Protein AF-A0A9X7A5Y8-F1 (afdb_monomer)

pLDDT: mean 79.32, std 10.55, range [32.28, 93.06]

Radius of gyration: 48.81 Å; Cα contacts (8 Å, |Δi|>4): 826; chains: 1; bounding box: 1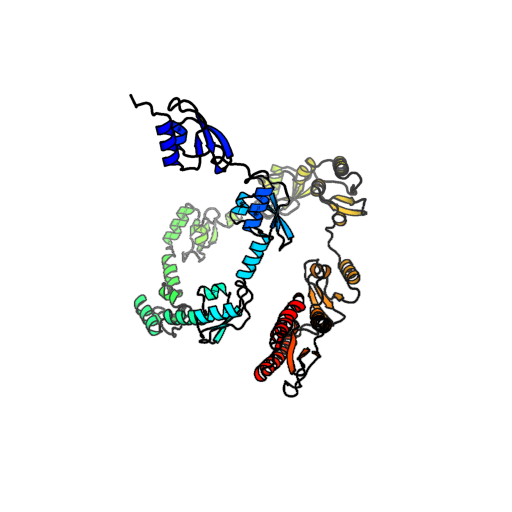12×115×113 Å

Mean predicted aligned error: 23.91 Å

Foldseek 3Di:
DPDWDAQVRLVVLLCVQQNPQKDFDAGDPGQADWGWMAGPVVRDIDTDRSVVCSVPVDDPVPVDDDFDAQVSLQVVVCVVPNPQKGWDDGDDHQAAWTWMAGPVVRDTDTGGNVVVVVPDDDPVVVVVVVVVVPDDAQVNLVVLLCVVPNPQKDWDDGDDDQAAWTWMAGPVPRDTDTDGSVCVSVDDDDPVVVVVVVCVVQFDAQVVLQVLLCVQPNPQKDFDDGDDGQQAWTWIAGPVVRDTDTGRSVVVSVPDDDPVVVVVVVQVVQFDAQVVLVVLLCVLPVPQKDFPAGGDGQAFWGWIARNVVRDIDTDRSVCSSVPDDDPCVVVPVDPDQVNLVVLLCVVPNVQKAFDAHDDDQAAWGWIAGPVVRDIDTDRSVCCNPPDVDDPLVVQQVVADAQVVLVVLLCVVQNPQKDFDDGDRGQAAWTWIQGPVVRDTDTDRSVVVSVPDDDCVVVVNDFDAQVRLVVLVCVVQNPQKDWDDGDDGQADWTWMAGPVVRAIDIDRSVVVSVPDDDQQVLLVVLLVVLVVLCVVVVWDKDAQDWDCPLDDPHTGTFGIWTDDPNDTAETEHEAGCLLPDFGDNDPDPSVVSVVSNVVSVVSVVSVVVVCVVVVHHYHYHYSVCSVCSNVVCCVPPVVVVVVVPPPPDD

Secondary structure (DSSP, 8-state):
------HHHHHHHHHHHHGGGEEE-SPP--TTS-EEEEETTTTEEEEE-HHHHHHH---TTTSS-----HHHHHHHHHHHHGGGEEE-SPP--TTS-EEEEETTT--EEEE-HHHHHTT---HHHHHHHHHHHH---HHHHHHHHHHHHGGGEEE-S----SSS-EEEEETTT--EEEE-HHHHHTT---HHHHHHHHHHHH---HHHHHHHHHHHHGGGEEE-S----TTS-EEEEETTT--EEEE-HHHHHTT---HHHHHHHHHHHHPPPHHHHHHHHHHHHTT-EEE-S----TTS-EEEEETTT--EEEE-HHHHHTTPPPHHHHH-----HHHHHHHHHHHHGGGEEE-SPP--SSS-EEEEETTTTEEEEE-HHHHHHT--S-HHHHHHTTSPPHHHHHHHHHHHHGGGEEE-SPP--SSS-EEEEETTTTEEEEE-HHHHHTT---TTTTT-PPPPHHHHHHHHHHHHGGGEEE-S----TTS-EEEEETTTTEEEEE-HHHHHTT---HHHHHHHHHHHHHHHHHHTT--EEEEEEEEEEESSSEEEEEEEEEETTEEEEEEEEE-GGGTS---SSTT-HHHHHHHHHHHHHHHHHHHHHHHHTT--EEEEEGGGGGGHHHHHIIIIIHHHHHHSSSS--

Structure (mmCIF, N/CA/C/O backbone):
data_AF-A0A9X7A5Y8-F1
#
_entry.id   AF-A0A9X7A5Y8-F1
#
loop_
_atom_site.group_PDB
_atom_site.id
_atom_site.type_symbol
_atom_site.label_atom_id
_atom_site.label_alt_id
_atom_site.label_comp_id
_atom_site.label_asym_id
_atom_site.label_entity_id
_atom_site.label_seq_id
_atom_site.pdbx_PDB_ins_code
_atom_site.Cartn_x
_atom_site.Cartn_y
_atom_site.Cartn_z
_atom_site.occupancy
_atom_site.B_iso_or_equiv
_atom_site.auth_seq_id
_atom_site.auth_comp_id
_atom_site.auth_asym_id
_atom_site.auth_atom_id
_atom_site.pdbx_PDB_model_num
ATOM 1 N N . MET A 1 1 ? -8.037 82.071 45.331 1.00 43.16 1 MET A N 1
ATOM 2 C CA . MET A 1 1 ? -7.695 80.939 46.226 1.00 43.16 1 MET A CA 1
ATOM 3 C C . MET A 1 1 ? -8.948 80.092 46.394 1.00 43.16 1 MET A C 1
ATOM 5 O O . MET A 1 1 ? -9.984 80.699 46.636 1.00 43.16 1 MET A O 1
ATOM 9 N N . PRO A 1 2 ? -8.930 78.758 46.214 1.00 47.12 2 PRO A N 1
ATOM 10 C CA . PRO A 1 2 ? -10.129 77.963 46.468 1.00 47.12 2 PRO A CA 1
ATOM 11 C C . PRO A 1 2 ? -10.504 78.089 47.949 1.00 47.12 2 PRO A C 1
ATOM 13 O O . PRO A 1 2 ? -9.656 77.894 48.822 1.00 47.12 2 PRO A O 1
ATOM 16 N N . ILE A 1 3 ? -11.753 78.478 48.207 1.00 59.19 3 ILE A N 1
ATOM 17 C CA . ILE A 1 3 ? -12.307 78.685 49.547 1.00 59.19 3 ILE A CA 1
ATOM 18 C C . ILE A 1 3 ? -12.148 77.381 50.341 1.00 59.19 3 ILE A C 1
ATOM 20 O O . ILE A 1 3 ? -12.463 76.292 49.854 1.00 59.19 3 ILE A O 1
ATOM 24 N N . LYS A 1 4 ? -11.584 77.474 51.548 1.00 67.88 4 LYS A N 1
ATOM 25 C CA . LYS A 1 4 ? -11.390 76.324 52.434 1.00 67.88 4 LYS A CA 1
ATOM 26 C C . LYS A 1 4 ? -12.761 75.915 52.981 1.00 67.88 4 LYS A C 1
ATOM 28 O O . LYS A 1 4 ? -13.348 76.691 53.724 1.00 67.88 4 LYS A O 1
ATOM 33 N N . LYS A 1 5 ? -13.246 74.724 52.608 1.00 79.00 5 LYS A N 1
ATOM 34 C CA . LYS A 1 5 ? -14.523 74.176 53.102 1.00 79.00 5 LYS A CA 1
ATOM 35 C C . LYS A 1 5 ? -14.571 74.127 54.633 1.00 79.00 5 LYS A C 1
ATOM 37 O O . LYS A 1 5 ? -13.531 73.911 55.268 1.00 79.00 5 LYS A O 1
ATOM 42 N N . THR A 1 6 ? -15.756 74.287 55.211 1.00 84.44 6 THR A N 1
ATOM 43 C CA . THR A 1 6 ? -15.997 74.033 56.641 1.00 84.44 6 THR A CA 1
ATOM 44 C C . THR A 1 6 ? -16.069 72.524 56.922 1.00 84.44 6 THR A C 1
ATOM 46 O O . THR A 1 6 ? -16.060 71.702 56.001 1.00 84.44 6 THR A O 1
ATOM 49 N N . HIS A 1 7 ? -16.073 72.127 58.199 1.00 84.88 7 HIS A N 1
ATOM 50 C CA . HIS A 1 7 ? -16.209 70.711 58.558 1.00 84.88 7 HIS A CA 1
ATOM 51 C C . HIS A 1 7 ? -17.570 70.149 58.138 1.00 84.88 7 HIS A C 1
ATOM 53 O O . HIS A 1 7 ? -17.612 69.075 57.541 1.00 84.88 7 HIS A O 1
ATOM 59 N N . ASP A 1 8 ? -18.640 70.907 58.365 1.00 85.12 8 ASP A N 1
ATOM 60 C CA . ASP A 1 8 ? -20.007 70.491 58.049 1.00 85.12 8 ASP A CA 1
ATOM 61 C C . ASP A 1 8 ? -20.216 70.354 56.537 1.00 85.12 8 ASP A C 1
ATOM 63 O O . ASP A 1 8 ? -20.788 69.370 56.078 1.00 85.12 8 ASP A O 1
ATOM 67 N N . GLU A 1 9 ? -19.647 71.266 55.741 1.00 84.38 9 GLU A N 1
ATOM 68 C CA . GLU A 1 9 ? -19.647 71.156 54.275 1.00 84.38 9 GLU A CA 1
ATOM 69 C C . GLU A 1 9 ? -18.958 69.871 53.793 1.00 84.38 9 GLU A C 1
ATOM 71 O O . GLU A 1 9 ? -19.452 69.203 52.887 1.00 84.38 9 GLU A O 1
ATOM 76 N N . PHE A 1 10 ? -17.839 69.481 54.415 1.00 84.44 10 PHE A N 1
ATOM 77 C CA . PHE A 1 10 ? -17.153 68.232 54.076 1.00 84.44 10 PHE A CA 1
ATOM 78 C C . PHE A 1 10 ? -17.971 66.991 54.468 1.00 84.44 10 PHE A C 1
ATOM 80 O O . PHE A 1 10 ? -18.000 66.021 53.711 1.00 84.44 10 PHE A O 1
ATOM 87 N N . VAL A 1 11 ? -18.641 67.003 55.624 1.00 84.00 11 VAL A N 1
ATOM 88 C CA . VAL A 1 11 ? -19.512 65.895 56.054 1.00 84.00 11 VAL A CA 1
ATOM 89 C C . VAL A 1 11 ? -20.709 65.750 55.108 1.00 84.00 11 VAL A C 1
ATOM 91 O O . VAL A 1 11 ? -21.030 64.631 54.709 1.00 84.00 11 VAL A O 1
ATOM 94 N N . ILE A 1 12 ? -21.305 66.865 54.669 1.00 84.94 12 ILE A N 1
ATOM 95 C CA . ILE A 1 12 ? -22.384 66.876 53.669 1.00 84.94 12 ILE A CA 1
ATOM 96 C C . ILE A 1 12 ? -21.897 66.316 52.326 1.00 84.94 12 ILE A C 1
ATOM 98 O O . ILE A 1 12 ? -22.579 65.487 51.730 1.00 84.94 12 ILE A O 1
ATOM 102 N N . ASP A 1 13 ? -20.706 66.700 51.857 1.00 84.56 13 ASP A N 1
ATOM 103 C CA . ASP A 1 13 ? -20.136 66.151 50.619 1.00 84.56 13 ASP A CA 1
ATOM 104 C C . ASP A 1 13 ? -19.920 64.633 50.696 1.00 84.56 13 ASP A C 1
ATOM 106 O O . ASP A 1 13 ? -20.160 63.916 49.723 1.00 84.56 13 ASP A O 1
ATOM 110 N N . VAL A 1 14 ? -19.463 64.131 51.848 1.00 81.94 14 VAL A N 1
ATOM 111 C CA . VAL A 1 14 ? -19.300 62.691 52.083 1.00 81.94 14 VAL A CA 1
ATOM 112 C C . VAL A 1 14 ? -20.656 61.993 52.055 1.00 81.94 14 VAL A C 1
ATOM 114 O O . VAL A 1 14 ? -20.804 60.997 51.348 1.00 81.94 14 VAL A O 1
ATOM 117 N N . PHE A 1 15 ? -21.652 62.531 52.759 1.00 83.50 15 PHE A N 1
ATOM 118 C CA . PHE A 1 15 ? -23.006 61.983 52.758 1.00 83.50 15 PHE A CA 1
ATOM 119 C C . PHE A 1 15 ? -23.614 61.968 51.347 1.00 83.50 15 PHE A C 1
ATOM 121 O O . PHE A 1 15 ? -24.182 60.964 50.930 1.00 83.50 15 PHE A O 1
ATOM 128 N N . ASN A 1 16 ? -23.420 63.024 50.558 1.00 83.88 16 ASN A N 1
ATOM 129 C CA . ASN A 1 16 ? -23.900 63.070 49.176 1.00 83.88 16 ASN A CA 1
ATOM 130 C C . ASN A 1 16 ? -23.196 62.054 48.259 1.00 83.88 16 ASN A C 1
ATOM 132 O O . ASN A 1 16 ? -23.785 61.611 47.275 1.00 83.88 16 ASN A O 1
ATOM 136 N N . LEU A 1 17 ? -21.946 61.679 48.556 1.00 80.19 17 LEU A N 1
ATOM 137 C CA . LEU A 1 17 ? -21.171 60.739 47.741 1.00 80.19 17 LEU A CA 1
ATOM 138 C C . LEU A 1 17 ? -21.479 59.267 48.052 1.00 80.19 17 LEU A C 1
ATOM 140 O O . LEU A 1 17 ? -21.552 58.453 47.133 1.00 80.19 17 LEU A O 1
ATOM 144 N N . VAL A 1 18 ? -21.584 58.910 49.334 1.00 77.25 18 VAL A N 1
ATOM 145 C CA . VAL A 1 18 ? -21.652 57.507 49.802 1.00 77.25 18 VAL A CA 1
ATOM 146 C C . VAL A 1 18 ? -22.806 57.237 50.779 1.00 77.25 18 VAL A C 1
ATOM 148 O O . VAL A 1 18 ? -22.924 56.137 51.315 1.00 77.25 18 VAL A O 1
ATOM 151 N N . GLY A 1 19 ? -23.679 58.216 51.025 1.00 80.06 19 GLY A N 1
ATOM 152 C CA . GLY A 1 19 ? -24.788 58.103 51.973 1.00 80.06 19 GLY A CA 1
ATOM 153 C C . GLY A 1 19 ? -24.315 57.838 53.404 1.00 80.06 19 GLY A C 1
ATOM 154 O O . GLY A 1 19 ? -23.273 58.325 53.839 1.00 80.06 19 GLY A O 1
ATOM 155 N N . ASN A 1 20 ? -25.068 57.004 54.124 1.00 79.88 20 ASN A N 1
ATOM 156 C CA . ASN A 1 20 ? -24.761 56.570 55.494 1.00 79.88 20 ASN A CA 1
ATOM 157 C C . ASN A 1 20 ? -23.715 55.442 55.564 1.00 79.88 20 ASN A C 1
ATOM 159 O O . ASN A 1 20 ? -23.602 54.770 56.583 1.00 79.88 20 ASN A O 1
ATOM 163 N N . GLU A 1 21 ? -22.973 55.156 54.493 1.00 78.62 21 GLU A N 1
ATOM 164 C CA . GLU A 1 21 ? -22.024 54.037 54.494 1.00 78.62 21 GLU A CA 1
ATOM 165 C C . GLU A 1 21 ? -20.776 54.333 55.358 1.00 78.62 21 GLU A C 1
ATOM 167 O O . GLU A 1 21 ? -20.120 53.413 55.860 1.00 78.62 21 GLU A O 1
ATOM 172 N N . PHE A 1 22 ? -20.457 55.611 55.587 1.00 83.62 22 PHE A N 1
ATOM 173 C CA . PHE A 1 22 ? -19.280 56.052 56.338 1.00 83.62 22 PHE A CA 1
ATOM 174 C C . PHE A 1 22 ? -19.625 57.104 57.393 1.00 83.62 22 PHE A C 1
ATOM 176 O O . PHE A 1 22 ? -20.437 57.992 57.162 1.00 83.62 22 PHE A O 1
ATOM 183 N N . GLU A 1 23 ? -18.934 57.031 58.527 1.00 84.75 23 GLU A N 1
ATOM 184 C CA . GLU A 1 23 ? -19.025 57.965 59.647 1.00 84.75 23 GLU A CA 1
ATOM 185 C C . GLU A 1 23 ? -17.697 58.728 59.775 1.00 84.75 23 GLU A C 1
ATOM 187 O O . GLU A 1 23 ? -16.620 58.125 59.853 1.00 84.75 23 GLU A O 1
ATOM 192 N N . ILE A 1 24 ? -17.751 60.062 59.757 1.00 86.12 24 ILE A N 1
ATOM 193 C CA . ILE A 1 24 ? -16.570 60.917 59.926 1.00 86.12 24 ILE A CA 1
ATOM 194 C C . ILE A 1 24 ? -16.331 61.127 61.420 1.00 86.12 24 ILE A C 1
ATOM 196 O O . ILE A 1 24 ? -17.146 61.746 62.093 1.00 86.12 24 ILE A O 1
ATOM 200 N N . ILE A 1 25 ? -15.209 60.619 61.930 1.00 87.75 25 ILE A N 1
ATOM 201 C CA . ILE A 1 25 ? -14.879 60.668 63.364 1.00 87.75 25 ILE A CA 1
ATOM 202 C C . ILE A 1 25 ? -13.949 61.844 63.672 1.00 87.75 25 ILE A C 1
ATOM 204 O O . ILE A 1 25 ? -14.068 62.497 64.705 1.00 87.75 25 ILE A O 1
ATOM 208 N N . GLY A 1 26 ? -12.989 62.113 62.785 1.00 84.44 26 GLY A N 1
ATOM 209 C CA . GLY A 1 26 ? -12.030 63.200 62.969 1.00 84.44 26 GLY A CA 1
ATOM 210 C C . GLY A 1 26 ? -12.574 64.564 62.535 1.00 84.44 26 GLY A C 1
ATOM 211 O O . GLY A 1 26 ? -13.432 64.657 61.665 1.00 84.44 26 GLY A O 1
ATOM 212 N N . GLN A 1 27 ? -11.998 65.646 63.065 1.00 84.94 27 GLN A N 1
ATOM 213 C CA . GLN A 1 27 ? -12.326 67.010 62.635 1.00 84.94 27 GLN A CA 1
ATOM 214 C C . GLN A 1 27 ? -11.596 67.381 61.331 1.00 84.94 27 GLN A C 1
ATOM 216 O O . GLN A 1 27 ? -10.388 67.161 61.187 1.00 84.94 27 GLN A O 1
ATOM 221 N N . TYR A 1 28 ? -12.305 67.996 60.381 1.00 84.50 28 TYR A N 1
ATOM 222 C CA . TYR A 1 28 ? -11.725 68.429 59.107 1.00 84.50 28 TYR A CA 1
ATOM 223 C C . TYR A 1 28 ? -10.869 69.692 59.281 1.00 84.50 28 TYR A C 1
ATOM 225 O O . TYR A 1 28 ? -11.369 70.759 59.624 1.00 84.50 28 TYR A O 1
ATOM 233 N N . LYS A 1 29 ? -9.561 69.578 59.011 1.00 80.88 29 LYS A N 1
ATOM 234 C CA . LYS A 1 29 ? -8.590 70.687 59.139 1.00 80.88 29 LYS A CA 1
ATOM 235 C C . LYS A 1 29 ? -8.121 71.259 57.793 1.00 80.88 29 LYS A C 1
ATOM 237 O O . LYS A 1 29 ? -7.494 72.322 57.762 1.00 80.88 29 LYS A O 1
ATOM 242 N N . GLY A 1 30 ? -8.428 70.587 56.679 1.00 79.88 30 GLY A N 1
ATOM 243 C CA . GLY A 1 30 ? -8.067 70.994 55.317 1.00 79.88 30 GLY A CA 1
ATOM 244 C C . GLY A 1 30 ? -8.008 69.822 54.330 1.00 79.88 30 GLY A C 1
ATOM 245 O O . GLY A 1 30 ? -7.973 68.662 54.728 1.00 79.88 30 GLY A O 1
ATOM 246 N N . THR A 1 31 ? -7.950 70.119 53.028 1.00 76.25 31 THR A N 1
ATOM 247 C CA . THR A 1 31 ? -8.099 69.121 51.947 1.00 76.25 31 THR A CA 1
ATOM 248 C C . THR A 1 31 ? -6.983 68.076 51.884 1.00 76.25 31 THR A C 1
ATOM 250 O O . THR A 1 31 ? -7.215 66.981 51.374 1.00 76.25 31 THR A O 1
ATOM 253 N N . LYS A 1 32 ? -5.785 68.409 52.385 1.00 77.31 32 LYS A N 1
ATOM 254 C CA . LYS A 1 32 ? -4.575 67.566 52.336 1.00 77.31 32 LYS A CA 1
ATOM 255 C C . LYS A 1 32 ? -4.197 66.931 53.681 1.00 77.31 32 LYS A C 1
ATOM 257 O O . LYS A 1 32 ? -3.261 66.138 53.733 1.00 77.31 32 LYS A O 1
ATOM 262 N N . THR A 1 33 ? -4.910 67.252 54.759 1.00 84.50 33 THR A N 1
ATOM 263 C CA . THR A 1 33 ? -4.635 66.713 56.099 1.00 84.50 33 THR A CA 1
ATOM 264 C C . THR A 1 33 ? -5.492 65.479 56.328 1.00 84.50 33 THR A C 1
ATOM 266 O O . THR A 1 33 ? -6.700 65.539 56.124 1.00 84.50 33 THR A O 1
ATOM 269 N N . LYS A 1 34 ? -4.887 64.358 56.740 1.00 86.81 34 LYS A N 1
ATOM 270 C CA . LYS A 1 34 ? -5.619 63.103 56.967 1.00 86.81 34 LYS A CA 1
ATOM 271 C C . LYS A 1 34 ? -6.709 63.285 58.029 1.00 86.81 34 LYS A C 1
ATOM 273 O O . LYS A 1 34 ? -6.467 63.906 59.061 1.00 86.81 34 LYS A O 1
ATOM 278 N N . ILE A 1 35 ? -7.876 62.707 57.768 1.00 87.88 35 ILE A N 1
ATOM 279 C CA . ILE A 1 35 ? -9.026 62.651 58.671 1.00 87.88 35 ILE A CA 1
ATOM 280 C C . ILE A 1 35 ? -9.342 61.188 58.986 1.00 87.88 35 ILE A C 1
ATOM 282 O O . ILE A 1 35 ? -9.094 60.306 58.158 1.00 87.88 35 ILE A O 1
ATOM 286 N N . GLU A 1 36 ? -9.846 60.931 60.188 1.00 88.44 36 GLU A N 1
ATOM 287 C CA . GLU A 1 36 ? -10.270 59.599 60.610 1.00 88.44 36 GLU A CA 1
ATOM 288 C C . GLU A 1 36 ? -11.727 59.348 60.219 1.00 88.44 36 GLU A C 1
ATOM 290 O O . GLU A 1 36 ? -12.609 60.164 60.497 1.00 88.44 36 GLU A O 1
ATOM 295 N N . ILE A 1 37 ? -11.954 58.224 59.542 1.00 86.62 37 ILE A N 1
ATOM 296 C CA . ILE A 1 37 ? -13.240 57.810 58.983 1.00 86.62 37 ILE A CA 1
ATOM 297 C C . ILE A 1 37 ? -13.488 56.359 59.386 1.00 86.62 37 ILE A C 1
ATOM 299 O O . ILE A 1 37 ? -12.585 55.520 59.310 1.00 86.62 37 ILE A O 1
ATOM 303 N N . LYS A 1 38 ? -14.724 56.044 59.759 1.00 83.00 38 LYS A N 1
ATOM 304 C CA . LYS A 1 38 ? -15.191 54.685 60.016 1.00 83.00 38 LYS A CA 1
ATOM 305 C C . LYS A 1 38 ? -16.124 54.234 58.905 1.00 83.00 38 LYS A C 1
ATOM 307 O O . LYS A 1 38 ? -17.023 54.958 58.496 1.00 83.00 38 LYS A O 1
ATOM 312 N N . HIS A 1 39 ? -15.907 53.027 58.396 1.00 84.00 39 HIS A N 1
ATOM 313 C CA . HIS A 1 39 ? -16.829 52.394 57.449 1.00 84.00 39 HIS A CA 1
ATOM 314 C C . HIS A 1 39 ? -17.844 51.569 58.231 1.00 84.00 39 HIS A C 1
ATOM 316 O O . HIS A 1 39 ? -17.447 50.618 58.908 1.00 84.00 39 HIS A O 1
ATOM 322 N N . ILE A 1 40 ? -19.130 51.917 58.145 1.00 76.81 40 ILE A N 1
ATOM 323 C CA . ILE A 1 40 ? -20.176 51.317 58.985 1.00 76.81 40 ILE A CA 1
ATOM 324 C C . ILE A 1 40 ? -20.328 49.825 58.666 1.00 76.81 40 ILE A C 1
ATOM 326 O O . ILE A 1 40 ? -20.378 49.003 59.577 1.00 76.81 40 ILE A O 1
ATOM 330 N N . THR A 1 41 ? -20.286 49.443 57.386 1.00 73.12 41 THR A N 1
ATOM 331 C CA . THR A 1 41 ? -20.501 48.049 56.959 1.00 73.12 41 THR A CA 1
ATOM 332 C C . THR A 1 41 ? -19.420 47.082 57.448 1.00 73.12 41 THR A C 1
ATOM 334 O O . THR A 1 41 ? -19.734 45.944 57.783 1.00 73.12 41 THR A O 1
ATOM 337 N N . CYS A 1 42 ? -18.145 47.494 57.498 1.00 69.31 42 CYS A N 1
ATOM 338 C CA . CYS A 1 42 ? -17.070 46.637 58.025 1.00 69.31 42 CYS A CA 1
ATOM 339 C C . CYS A 1 42 ? -16.658 46.962 59.469 1.00 69.31 42 CYS A C 1
ATOM 341 O O . CYS A 1 42 ? -15.811 46.260 60.020 1.00 69.31 42 CYS A O 1
ATOM 343 N N . ASN A 1 43 ? -17.246 48.002 60.070 1.00 75.25 43 ASN A N 1
ATOM 344 C CA . ASN A 1 43 ? -16.994 48.489 61.426 1.00 75.25 43 ASN A CA 1
ATOM 345 C C . ASN A 1 43 ? -15.506 48.764 61.745 1.00 75.25 43 ASN A C 1
ATOM 347 O O . ASN A 1 43 ? -15.040 48.517 62.856 1.00 75.25 43 ASN A O 1
ATOM 351 N N . ARG A 1 44 ? -14.729 49.248 60.765 1.00 75.25 44 ARG A N 1
ATOM 352 C CA . ARG A 1 44 ? -13.295 49.563 60.929 1.00 75.25 44 ARG A CA 1
ATOM 353 C C . ARG A 1 44 ? -13.004 51.038 60.692 1.00 75.25 44 ARG A C 1
ATOM 355 O O . ARG A 1 44 ? -13.623 51.668 59.835 1.00 75.25 44 ARG A O 1
ATOM 362 N N . HIS A 1 45 ? -12.013 51.542 61.422 1.00 84.19 45 HIS A N 1
ATOM 363 C CA . HIS A 1 45 ? -11.532 52.919 61.368 1.00 84.19 45 HIS A CA 1
ATOM 364 C C . HIS A 1 45 ? -10.275 52.997 60.495 1.00 84.19 45 HIS A C 1
ATOM 366 O O . HIS A 1 45 ? -9.433 52.095 60.522 1.00 84.19 45 HIS A O 1
ATOM 372 N N . PHE A 1 46 ? -10.135 54.060 59.709 1.00 81.31 46 PHE A N 1
ATOM 373 C CA . PHE A 1 46 ? -8.933 54.326 58.925 1.00 81.31 46 PHE A CA 1
ATOM 374 C C . PHE A 1 46 ? -8.722 55.829 58.729 1.00 81.31 46 PHE A C 1
ATOM 376 O O . PHE A 1 46 ? -9.663 56.620 58.740 1.00 81.31 46 PHE A O 1
ATOM 383 N N . GLN A 1 47 ? -7.470 56.228 58.502 1.00 85.12 47 GLN A N 1
ATOM 384 C CA . GLN A 1 47 ? -7.120 57.612 58.192 1.00 85.12 47 GLN A CA 1
ATOM 385 C C . GLN A 1 47 ? -6.931 57.800 56.688 1.00 85.12 47 GLN A C 1
ATOM 387 O O . GLN A 1 47 ? -6.197 57.040 56.050 1.00 85.12 47 GLN A O 1
ATOM 392 N N . LYS A 1 48 ? -7.549 58.831 56.110 1.00 83.00 48 LYS A N 1
ATOM 393 C CA . LYS A 1 48 ? -7.415 59.136 54.678 1.00 83.00 48 LYS A CA 1
ATOM 394 C C . LYS A 1 48 ? -7.430 60.636 54.419 1.00 83.00 48 LYS A C 1
ATOM 396 O O . LYS A 1 48 ? -7.948 61.406 55.217 1.00 83.00 48 LYS A O 1
ATOM 401 N N . ILE A 1 49 ? -6.818 61.060 53.317 1.00 85.56 49 ILE A N 1
ATOM 402 C CA . ILE A 1 49 ? -6.839 62.461 52.894 1.00 85.56 49 ILE A CA 1
ATOM 403 C C . ILE A 1 49 ? -8.251 62.786 52.360 1.00 85.56 49 ILE A C 1
ATOM 405 O O . ILE A 1 49 ? -8.719 62.071 51.470 1.00 85.56 49 ILE A O 1
ATOM 409 N N . PRO A 1 50 ? -8.926 63.840 52.861 1.00 84.56 50 PRO A N 1
ATOM 410 C CA . PRO A 1 50 ? -10.277 64.237 52.454 1.00 84.56 50 PRO A CA 1
ATOM 411 C C . PRO A 1 50 ? -10.482 64.339 50.938 1.00 84.56 50 PRO A C 1
ATOM 413 O O . PRO A 1 50 ? -11.448 63.796 50.408 1.00 84.56 50 PRO A O 1
ATOM 416 N N . TYR A 1 51 ? -9.541 64.971 50.225 1.00 83.25 51 TYR A N 1
ATOM 417 C CA . TYR A 1 51 ? -9.590 65.093 48.764 1.00 83.25 51 TYR A CA 1
ATOM 418 C C . TYR A 1 51 ? -9.600 63.728 48.050 1.00 83.25 51 TYR A C 1
ATOM 420 O O . TYR A 1 51 ? -10.392 63.506 47.135 1.00 83.25 51 TYR A O 1
ATOM 428 N N . ASP A 1 52 ? -8.761 62.789 48.492 1.00 80.50 52 ASP A N 1
ATOM 429 C CA . ASP A 1 52 ? -8.671 61.450 47.896 1.00 80.50 52 ASP A CA 1
ATOM 430 C C . ASP A 1 52 ?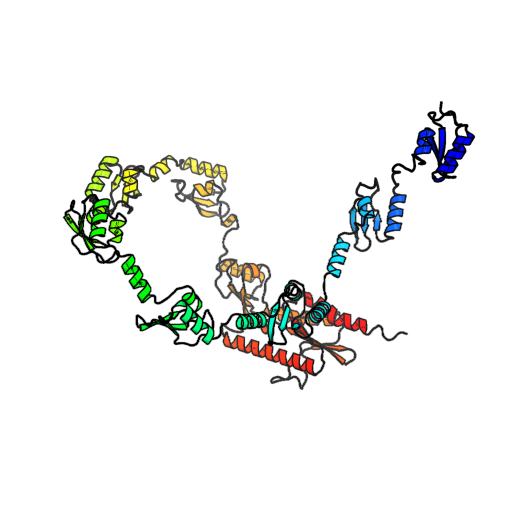 -9.876 60.577 48.260 1.00 80.50 52 ASP A C 1
ATOM 432 O O . ASP A 1 52 ? -10.284 59.698 47.493 1.00 80.50 52 ASP A O 1
ATOM 436 N N . PHE A 1 53 ? -10.452 60.795 49.444 1.00 82.56 53 PHE A N 1
ATOM 437 C CA . PHE A 1 53 ? -11.672 60.116 49.854 1.00 82.56 53 PHE A CA 1
ATOM 438 C C . PHE A 1 53 ? -12.856 60.548 48.986 1.00 82.56 53 PHE A C 1
ATOM 440 O O . PHE A 1 53 ? -13.491 59.677 48.399 1.00 82.56 53 PHE A O 1
ATOM 447 N N . LEU A 1 54 ? -13.059 61.856 48.785 1.00 81.62 54 LEU A N 1
ATOM 448 C CA . LEU A 1 54 ? -14.128 62.379 47.923 1.00 81.62 54 LEU A CA 1
ATOM 449 C C . LEU A 1 54 ? -13.991 61.960 46.451 1.00 81.62 54 LEU A C 1
ATOM 451 O O . LEU A 1 54 ? -14.988 61.833 45.752 1.00 81.62 54 LEU A O 1
ATOM 455 N N . LYS A 1 55 ? -12.772 61.690 45.966 1.00 78.31 55 LYS A N 1
ATOM 456 C CA . LYS A 1 55 ? -12.569 61.127 44.620 1.00 78.31 55 LYS A CA 1
ATOM 457 C C . LYS A 1 55 ? -12.900 59.642 44.502 1.00 78.31 55 LYS A C 1
ATOM 459 O O . LYS A 1 55 ? -13.251 59.189 43.418 1.00 78.31 55 LYS A O 1
ATOM 464 N N . SER A 1 56 ? -12.678 58.863 45.561 1.00 74.88 56 SER A N 1
ATOM 465 C CA . SER A 1 56 ? -12.724 57.397 45.477 1.00 74.88 56 SER A CA 1
ATOM 466 C C . SER A 1 56 ? -13.965 56.773 46.101 1.00 74.88 56 SER A C 1
ATOM 468 O O . SER A 1 56 ? -14.350 55.701 45.646 1.00 74.88 56 SER A O 1
ATOM 470 N N . GLY A 1 57 ? -14.550 57.384 47.140 1.00 70.88 57 GLY A N 1
ATOM 471 C CA . GLY A 1 57 ? -15.747 56.895 47.841 1.00 70.88 57 GLY A CA 1
ATOM 472 C C . GLY A 1 57 ? -15.622 55.476 48.409 1.00 70.88 57 GLY A C 1
ATOM 473 O O . GLY A 1 57 ? -16.619 54.819 48.667 1.00 70.88 57 GLY A O 1
ATOM 474 N N . LYS A 1 58 ? -14.399 54.949 48.542 1.00 75.75 58 LYS A N 1
ATOM 475 C CA . LYS A 1 58 ? -14.151 53.534 48.848 1.00 75.75 58 LYS A CA 1
ATOM 476 C C . LYS A 1 58 ? -13.377 53.364 50.144 1.00 75.75 58 LYS A C 1
ATOM 478 O O . LYS A 1 58 ? -12.337 54.004 50.355 1.00 75.75 58 LYS A O 1
ATOM 483 N N . CYS A 1 59 ? -13.837 52.412 50.956 1.00 71.69 59 CYS A N 1
ATOM 484 C CA . CYS A 1 59 ? -13.111 51.920 52.119 1.00 71.69 59 CYS A CA 1
ATOM 485 C C . CYS A 1 59 ? -11.825 51.218 51.644 1.00 71.69 59 CYS A C 1
ATOM 487 O O . CYS A 1 59 ? -11.919 50.226 50.911 1.00 71.69 59 CYS A O 1
ATOM 489 N N . PRO A 1 60 ? -10.620 51.676 52.028 1.00 63.66 60 PRO A N 1
ATOM 490 C CA . PRO A 1 60 ? -9.360 51.058 51.604 1.00 63.66 60 PRO A CA 1
ATOM 491 C C . PRO A 1 60 ? -9.191 49.626 52.131 1.00 63.66 60 PRO A C 1
ATOM 493 O O . PRO A 1 60 ? -8.441 48.849 51.551 1.00 63.66 60 PRO A O 1
ATOM 496 N N . LEU A 1 61 ? -9.918 49.259 53.192 1.00 63.59 61 LEU A N 1
ATOM 497 C CA . LEU A 1 61 ? -9.908 47.911 53.760 1.00 63.59 61 LEU A CA 1
ATOM 498 C C . LEU A 1 61 ? -10.845 46.946 53.012 1.00 63.59 61 LEU A C 1
ATOM 500 O O . LEU A 1 61 ? -10.572 45.750 52.973 1.00 63.59 61 LEU A O 1
ATOM 504 N N . CYS A 1 62 ? -11.910 47.452 52.378 1.00 65.00 62 CYS A N 1
ATOM 505 C CA . CYS A 1 62 ? -12.867 46.636 51.616 1.00 65.00 62 CYS A CA 1
ATOM 506 C C . CYS A 1 62 ? -12.569 46.608 50.109 1.00 65.00 62 CYS A C 1
ATOM 508 O O . CYS A 1 62 ? -12.823 45.611 49.441 1.00 65.00 62 CYS A O 1
ATOM 510 N N . SER A 1 63 ? -12.016 47.692 49.558 1.00 54.72 63 SER A N 1
ATOM 511 C CA . SER A 1 63 ? -11.788 47.853 48.112 1.00 54.72 63 SER A CA 1
ATOM 512 C C . SER A 1 63 ? -10.473 47.251 47.594 1.00 54.72 63 SER A C 1
ATOM 514 O O . SER A 1 63 ? -10.235 47.263 46.387 1.00 54.72 63 SER A O 1
ATOM 516 N N . GLY A 1 64 ? -9.650 46.660 48.468 1.00 47.66 64 GLY A N 1
ATOM 517 C CA . GLY A 1 64 ? -8.451 45.906 48.100 1.00 47.66 64 GLY A CA 1
ATOM 518 C C . GLY A 1 64 ? -8.416 44.524 48.758 1.00 47.66 64 GLY A C 1
ATOM 519 O O . GLY A 1 64 ? -8.123 44.425 49.940 1.00 47.66 64 GLY A O 1
ATOM 520 N N . ASN A 1 65 ? -8.698 43.464 47.985 1.00 53.44 65 ASN A N 1
ATOM 521 C CA . ASN A 1 65 ? -8.406 42.043 48.266 1.00 53.44 65 ASN A CA 1
ATOM 522 C C . ASN A 1 65 ? -8.280 41.640 49.755 1.00 53.44 65 ASN A C 1
ATOM 524 O O . ASN A 1 65 ? -7.199 41.261 50.215 1.00 53.44 65 ASN A O 1
ATOM 528 N N . MET A 1 66 ? -9.393 41.596 50.491 1.00 50.78 66 MET A N 1
ATOM 529 C CA . MET A 1 66 ? -9.427 40.798 51.719 1.00 50.78 66 MET A CA 1
ATOM 530 C C . MET A 1 66 ? -9.244 39.313 51.360 1.00 50.78 66 MET A C 1
ATOM 532 O O . MET A 1 66 ? -10.019 38.738 50.590 1.00 50.78 66 MET A O 1
ATOM 536 N N . LYS A 1 67 ? -8.194 38.676 51.896 1.00 54.12 67 LYS A N 1
ATOM 537 C CA . LYS A 1 67 ? -7.993 37.224 51.776 1.00 54.12 67 LYS A CA 1
ATOM 538 C C . LYS A 1 67 ? -9.125 36.526 52.535 1.00 54.12 67 LYS A C 1
ATOM 540 O O . LYS A 1 67 ? -9.208 36.667 53.750 1.00 54.12 67 LYS A O 1
ATOM 545 N N . LYS A 1 68 ? -9.984 35.788 51.822 1.00 64.50 68 LYS A N 1
ATOM 546 C CA . LYS A 1 68 ? -10.985 34.910 52.450 1.00 64.50 68 LYS A CA 1
ATOM 547 C C . LYS A 1 68 ? -10.288 33.948 53.410 1.00 64.50 68 LYS A C 1
ATOM 549 O O . LYS A 1 68 ? -9.213 33.441 53.085 1.00 64.50 68 LYS A O 1
ATOM 554 N N . ASN A 1 69 ? -10.880 33.714 54.573 1.00 72.94 69 ASN A N 1
ATOM 555 C CA . ASN A 1 69 ? -10.413 32.661 55.471 1.00 72.94 69 ASN A CA 1
ATOM 556 C C . ASN A 1 69 ? -10.969 31.291 55.022 1.00 72.94 69 ASN A C 1
ATOM 558 O O . ASN A 1 69 ? -11.768 31.210 54.084 1.00 72.94 69 ASN A O 1
ATOM 562 N N . GLN A 1 70 ? -10.512 30.211 55.663 1.00 77.94 70 GLN A N 1
ATOM 563 C CA . GLN A 1 70 ? -10.903 28.840 55.313 1.00 77.94 70 GLN A CA 1
ATOM 564 C C . GLN A 1 70 ? -12.428 28.652 55.324 1.00 77.94 70 GLN A C 1
ATOM 566 O O . GLN A 1 70 ? -12.987 28.130 54.365 1.00 77.94 70 GLN A O 1
ATOM 571 N N . GLU A 1 71 ? -13.103 29.106 56.378 1.00 77.38 71 GLU A N 1
ATOM 572 C CA . GLU A 1 71 ? -14.548 28.923 56.565 1.00 77.38 71 GLU A CA 1
ATOM 573 C C . GLU A 1 71 ? -15.371 29.669 55.513 1.00 77.38 71 GLU A C 1
ATOM 575 O O . GLU A 1 71 ? -16.292 29.104 54.925 1.00 77.38 71 GLU A O 1
ATOM 580 N N . GLN A 1 72 ? -14.994 30.911 55.200 1.00 76.62 72 GLN A N 1
ATOM 581 C CA . GLN A 1 72 ? -15.644 31.699 54.152 1.00 76.62 72 GLN A CA 1
ATOM 582 C C . GLN A 1 72 ? -15.479 31.064 52.770 1.00 76.62 72 GLN A C 1
ATOM 584 O O . GLN A 1 72 ? -16.385 31.155 51.944 1.00 76.62 72 GLN A O 1
ATOM 589 N N . PHE A 1 73 ? -14.333 30.429 52.502 1.00 80.19 73 PHE A N 1
ATOM 590 C CA . PHE A 1 73 ? -14.119 29.711 51.249 1.00 80.19 73 PHE A CA 1
ATOM 591 C C . PHE A 1 73 ? -14.961 28.431 51.175 1.00 80.19 73 PHE A C 1
ATOM 593 O O . PHE A 1 73 ? -15.605 28.192 50.158 1.00 80.19 73 PHE A O 1
ATOM 600 N N . VAL A 1 74 ? -15.020 27.638 52.249 1.00 82.75 74 VAL A N 1
ATOM 601 C CA . VAL A 1 74 ? -15.866 26.431 52.302 1.00 82.75 74 VAL A CA 1
ATOM 602 C C . VAL A 1 74 ? -17.342 26.786 52.116 1.00 82.75 74 VAL A C 1
ATOM 604 O O . VAL A 1 74 ? -18.026 26.131 51.331 1.00 82.75 74 VAL A O 1
ATOM 607 N N . LYS A 1 75 ? -17.814 27.855 52.769 1.00 81.12 75 LYS A N 1
ATOM 608 C CA . LYS A 1 75 ? -19.194 28.334 52.633 1.00 81.12 75 LYS A CA 1
ATOM 609 C C . LYS A 1 75 ? -19.520 28.768 51.199 1.00 81.12 75 LYS A C 1
ATOM 611 O O . LYS A 1 75 ? -20.546 28.361 50.674 1.00 81.12 75 LYS A O 1
ATOM 616 N N . GLU A 1 76 ? -18.623 29.502 50.534 1.00 82.62 76 GLU A N 1
ATOM 617 C CA . GLU A 1 76 ? -18.791 29.911 49.125 1.00 82.62 76 GLU A CA 1
ATOM 618 C C . GLU A 1 76 ? -18.878 28.709 48.173 1.00 82.62 76 GLU A C 1
ATOM 620 O O . GLU A 1 76 ? -19.672 28.713 47.235 1.00 82.62 76 GLU A O 1
ATOM 625 N N . ILE A 1 77 ? -18.071 27.667 48.401 1.00 83.81 77 ILE A N 1
ATOM 626 C CA . ILE A 1 77 ? -18.161 26.439 47.605 1.00 83.81 77 ILE A CA 1
ATOM 627 C C . ILE A 1 77 ? -19.505 25.746 47.840 1.00 83.81 77 ILE A C 1
ATOM 629 O O . ILE A 1 77 ? -20.154 25.356 46.871 1.00 83.81 77 ILE A O 1
ATOM 633 N N . PHE A 1 78 ? -19.939 25.626 49.095 1.00 82.62 78 PHE A N 1
ATOM 634 C CA . PHE A 1 78 ? -21.217 25.001 49.431 1.00 82.62 78 PHE A CA 1
ATOM 635 C C . PHE A 1 78 ? -22.411 25.768 48.846 1.00 82.62 78 PHE A C 1
ATOM 637 O O . PHE A 1 78 ? -23.319 25.159 48.296 1.00 82.62 78 PHE A O 1
ATOM 644 N N . GLU A 1 79 ? -22.400 27.099 48.875 1.00 83.50 79 GLU A N 1
ATOM 645 C CA . GLU A 1 79 ? -23.446 27.916 48.244 1.00 83.50 79 GLU A CA 1
ATOM 646 C C . GLU A 1 79 ? -23.482 27.747 46.713 1.00 83.50 79 GLU A C 1
ATOM 648 O O . GLU A 1 79 ? -24.546 27.841 46.107 1.00 83.50 79 GLU A O 1
ATOM 653 N N . LEU A 1 80 ? -22.339 27.462 46.074 1.00 83.62 80 LEU A N 1
ATOM 654 C CA . LEU A 1 80 ? -22.234 27.348 44.616 1.00 83.62 80 LEU A CA 1
ATOM 655 C C . LEU A 1 80 ? -22.625 25.972 44.060 1.00 83.62 80 LEU A C 1
ATOM 657 O O . LEU A 1 80 ? -23.157 25.893 42.953 1.00 83.62 80 LEU A O 1
ATOM 661 N N . VAL A 1 81 ? -22.275 24.888 44.755 1.00 81.62 81 VAL A N 1
ATOM 662 C CA . VAL A 1 81 ? -22.468 23.504 44.266 1.00 81.62 81 VAL A CA 1
ATOM 663 C C . VAL A 1 81 ? -23.151 22.585 45.286 1.00 81.62 81 VAL A C 1
ATOM 665 O O . VAL A 1 81 ? -23.238 21.377 45.075 1.00 81.62 81 VAL A O 1
ATOM 668 N N . GLY A 1 82 ? -23.635 23.128 46.403 1.00 82.31 82 GLY A N 1
ATOM 669 C CA . GLY A 1 82 ? -24.243 22.353 47.481 1.00 82.31 82 GLY A CA 1
ATOM 670 C C . GLY A 1 82 ? -23.264 21.359 48.108 1.00 82.31 82 GLY A C 1
ATOM 671 O O . GLY A 1 82 ? -22.077 21.637 48.287 1.00 82.31 82 GLY A O 1
ATOM 672 N N . SER A 1 83 ? -23.764 20.161 48.408 1.00 84.25 83 SER A N 1
ATOM 673 C CA . SER A 1 83 ? -22.993 19.038 48.957 1.00 84.25 83 SER A CA 1
ATOM 674 C C . SER A 1 83 ? -22.236 18.219 47.901 1.00 84.25 83 SER A C 1
ATOM 676 O O . SER A 1 83 ? -21.635 17.198 48.231 1.00 84.25 83 SER A O 1
ATOM 678 N N . GLU A 1 84 ? -22.236 18.642 46.632 1.00 86.31 84 GLU A N 1
ATOM 679 C CA . GLU A 1 84 ? -21.595 17.902 45.538 1.00 86.31 84 GLU A CA 1
ATOM 680 C C . GLU A 1 84 ? -20.064 17.834 45.709 1.00 86.31 84 GLU A C 1
ATOM 682 O O . GLU A 1 84 ? -19.424 16.846 45.330 1.00 86.31 84 GLU A O 1
ATOM 687 N N . PHE A 1 85 ? -19.465 18.857 46.328 1.00 88.88 85 PHE A N 1
ATOM 688 C CA . PHE A 1 85 ? -18.030 18.932 46.598 1.00 88.88 85 PHE A CA 1
ATOM 689 C C . PHE A 1 85 ? -17.721 19.251 48.064 1.00 88.88 85 PHE A C 1
ATOM 691 O O . PHE A 1 85 ? -18.347 20.121 48.660 1.00 88.88 85 PHE A O 1
ATOM 698 N N . SER A 1 86 ? -16.668 18.629 48.604 1.00 86.88 86 SER A N 1
ATOM 699 C CA . SER A 1 86 ? -16.063 19.006 49.891 1.00 86.88 86 SER A CA 1
ATOM 700 C C . SER A 1 86 ? -14.624 19.482 49.720 1.00 86.88 86 SER A C 1
ATOM 702 O O . SER A 1 86 ? -13.853 18.944 48.924 1.00 86.88 86 SER A O 1
ATOM 704 N N . VAL A 1 87 ? -14.246 20.515 50.473 1.00 87.12 87 VAL A N 1
ATOM 705 C CA . VAL A 1 87 ? -12.878 21.047 50.503 1.00 87.12 87 VAL A CA 1
ATOM 706 C C . VAL A 1 87 ? -12.055 20.229 51.499 1.00 87.12 87 VAL A C 1
ATOM 708 O O . VAL A 1 87 ? -12.404 20.173 52.673 1.00 87.12 87 VAL A O 1
ATOM 711 N N . ILE A 1 88 ? -10.967 19.605 51.041 1.00 88.62 88 ILE A N 1
ATOM 712 C CA . ILE A 1 88 ? -10.124 18.725 51.870 1.00 88.62 88 ILE A CA 1
ATOM 713 C C . ILE A 1 88 ? -8.916 19.482 52.422 1.00 88.62 88 ILE A C 1
ATOM 715 O O . ILE A 1 88 ? -8.595 19.383 53.602 1.00 88.62 88 ILE A O 1
ATOM 719 N N . SER A 1 89 ? -8.207 20.222 51.565 1.00 86.94 89 SER A N 1
ATOM 720 C CA . SER A 1 89 ? -6.968 20.894 51.966 1.00 86.94 89 SER A CA 1
ATOM 721 C C . SER A 1 89 ? -7.205 22.341 52.397 1.00 86.94 89 SER A C 1
ATOM 723 O O . SER A 1 89 ? -8.170 22.983 51.980 1.00 86.94 89 SER A O 1
ATOM 725 N N . GLN A 1 90 ? -6.262 22.900 53.158 1.00 83.81 90 GLN A N 1
ATOM 726 C CA . GLN A 1 90 ? -6.308 24.309 53.547 1.00 83.81 90 GLN A CA 1
ATOM 727 C C . GLN A 1 90 ? -6.237 25.256 52.337 1.00 83.81 90 GLN A C 1
ATOM 729 O O . GLN A 1 90 ? -5.396 25.117 51.443 1.00 83.81 90 GLN A O 1
ATOM 734 N N . TYR A 1 91 ? -7.110 26.255 52.345 1.00 80.12 91 TYR A N 1
ATOM 735 C CA . TYR A 1 91 ? -7.167 27.370 51.419 1.00 80.12 91 TYR A CA 1
ATOM 736 C C . TYR A 1 91 ? -6.140 28.425 51.820 1.00 80.12 91 TYR A C 1
ATOM 738 O O . TYR A 1 91 ? -6.129 28.926 52.943 1.00 80.12 91 TYR A O 1
ATOM 746 N N . LYS A 1 92 ? -5.283 28.795 50.867 1.00 78.19 92 LYS A N 1
ATOM 747 C CA . LYS A 1 92 ? -4.287 29.860 51.050 1.00 78.19 92 LYS A CA 1
ATOM 748 C C . LYS A 1 92 ? -4.698 31.146 50.339 1.00 78.19 92 LYS A C 1
ATOM 750 O O . LYS A 1 92 ? -4.628 32.232 50.906 1.00 78.19 92 LYS A O 1
ATOM 755 N N . ASN A 1 93 ? -5.068 31.041 49.063 1.00 74.12 93 ASN A N 1
ATOM 756 C CA . ASN A 1 93 ? -5.519 32.152 48.226 1.00 74.12 93 ASN A CA 1
ATOM 757 C C . ASN A 1 93 ? -6.189 31.613 46.947 1.00 74.12 93 ASN A C 1
ATOM 759 O O . ASN A 1 93 ? -6.132 30.418 46.665 1.00 74.12 93 ASN A O 1
ATOM 763 N N . ARG A 1 94 ? -6.762 32.507 46.129 1.00 76.00 94 ARG A N 1
ATOM 764 C CA . ARG A 1 94 ? -7.519 32.139 44.919 1.00 76.00 94 ARG A CA 1
ATOM 765 C C . ARG A 1 94 ? -6.700 31.457 43.811 1.00 76.00 94 ARG A C 1
ATOM 767 O O . ARG A 1 94 ? -7.289 30.833 42.933 1.00 76.00 94 ARG A O 1
ATOM 774 N N . LYS A 1 95 ? -5.373 31.615 43.815 1.00 77.25 95 LYS A N 1
ATOM 775 C CA . LYS A 1 95 ? -4.458 31.126 42.768 1.00 77.25 95 LYS A CA 1
ATOM 776 C C . LYS A 1 95 ? -3.718 29.848 43.171 1.00 77.25 95 LYS A C 1
ATOM 778 O O . LYS A 1 95 ? -3.221 29.138 42.305 1.00 77.25 95 LYS A O 1
ATOM 783 N N . THR A 1 96 ? -3.628 29.544 44.462 1.00 83.44 96 THR A N 1
ATOM 784 C CA . THR A 1 96 ? -3.002 28.313 44.952 1.00 83.44 96 THR A CA 1
ATOM 785 C C . THR A 1 96 ? -4.006 27.167 44.900 1.00 83.44 96 THR A C 1
ATOM 787 O O . THR A 1 96 ? -5.149 27.326 45.319 1.00 83.44 96 THR A O 1
ATOM 790 N N . LYS A 1 97 ? -3.584 26.014 44.371 1.00 88.75 97 LYS A N 1
ATOM 791 C CA . LYS A 1 97 ? -4.449 24.836 44.241 1.00 88.75 97 LYS A CA 1
ATOM 792 C C . LYS A 1 97 ? -4.914 24.334 45.607 1.00 88.75 97 LYS A C 1
ATOM 794 O O . LYS A 1 97 ? -4.132 24.289 46.553 1.00 88.75 97 LYS A O 1
ATOM 799 N N . VAL A 1 98 ? -6.172 23.919 45.658 1.00 89.69 98 VAL A N 1
ATOM 800 C CA . VAL A 1 98 ? -6.828 23.291 46.802 1.00 89.69 98 VAL A CA 1
ATOM 801 C C . VAL A 1 98 ? -7.321 21.914 46.358 1.00 89.69 98 VAL A C 1
ATOM 803 O O . VAL A 1 98 ? -7.739 21.736 45.212 1.00 89.69 98 VAL A O 1
ATOM 806 N N . GLN A 1 99 ? -7.213 20.923 47.238 1.00 90.88 99 GLN A N 1
ATOM 807 C CA . GLN A 1 99 ? -7.775 19.596 47.030 1.00 90.88 99 GLN A CA 1
ATOM 808 C C . GLN A 1 99 ? -9.246 19.592 47.435 1.00 90.88 99 GLN A C 1
ATOM 810 O O . GLN A 1 99 ? -9.593 19.996 48.547 1.00 90.88 99 GLN A O 1
ATOM 815 N N . MET A 1 100 ? -10.101 19.123 46.532 1.00 89.06 100 MET A N 1
ATOM 816 C CA . MET A 1 100 ? -11.544 19.026 46.730 1.00 89.06 100 MET A CA 1
ATOM 817 C C . MET A 1 100 ? -12.018 17.630 46.333 1.00 89.06 100 MET A C 1
ATOM 819 O O . MET A 1 100 ? -11.591 17.110 45.303 1.00 89.06 100 MET A O 1
ATOM 823 N N . LYS A 1 101 ? -12.899 17.020 47.124 1.00 88.44 101 LYS A N 1
ATOM 824 C CA . LYS A 1 101 ? -13.510 15.724 46.819 1.00 88.44 101 LYS A CA 1
ATOM 825 C C . LYS A 1 101 ? -14.840 15.943 46.115 1.00 88.44 101 LYS A C 1
ATOM 827 O O . LYS A 1 101 ? -15.683 16.669 46.631 1.00 88.44 101 LYS A O 1
ATOM 832 N N . HIS A 1 102 ? -15.043 15.296 44.974 1.00 90.06 102 HIS A N 1
ATOM 833 C CA . HIS A 1 102 ? -16.346 15.219 44.315 1.00 90.06 102 HIS A CA 1
ATOM 834 C C . HIS A 1 102 ? -17.113 14.007 44.845 1.00 90.06 102 HIS A C 1
ATOM 836 O O . HIS A 1 102 ? -16.668 12.874 44.662 1.00 90.06 102 HIS A O 1
ATOM 842 N N . HIS A 1 103 ? -18.252 14.216 45.501 1.00 84.31 103 HIS A N 1
ATOM 843 C CA . HIS A 1 103 ? -18.973 13.132 46.174 1.00 84.31 103 HIS A CA 1
ATOM 844 C C . HIS A 1 103 ? -19.620 12.143 45.195 1.00 84.31 103 HIS A C 1
ATOM 846 O O . HIS A 1 103 ? -19.636 10.948 45.476 1.00 84.31 103 HIS A O 1
ATOM 852 N N . ASN A 1 104 ? -20.048 12.596 44.011 1.00 82.12 104 ASN A N 1
ATOM 853 C CA . ASN A 1 104 ? -20.746 11.735 43.049 1.00 82.12 104 ASN A CA 1
ATOM 854 C C . ASN A 1 104 ? -19.831 10.698 42.378 1.00 82.12 104 ASN A C 1
ATOM 856 O O . ASN A 1 104 ? -20.289 9.612 42.039 1.00 82.12 104 ASN A O 1
ATOM 860 N N . CYS A 1 105 ? -18.552 11.018 42.143 1.00 80.88 105 CYS A N 1
ATOM 861 C CA . CYS A 1 105 ? -17.604 10.080 41.517 1.00 80.88 105 CYS A CA 1
ATOM 862 C C . CYS A 1 105 ? -16.436 9.659 42.417 1.00 80.88 105 CYS A C 1
ATOM 864 O O . CYS A 1 105 ? -15.589 8.878 41.981 1.00 80.88 105 CYS A O 1
ATOM 866 N N . GLY A 1 106 ? -16.372 10.190 43.642 1.00 81.94 106 GLY A N 1
ATOM 867 C CA . GLY A 1 106 ? -15.339 9.900 44.637 1.00 81.94 106 GLY A CA 1
ATOM 868 C C . GLY A 1 106 ? -13.965 10.518 44.357 1.00 81.94 106 GLY A C 1
ATOM 869 O O . GLY A 1 106 ? -13.051 10.333 45.157 1.00 81.94 106 GLY A O 1
ATOM 870 N N . GLU A 1 107 ? -13.799 11.243 43.249 1.00 87.94 107 GLU A N 1
ATOM 871 C CA . GLU A 1 107 ? -12.506 11.761 42.795 1.00 87.94 107 GLU A CA 1
ATOM 872 C C . GLU A 1 107 ? -12.031 12.949 43.644 1.00 87.94 107 GLU A C 1
ATOM 874 O O . GLU A 1 107 ? -12.796 13.878 43.917 1.00 87.94 107 GLU A O 1
ATOM 879 N N . ILE A 1 108 ? -10.745 12.954 44.008 1.00 89.31 108 ILE A N 1
ATOM 880 C CA . ILE A 1 108 ? -10.091 14.095 44.657 1.00 89.31 108 ILE A CA 1
ATOM 881 C C . ILE A 1 108 ? -9.375 14.913 43.583 1.00 89.31 108 ILE A C 1
ATOM 883 O O . ILE A 1 108 ? -8.376 14.481 43.012 1.00 89.31 108 ILE A O 1
ATOM 887 N N . ILE A 1 109 ? -9.873 16.116 43.312 1.00 88.62 109 ILE A N 1
ATOM 888 C CA . ILE A 1 109 ? -9.311 17.022 42.311 1.00 88.62 109 ILE A CA 1
ATOM 889 C C . ILE A 1 109 ? -8.434 18.088 42.970 1.00 88.62 109 ILE A C 1
ATOM 891 O O . ILE A 1 109 ? -8.779 18.638 44.012 1.00 88.62 109 ILE A O 1
ATOM 895 N N . SER A 1 110 ? -7.301 18.409 42.341 1.00 90.38 110 SER A N 1
ATOM 896 C CA . SER A 1 110 ? -6.443 19.536 42.727 1.00 90.38 110 SER A CA 1
ATOM 897 C C . SER A 1 110 ? -6.642 20.687 41.743 1.00 90.38 110 SER A C 1
ATOM 899 O O . SER A 1 110 ? -6.181 20.625 40.601 1.00 90.38 110 SER A O 1
ATOM 901 N N . ILE A 1 111 ? -7.344 21.734 42.173 1.00 88.31 111 ILE A N 1
ATOM 902 C CA . ILE A 1 111 ? -7.772 22.842 41.310 1.00 88.31 111 ILE A CA 1
ATOM 903 C C . ILE A 1 111 ? -7.573 24.184 42.010 1.00 88.31 111 ILE A C 1
ATOM 905 O O . ILE A 1 111 ? -7.617 24.265 43.237 1.00 88.31 111 ILE A O 1
ATOM 909 N N . THR A 1 112 ? -7.309 25.252 41.253 1.00 89.06 112 THR A N 1
ATOM 910 C CA . THR A 1 112 ? -7.277 26.588 41.855 1.00 89.06 112 THR A CA 1
ATOM 911 C C . THR A 1 112 ? -8.706 27.043 42.168 1.00 89.06 112 THR A C 1
ATOM 913 O O . THR A 1 112 ? -9.610 26.826 41.358 1.00 89.06 112 THR A O 1
ATOM 916 N N . PRO A 1 113 ? -8.941 27.707 43.309 1.00 85.50 113 PRO A N 1
ATOM 917 C CA . PRO A 1 113 ? -10.248 28.267 43.635 1.00 85.50 113 PRO A CA 1
ATOM 918 C C . PRO A 1 113 ? -10.819 29.170 42.535 1.00 85.50 113 PRO A C 1
ATOM 920 O O . PRO A 1 113 ? -12.015 29.141 42.279 1.00 85.50 113 PRO A O 1
ATOM 923 N N . ASN A 1 114 ? -9.978 29.947 41.844 1.00 85.19 114 ASN A N 1
ATOM 924 C CA . ASN A 1 114 ? -10.429 30.798 40.742 1.00 85.19 114 ASN A CA 1
ATOM 925 C C . ASN A 1 114 ? -10.935 29.987 39.536 1.00 85.19 114 ASN A C 1
ATOM 927 O O . ASN A 1 114 ? -11.971 30.320 38.966 1.00 85.19 114 ASN A O 1
ATOM 931 N N . ASP A 1 115 ? -10.233 28.915 39.159 1.00 86.00 115 ASP A N 1
ATOM 932 C CA . ASP A 1 115 ? -10.665 28.049 38.056 1.00 86.00 115 ASP A CA 1
ATOM 933 C C . ASP A 1 115 ? -11.930 27.276 38.420 1.00 86.00 115 ASP A C 1
ATOM 935 O O . ASP A 1 115 ? -12.819 27.130 37.579 1.00 86.00 115 ASP A O 1
ATOM 939 N N . PHE A 1 116 ? -12.039 26.846 39.682 1.00 87.00 116 PHE A N 1
ATOM 940 C CA . PHE A 1 116 ? -13.259 26.237 40.190 1.00 87.00 116 PHE A CA 1
ATOM 941 C C . PHE A 1 116 ? -14.420 27.223 40.072 1.00 87.00 116 PHE A C 1
ATOM 943 O O . PHE A 1 116 ? -15.399 26.918 39.414 1.00 87.00 116 PHE A O 1
ATOM 950 N N . LEU A 1 117 ? -14.321 28.454 40.570 1.00 81.25 117 LEU A N 1
ATOM 951 C CA . LEU A 1 117 ? -15.427 29.420 40.458 1.00 81.25 117 LEU A CA 1
ATOM 952 C C . LEU A 1 117 ? -15.820 29.742 39.000 1.00 81.25 117 LEU A C 1
ATOM 954 O O . LEU A 1 117 ? -16.994 29.963 38.724 1.00 81.25 117 LEU A O 1
ATOM 958 N N . ARG A 1 118 ? -14.879 29.678 38.048 1.00 78.44 118 ARG A N 1
ATOM 959 C CA . ARG A 1 118 ? -15.116 29.923 36.609 1.00 78.44 118 ARG A CA 1
ATOM 960 C C . ARG A 1 118 ? -15.858 28.813 35.856 1.00 78.44 118 ARG A C 1
ATOM 962 O O . ARG A 1 118 ? -16.118 28.974 34.669 1.00 78.44 118 ARG A O 1
ATOM 969 N N . GLY A 1 119 ? -16.182 27.696 36.504 1.00 78.88 119 GLY A N 1
ATOM 970 C CA . GLY A 1 119 ? -16.939 26.603 35.874 1.00 78.88 119 GLY A CA 1
ATOM 971 C C . GLY A 1 119 ? -16.133 25.327 35.633 1.00 78.88 119 GLY A C 1
ATOM 972 O O . GLY A 1 119 ? -16.710 24.306 35.262 1.00 78.88 119 GLY A O 1
ATOM 973 N N . ASN A 1 120 ? -14.821 25.324 35.891 1.00 80.88 120 ASN A N 1
ATOM 974 C CA . ASN A 1 120 ? -14.022 24.107 35.768 1.00 80.88 120 ASN A CA 1
ATOM 975 C C . ASN A 1 120 ? -14.291 23.204 36.982 1.00 80.88 120 ASN A C 1
ATOM 977 O O . ASN A 1 120 ? -13.835 23.474 38.089 1.00 80.88 120 ASN A O 1
ATOM 981 N N . ARG A 1 121 ? -15.097 22.158 36.783 1.00 84.62 121 ARG A N 1
ATOM 982 C CA . ARG A 1 121 ? -15.478 21.170 37.810 1.00 84.62 121 ARG A CA 1
ATOM 983 C C . ARG A 1 121 ? -14.732 19.845 37.593 1.00 84.62 121 ARG A C 1
ATOM 985 O O . ARG A 1 121 ? -13.622 19.812 37.062 1.00 84.62 121 ARG A O 1
ATOM 992 N N . CYS A 1 122 ? -15.342 18.730 37.988 1.00 84.44 122 CYS A N 1
ATOM 993 C CA . CYS A 1 122 ? -14.795 17.393 37.804 1.00 84.44 122 CYS A CA 1
ATOM 994 C C . CYS A 1 122 ? -14.680 17.024 36.311 1.00 84.44 122 CYS A C 1
ATOM 996 O O . CYS A 1 122 ? -15.676 16.761 35.633 1.00 84.44 122 CYS A O 1
ATOM 998 N N . ARG A 1 123 ? -13.443 16.941 35.798 1.00 80.31 123 ARG A N 1
ATOM 999 C CA . ARG A 1 123 ? -13.152 16.549 34.405 1.00 80.31 123 ARG A CA 1
ATOM 1000 C C . ARG A 1 123 ? -13.661 15.144 34.072 1.00 80.31 123 ARG A C 1
ATOM 1002 O O . ARG A 1 123 ? -14.137 14.927 32.964 1.00 80.31 123 ARG A O 1
ATOM 1009 N N . LYS A 1 124 ? -13.584 14.205 35.019 1.00 79.44 124 LYS A N 1
ATOM 1010 C CA . LYS A 1 124 ? -14.023 12.810 34.845 1.00 79.44 124 LYS A CA 1
ATOM 1011 C C . LYS A 1 124 ? -15.524 12.735 34.542 1.00 79.44 124 LYS A C 1
ATOM 1013 O O . LYS A 1 124 ? -15.918 12.146 33.539 1.00 79.44 124 LYS A O 1
ATOM 1018 N N . CYS A 1 125 ? -16.344 13.422 35.339 1.00 79.12 125 CYS A N 1
ATOM 1019 C CA . CYS A 1 125 ? -17.784 13.541 35.097 1.00 79.12 125 CYS A CA 1
ATOM 1020 C C . CYS A 1 125 ? -18.101 14.387 33.858 1.00 79.12 125 CYS A C 1
ATOM 1022 O O . CYS A 1 125 ? -18.996 14.033 33.097 1.00 79.12 125 CYS A O 1
ATOM 1024 N N . GLY A 1 126 ? -17.337 15.454 33.601 1.00 74.25 126 GLY A N 1
ATOM 1025 C CA . GLY A 1 126 ? -17.483 16.258 32.383 1.00 74.25 126 GLY A CA 1
ATOM 1026 C C . GLY A 1 126 ? -17.257 15.455 31.096 1.00 74.25 126 GLY A C 1
ATOM 1027 O O . GLY A 1 126 ? -18.001 15.620 30.131 1.00 74.25 126 GLY A O 1
ATOM 1028 N N . ILE A 1 127 ? -16.277 14.544 31.087 1.00 72.69 127 ILE A N 1
ATOM 1029 C CA . ILE A 1 127 ? -16.032 13.627 29.965 1.00 72.69 127 ILE A CA 1
ATOM 1030 C C . ILE A 1 127 ? -17.172 12.613 29.846 1.00 72.69 127 ILE A C 1
ATOM 1032 O O . ILE A 1 127 ? -17.715 12.461 28.755 1.00 72.69 127 ILE A O 1
ATOM 1036 N N . LYS A 1 128 ? -17.576 11.973 30.952 1.00 69.25 128 LYS A N 1
ATOM 1037 C CA . LYS A 1 128 ? -18.665 10.983 30.952 1.00 69.25 128 LYS A CA 1
ATOM 1038 C C . LYS A 1 128 ? -19.975 11.569 30.400 1.00 69.25 128 LYS A C 1
ATOM 1040 O O . LYS A 1 128 ? -20.530 11.020 29.455 1.00 69.25 128 LYS A O 1
ATOM 1045 N N . ASN A 1 129 ? -20.377 12.748 30.878 1.00 66.19 129 ASN A N 1
ATOM 1046 C CA . ASN A 1 129 ? -21.579 13.446 30.406 1.00 66.19 129 ASN A CA 1
ATOM 1047 C C . ASN A 1 129 ? -21.485 13.888 28.933 1.00 66.19 129 ASN A C 1
ATOM 1049 O O . ASN A 1 129 ? -22.496 13.932 28.235 1.00 66.19 129 ASN A O 1
ATOM 1053 N N . ARG A 1 130 ? -20.288 14.237 28.432 1.00 60.84 130 ARG A N 1
ATOM 1054 C CA . ARG A 1 130 ? -20.093 14.594 27.014 1.00 60.84 130 ARG A CA 1
ATOM 1055 C C . ARG A 1 130 ? -20.182 13.366 26.105 1.00 60.84 130 ARG A C 1
ATOM 1057 O O . ARG A 1 130 ? -20.748 13.478 25.023 1.00 60.84 130 ARG A O 1
ATOM 1064 N N . VAL A 1 131 ? -19.653 12.223 26.542 1.00 58.12 131 VAL A N 1
ATOM 1065 C CA . VAL A 1 131 ? -19.748 10.948 25.813 1.00 58.12 131 VAL A CA 1
ATOM 1066 C C . VAL A 1 131 ? -21.201 10.468 25.766 1.00 58.12 131 VAL A C 1
ATOM 1068 O O . VAL A 1 131 ? -21.693 10.160 24.687 1.00 58.12 131 VAL A O 1
ATOM 1071 N N . GLU A 1 132 ? -21.922 10.503 26.890 1.00 58.72 132 GLU A N 1
ATOM 1072 C CA . GLU A 1 132 ? -23.343 10.118 26.949 1.00 58.72 132 GLU A CA 1
ATOM 1073 C C . GLU A 1 132 ? -24.236 11.002 26.059 1.00 58.72 132 GLU A C 1
ATOM 1075 O O . GLU A 1 132 ? -25.129 10.488 25.394 1.00 58.72 132 GLU A O 1
ATOM 1080 N N . LYS A 1 133 ? -23.953 12.310 25.951 1.00 56.47 133 LYS A N 1
ATOM 1081 C CA . LYS A 1 133 ? -24.678 13.223 25.042 1.00 56.47 133 LYS A CA 1
ATOM 1082 C C . LYS A 1 133 ? -24.331 13.063 23.553 1.00 56.47 133 LYS A C 1
ATOM 1084 O O . LYS A 1 133 ? -25.064 13.584 22.720 1.00 56.47 133 LYS A O 1
ATOM 1089 N N . GLN A 1 134 ? -23.220 12.409 23.200 1.00 56.47 134 GLN A N 1
ATOM 1090 C CA . GLN A 1 134 ? -22.774 12.250 21.804 1.00 56.47 134 GLN A CA 1
ATOM 1091 C C . GLN A 1 134 ? -23.186 10.919 21.160 1.00 56.47 134 GLN A C 1
ATOM 1093 O O . GLN A 1 134 ? -23.098 10.782 19.938 1.00 56.47 134 GLN A O 1
ATOM 1098 N N . ILE A 1 135 ? -23.635 9.935 21.940 1.00 58.69 135 ILE A N 1
ATOM 1099 C CA . ILE A 1 135 ? -24.029 8.628 21.408 1.00 58.69 135 ILE A CA 1
ATOM 1100 C C . ILE A 1 135 ? -25.463 8.725 20.882 1.00 58.69 135 ILE A C 1
ATOM 1102 O O . ILE A 1 135 ? -26.427 8.585 21.630 1.00 58.69 135 ILE A O 1
ATOM 1106 N N . LYS A 1 136 ? -25.601 8.960 19.572 1.00 68.00 136 LYS A N 1
ATOM 1107 C CA . LYS A 1 136 ? -26.892 8.831 18.886 1.00 68.00 136 LYS A CA 1
ATOM 1108 C C . LYS A 1 136 ? -27.387 7.394 19.001 1.00 68.00 136 LYS A C 1
ATOM 1110 O O . LYS A 1 136 ? -26.628 6.448 18.780 1.00 68.00 136 LYS A O 1
ATOM 1115 N N . THR A 1 137 ? -28.658 7.218 19.329 1.00 75.69 137 THR A N 1
ATOM 1116 C CA . THR A 1 137 ? -29.279 5.893 19.289 1.00 75.69 137 THR A CA 1
ATOM 1117 C C . THR A 1 137 ? -29.527 5.469 17.842 1.00 75.69 137 THR A C 1
ATOM 1119 O O . THR A 1 137 ? -29.530 6.289 16.922 1.00 75.69 137 THR A O 1
ATOM 1122 N N . HIS A 1 138 ? -29.762 4.172 17.623 1.00 81.25 138 HIS A N 1
ATOM 1123 C CA . HIS A 1 138 ? -30.125 3.686 16.293 1.00 81.25 138 HIS A CA 1
ATOM 1124 C C . HIS A 1 138 ? -31.385 4.377 15.749 1.00 81.25 138 HIS A C 1
ATOM 1126 O O . HIS A 1 138 ? -31.386 4.772 14.590 1.00 81.25 138 HIS A O 1
ATOM 1132 N N . TYR A 1 139 ? -32.399 4.593 16.591 1.00 75.75 139 TYR A N 1
ATOM 1133 C CA . TYR A 1 139 ? -33.642 5.265 16.204 1.00 75.75 139 TYR A CA 1
ATOM 1134 C C . TYR A 1 139 ? -33.427 6.731 15.824 1.00 75.75 139 TYR A C 1
ATOM 1136 O O . TYR A 1 139 ? -33.908 7.155 14.782 1.00 75.75 139 TYR A O 1
ATOM 1144 N N . GLN A 1 140 ? -32.621 7.470 16.591 1.00 79.94 140 GLN A N 1
ATOM 1145 C CA . GLN A 1 140 ? -32.273 8.856 16.252 1.00 79.94 140 GLN A CA 1
ATOM 1146 C C . GLN A 1 140 ? -31.555 8.950 14.899 1.00 79.94 140 GLN A C 1
ATOM 1148 O O . GLN A 1 140 ? -31.797 9.866 14.120 1.00 79.94 140 GLN A O 1
ATOM 1153 N N . PHE A 1 141 ? -30.690 7.981 14.584 1.00 84.25 141 PHE A N 1
ATOM 1154 C CA . PHE A 1 141 ? -30.065 7.908 13.264 1.00 84.25 141 PHE A CA 1
ATOM 1155 C C . PHE A 1 141 ? -31.081 7.611 12.146 1.00 84.25 141 PHE A C 1
ATOM 1157 O O . PHE A 1 141 ? -30.986 8.207 11.075 1.00 84.25 141 PHE A O 1
ATOM 1164 N N . LEU A 1 142 ? -32.053 6.721 12.379 1.00 81.31 142 LEU A N 1
ATOM 1165 C CA . LEU A 1 142 ? -33.117 6.435 11.408 1.00 81.31 142 LEU A CA 1
ATOM 1166 C C . LEU A 1 142 ? -33.995 7.663 11.145 1.00 81.31 142 LEU A C 1
ATOM 1168 O O . LEU A 1 142 ? -34.273 7.957 9.985 1.00 81.31 142 LEU A O 1
ATOM 1172 N N . GLU A 1 143 ? -34.377 8.401 12.190 1.00 81.12 143 GLU A N 1
ATOM 1173 C CA . GLU A 1 143 ? -35.134 9.652 12.060 1.00 81.12 143 GLU A CA 1
ATOM 1174 C C . GLU A 1 143 ? -34.363 10.693 11.247 1.00 81.12 143 GLU A C 1
ATOM 1176 O O . GLU A 1 143 ? -34.923 11.299 10.340 1.00 81.12 143 GLU A O 1
ATOM 1181 N N . GLU A 1 144 ? -33.062 10.867 11.496 1.00 86.25 144 GLU A N 1
ATOM 1182 C CA . GLU A 1 144 ? -32.233 11.791 10.714 1.00 86.25 144 GLU A CA 1
ATOM 1183 C C . GLU A 1 144 ? -32.141 11.395 9.236 1.00 86.25 144 GLU A C 1
ATOM 1185 O O . GLU A 1 144 ? -32.220 12.254 8.357 1.00 86.25 144 GLU A O 1
ATOM 1190 N N . VAL A 1 145 ? -31.994 10.099 8.943 1.00 86.31 145 VAL A N 1
ATOM 1191 C CA . VAL A 1 145 ? -32.017 9.602 7.562 1.00 86.31 145 VAL A CA 1
ATOM 1192 C C . VAL A 1 145 ? -33.382 9.874 6.928 1.00 86.31 145 VAL A C 1
ATOM 1194 O O . VAL A 1 145 ? -33.437 10.422 5.828 1.00 86.31 145 VAL A O 1
ATOM 1197 N N . PHE A 1 146 ? -34.475 9.570 7.627 1.00 84.19 146 PHE A N 1
ATOM 1198 C CA . PHE A 1 146 ? -35.830 9.806 7.138 1.00 84.19 146 PHE A CA 1
ATOM 1199 C C . PHE A 1 146 ? -36.111 11.296 6.898 1.00 84.19 146 PHE A C 1
ATOM 1201 O O . PHE A 1 146 ? -36.624 11.662 5.847 1.00 84.19 146 PHE A O 1
ATOM 1208 N N . HIS A 1 147 ? -35.706 12.188 7.800 1.00 85.12 147 HIS A N 1
ATOM 1209 C CA . HIS A 1 147 ? -35.852 13.630 7.591 1.00 85.12 147 HIS A CA 1
ATOM 1210 C C . HIS A 1 147 ? -35.026 14.148 6.407 1.00 85.12 147 HIS A C 1
ATOM 1212 O O . HIS A 1 147 ? -35.425 15.113 5.757 1.00 85.12 147 HIS A O 1
ATOM 1218 N N . LEU A 1 148 ? -33.889 13.516 6.106 1.00 88.19 148 LEU A N 1
ATOM 1219 C CA . LEU A 1 148 ? -32.988 13.951 5.042 1.00 88.19 148 LEU A CA 1
ATOM 1220 C C . LEU A 1 148 ? -33.399 13.460 3.648 1.00 88.19 148 LEU A C 1
ATOM 1222 O O . LEU A 1 148 ? -33.195 14.176 2.668 1.00 88.19 148 LEU A O 1
ATOM 1226 N N . VAL A 1 149 ? -33.892 12.224 3.532 1.00 85.38 149 VAL A N 1
ATOM 1227 C CA . VAL A 1 149 ? -34.167 11.572 2.234 1.00 85.38 149 VAL A CA 1
ATOM 1228 C C . VAL A 1 149 ? -35.533 10.881 2.153 1.00 85.38 149 VAL A C 1
ATOM 1230 O O . VAL A 1 149 ? -35.851 10.260 1.138 1.00 85.38 149 VAL A O 1
ATOM 1233 N N . GLY A 1 150 ? -36.358 10.972 3.196 1.00 83.81 150 GLY A N 1
ATOM 1234 C CA . GLY A 1 150 ? -37.655 10.303 3.277 1.00 83.81 150 GLY A CA 1
ATOM 1235 C C . GLY A 1 150 ? -37.536 8.791 3.087 1.00 83.81 150 GLY A C 1
ATOM 1236 O O . GLY A 1 150 ? -36.620 8.150 3.596 1.00 83.81 150 GLY A O 1
ATOM 1237 N N . ASN A 1 151 ? -38.441 8.236 2.278 1.00 84.62 151 ASN A N 1
ATOM 1238 C CA . ASN A 1 151 ? -38.490 6.810 1.929 1.00 84.62 151 ASN A CA 1
ATOM 1239 C C . ASN A 1 151 ? -37.577 6.427 0.744 1.00 84.62 151 ASN A C 1
ATOM 1241 O O . ASN A 1 151 ? -37.704 5.342 0.172 1.00 84.62 151 ASN A O 1
ATOM 1245 N N . GLU A 1 152 ? -36.672 7.312 0.312 1.00 87.19 152 GLU A N 1
ATOM 1246 C CA . GLU A 1 152 ? -35.761 7.013 -0.799 1.00 87.19 152 GLU A CA 1
ATOM 1247 C C . GLU A 1 152 ? -34.676 5.995 -0.393 1.00 87.19 152 GLU A C 1
ATOM 1249 O O . GLU A 1 152 ? -34.158 5.251 -1.230 1.00 87.19 152 GLU A O 1
ATOM 1254 N N . TYR A 1 153 ? -34.339 5.923 0.896 1.00 89.19 153 TYR A N 1
ATOM 1255 C CA . TYR A 1 153 ? -33.343 4.992 1.420 1.00 89.19 153 TYR A CA 1
ATOM 1256 C C . TYR A 1 153 ? -33.877 4.228 2.628 1.00 89.19 153 TYR A C 1
ATOM 1258 O O . TYR A 1 153 ? -34.534 4.789 3.496 1.00 89.19 153 TYR A O 1
ATOM 1266 N N . GLU A 1 154 ? -33.535 2.947 2.687 1.00 87.00 154 GLU A N 1
ATOM 1267 C CA . GLU A 1 154 ? -33.901 2.015 3.747 1.00 87.00 154 GLU A CA 1
ATOM 1268 C C . GLU A 1 154 ? -32.616 1.534 4.435 1.00 87.00 154 GLU A C 1
ATOM 1270 O O . GLU A 1 154 ? -31.719 0.991 3.787 1.00 87.00 154 GLU A O 1
ATOM 1275 N N . VAL A 1 155 ? -32.481 1.776 5.739 1.00 86.56 155 VAL A N 1
ATOM 1276 C CA . VAL A 1 155 ? -31.316 1.340 6.524 1.00 86.56 155 VAL A CA 1
ATOM 1277 C C . VAL A 1 155 ? -31.550 -0.100 6.980 1.00 86.56 155 VAL A C 1
ATOM 1279 O O . VAL A 1 155 ? -32.487 -0.356 7.728 1.00 86.56 155 VAL A O 1
ATOM 1282 N N . LEU A 1 156 ? -30.698 -1.031 6.545 1.00 87.25 156 LEU A N 1
ATOM 1283 C CA . LEU A 1 156 ? -30.858 -2.468 6.806 1.00 87.25 156 LEU A CA 1
ATOM 1284 C C . LEU A 1 156 ? -30.069 -2.950 8.027 1.00 87.25 156 LEU A C 1
ATOM 1286 O O . LEU A 1 156 ? -30.488 -3.877 8.713 1.00 87.25 156 LEU A O 1
ATOM 1290 N N . SER A 1 157 ? -28.925 -2.326 8.318 1.00 86.69 157 SER A N 1
ATOM 1291 C CA . SER A 1 157 ? -28.094 -2.704 9.466 1.00 86.69 157 SER A CA 1
ATOM 1292 C C . SER A 1 157 ? -28.207 -1.710 10.619 1.00 86.69 157 SER A C 1
ATOM 1294 O O . SER A 1 157 ? -28.275 -0.496 10.404 1.00 86.69 157 SER A O 1
ATOM 1296 N N . LYS A 1 158 ? -28.070 -2.206 11.849 1.00 83.62 158 LYS A N 1
ATOM 1297 C CA . LYS A 1 158 ? -28.068 -1.386 13.062 1.00 83.62 158 LYS A CA 1
ATOM 1298 C C . LYS A 1 158 ? -26.922 -0.368 13.076 1.00 83.62 158 LYS A C 1
ATOM 1300 O O . LYS A 1 158 ? -25.761 -0.704 12.854 1.00 83.62 158 LYS A O 1
ATOM 1305 N N . TYR A 1 159 ? -27.252 0.872 13.419 1.00 81.00 159 TYR A N 1
ATOM 1306 C CA . TYR A 1 159 ? -26.264 1.913 13.684 1.00 81.00 159 TYR A CA 1
ATOM 1307 C C . TYR A 1 159 ? -25.564 1.649 15.022 1.00 81.00 159 TYR A C 1
ATOM 1309 O O . TYR A 1 159 ? -26.222 1.458 16.048 1.00 81.00 159 TYR A O 1
ATOM 1317 N N . VAL A 1 160 ? -24.230 1.656 14.999 1.00 78.62 160 VAL A N 1
ATOM 1318 C CA . VAL A 1 160 ? -23.378 1.473 16.186 1.00 78.62 160 VAL A CA 1
ATOM 1319 C C . VAL A 1 160 ? -22.602 2.752 16.495 1.00 78.62 160 VAL A C 1
ATOM 1321 O O . VAL A 1 160 ? -22.579 3.202 17.635 1.00 78.62 160 VAL A O 1
ATOM 1324 N N . SER A 1 161 ? -21.971 3.351 15.483 1.00 78.06 161 SER A N 1
ATOM 1325 C CA . SER A 1 161 ? -21.211 4.597 15.606 1.00 78.06 161 SER A CA 1
ATOM 1326 C C . SER A 1 161 ? -21.144 5.328 14.262 1.00 78.06 161 SER A C 1
ATOM 1328 O O . SER A 1 161 ? -21.489 4.755 13.230 1.00 78.06 161 SER A O 1
ATOM 1330 N N . THR A 1 162 ? -20.650 6.568 14.251 1.00 78.06 162 THR A N 1
ATOM 1331 C CA . THR A 1 162 ? -20.479 7.371 13.026 1.00 78.06 162 THR A CA 1
ATOM 1332 C C . THR A 1 162 ? -19.456 6.795 12.046 1.00 78.06 162 THR A C 1
ATOM 1334 O O . THR A 1 162 ? -19.545 7.070 10.848 1.00 78.06 162 THR A O 1
ATOM 1337 N N . GLU A 1 163 ? -18.508 6.001 12.550 1.00 76.00 163 GLU A N 1
ATOM 1338 C CA . GLU A 1 163 ? -17.427 5.373 11.780 1.00 76.00 163 GLU A CA 1
ATOM 1339 C C . GLU A 1 163 ? -17.804 3.970 11.293 1.00 76.00 163 GLU A C 1
ATOM 1341 O O . GLU A 1 163 ? -17.383 3.531 10.218 1.00 76.00 163 GLU A O 1
ATOM 1346 N N . THR A 1 164 ? -18.624 3.255 12.070 1.00 84.44 164 THR A N 1
ATOM 1347 C CA . THR A 1 164 ? -19.073 1.910 11.712 1.00 84.44 164 THR A CA 1
ATOM 1348 C C . THR A 1 164 ? -19.999 2.000 10.509 1.00 84.44 164 THR A C 1
ATOM 1350 O O . THR A 1 164 ? -21.046 2.643 10.559 1.00 84.44 164 THR A O 1
ATOM 1353 N N . LYS A 1 165 ? -19.615 1.347 9.410 1.00 89.25 165 LYS A N 1
ATOM 1354 C CA . LYS A 1 165 ? -20.422 1.342 8.190 1.00 89.25 165 LYS A CA 1
ATOM 1355 C C . LYS A 1 165 ? -21.774 0.686 8.447 1.00 89.25 165 LYS A C 1
ATOM 1357 O O . LYS A 1 165 ? -21.840 -0.371 9.067 1.00 89.25 165 LYS A O 1
ATOM 1362 N N . VAL A 1 166 ? -22.811 1.309 7.911 1.00 89.38 166 VAL A N 1
ATOM 1363 C CA . VAL A 1 166 ? -24.173 0.796 7.880 1.00 89.38 166 VAL A CA 1
ATOM 1364 C C . VAL A 1 166 ? -24.522 0.354 6.463 1.00 89.38 166 VAL A C 1
ATOM 1366 O O . VAL A 1 166 ? -24.111 0.971 5.478 1.00 89.38 166 VAL A O 1
ATOM 1369 N N . GLU A 1 167 ? -25.259 -0.739 6.362 1.00 92.06 167 GLU A N 1
ATOM 1370 C CA . GLU A 1 167 ? -25.865 -1.233 5.141 1.00 92.06 167 GLU A CA 1
ATOM 1371 C C . GLU A 1 167 ? -27.147 -0.452 4.862 1.00 92.06 167 GLU A C 1
ATOM 1373 O O . GLU A 1 167 ? -28.055 -0.395 5.693 1.00 92.06 167 GLU A O 1
ATOM 1378 N N . ILE A 1 168 ? -27.194 0.187 3.695 1.00 91.12 168 ILE A N 1
ATOM 1379 C CA . ILE A 1 168 ? -28.327 0.990 3.245 1.00 91.12 168 ILE A CA 1
ATOM 1380 C C . ILE A 1 168 ? -28.736 0.510 1.856 1.00 91.12 168 ILE A C 1
ATOM 1382 O O . ILE A 1 168 ? -27.898 0.271 0.982 1.00 91.12 168 ILE A O 1
ATOM 1386 N N . LYS A 1 169 ? -30.043 0.405 1.652 1.00 88.50 169 LYS A N 1
ATOM 1387 C CA . LYS A 1 169 ? -30.689 0.091 0.387 1.00 88.50 169 LYS A CA 1
ATOM 1388 C C . LYS A 1 169 ? -31.297 1.350 -0.209 1.00 88.50 169 LYS A C 1
ATOM 1390 O O . LYS A 1 169 ? -32.066 2.053 0.435 1.00 88.50 169 LYS A O 1
ATOM 1395 N N . HIS A 1 170 ? -30.971 1.638 -1.463 1.00 91.19 170 HIS A N 1
ATOM 1396 C CA . HIS A 1 170 ? -31.643 2.691 -2.224 1.00 91.19 170 HIS A CA 1
ATOM 1397 C C . HIS A 1 170 ? -32.919 2.126 -2.847 1.00 91.19 170 HIS A C 1
ATOM 1399 O O . HIS A 1 170 ? -32.832 1.268 -3.728 1.00 91.19 170 HIS A O 1
ATOM 1405 N N . THR A 1 171 ? -34.093 2.594 -2.417 1.00 87.19 171 THR A N 1
ATOM 1406 C CA . THR A 1 171 ? -35.388 1.992 -2.790 1.00 87.19 171 THR A CA 1
ATOM 1407 C C . THR A 1 171 ? -35.663 2.090 -4.289 1.00 87.19 171 THR A C 1
ATOM 1409 O O . THR A 1 171 ? -36.172 1.147 -4.886 1.00 87.19 171 THR A O 1
ATOM 1412 N N . LYS A 1 172 ? -35.216 3.175 -4.935 1.00 85.56 172 LYS A N 1
ATOM 1413 C CA . LYS A 1 172 ? -35.419 3.411 -6.372 1.00 85.56 172 LYS A CA 1
ATOM 1414 C C . LYS A 1 172 ? -34.669 2.438 -7.290 1.00 85.56 172 LYS A C 1
ATOM 1416 O O . LYS A 1 172 ? -35.218 2.027 -8.305 1.00 85.56 172 LYS A O 1
ATOM 1421 N N . CYS A 1 173 ? -33.407 2.112 -6.995 1.00 84.62 173 CYS A N 1
ATOM 1422 C CA . CYS A 1 173 ? -32.586 1.246 -7.866 1.00 84.62 173 CYS A CA 1
ATOM 1423 C C . CYS A 1 173 ? -32.297 -0.145 -7.286 1.00 84.62 173 CYS A C 1
ATOM 1425 O O . CYS A 1 173 ? -31.587 -0.936 -7.921 1.00 84.62 173 CYS A O 1
ATOM 1427 N N . GLY A 1 174 ? -32.781 -0.409 -6.068 1.00 84.62 174 GLY A N 1
ATOM 1428 C CA . GLY A 1 174 ? -32.594 -1.654 -5.326 1.00 84.62 174 GLY A CA 1
ATOM 1429 C C . GLY A 1 174 ? -31.160 -1.921 -4.862 1.00 84.62 174 GLY A C 1
ATOM 1430 O O . GLY A 1 174 ? -30.883 -3.006 -4.362 1.00 84.62 174 GLY A O 1
ATOM 1431 N N . ALA A 1 175 ? -30.224 -0.983 -5.044 1.00 86.50 175 ALA A N 1
ATOM 1432 C CA . ALA A 1 175 ? -28.828 -1.203 -4.681 1.00 86.50 175 ALA A CA 1
ATOM 1433 C C . ALA A 1 175 ? -28.650 -1.192 -3.162 1.00 86.50 175 ALA A C 1
ATOM 1435 O O . ALA A 1 175 ? -28.988 -0.205 -2.509 1.00 86.50 175 ALA A O 1
ATOM 1436 N N . ILE A 1 176 ? -28.058 -2.264 -2.640 1.00 89.56 176 ILE A N 1
ATOM 1437 C CA . ILE A 1 176 ? -27.660 -2.408 -1.241 1.00 89.56 176 ILE A CA 1
ATOM 1438 C C . ILE A 1 176 ? -26.152 -2.190 -1.158 1.00 89.56 176 ILE A C 1
ATOM 1440 O O . ILE A 1 176 ? -25.394 -2.780 -1.933 1.00 89.56 176 ILE A O 1
ATOM 1444 N N . TYR A 1 177 ? -25.706 -1.305 -0.270 1.00 90.06 177 TYR A N 1
ATOM 1445 C CA . TYR A 1 177 ? -24.285 -1.025 -0.097 1.00 90.06 177 TYR A CA 1
ATOM 1446 C C . TYR A 1 177 ? -23.954 -0.525 1.310 1.00 90.06 177 TYR A C 1
ATOM 1448 O O . TYR A 1 177 ? -24.780 0.059 2.007 1.00 90.06 177 TYR A O 1
ATOM 1456 N N . LEU A 1 178 ? -22.692 -0.716 1.699 1.00 90.00 178 LEU A N 1
ATOM 1457 C CA . LEU A 1 178 ? -22.145 -0.225 2.960 1.00 90.00 178 LEU A CA 1
ATOM 1458 C C . LEU A 1 178 ? -21.656 1.219 2.818 1.00 90.00 178 LEU A C 1
ATOM 1460 O O . LEU A 1 178 ? -20.848 1.530 1.937 1.00 90.00 178 LEU A O 1
ATOM 1464 N N . THR A 1 179 ? -22.073 2.091 3.730 1.00 89.62 179 THR A N 1
ATOM 1465 C CA . THR A 1 179 ? -21.600 3.478 3.826 1.00 89.62 179 THR A CA 1
ATOM 1466 C C . THR A 1 179 ? -21.399 3.879 5.279 1.00 89.62 179 THR A C 1
ATOM 1468 O O . THR A 1 179 ? -22.072 3.357 6.160 1.00 89.62 179 THR A O 1
ATOM 1471 N N . SER A 1 180 ? -20.481 4.806 5.565 1.00 89.88 180 SER A N 1
ATOM 1472 C CA . SER A 1 180 ? -20.434 5.378 6.913 1.00 89.88 180 SER A CA 1
ATOM 1473 C C . SER A 1 180 ? -21.634 6.315 7.123 1.00 89.88 180 SER A C 1
ATOM 1475 O O . SER A 1 180 ? -21.989 7.060 6.198 1.00 89.88 180 SER A O 1
ATOM 1477 N N . PRO A 1 181 ? -22.250 6.309 8.318 1.00 89.12 181 PRO A N 1
ATOM 1478 C CA . PRO A 1 181 ? -23.308 7.246 8.691 1.00 89.12 181 PRO A CA 1
ATOM 1479 C C . PRO A 1 181 ? -22.934 8.708 8.441 1.00 89.12 181 PRO A C 1
ATOM 1481 O O . PRO A 1 181 ? -23.730 9.456 7.880 1.00 89.12 181 PRO A O 1
ATOM 1484 N N . HIS A 1 182 ? -21.698 9.106 8.769 1.00 87.25 182 HIS A N 1
ATOM 1485 C CA . HIS A 1 182 ? -21.227 10.472 8.533 1.00 87.25 182 HIS A CA 1
ATOM 1486 C C . HIS A 1 182 ? -21.208 10.843 7.039 1.00 87.25 182 HIS A C 1
ATOM 1488 O O . HIS A 1 182 ? -21.722 11.892 6.661 1.00 87.25 182 HIS A O 1
ATOM 1494 N N . SER A 1 183 ? -20.662 9.974 6.179 1.00 87.56 183 SER A N 1
ATOM 1495 C CA . SER A 1 183 ? -20.583 10.216 4.729 1.00 87.56 183 SER A CA 1
ATOM 1496 C C . SER A 1 183 ? -21.960 10.233 4.067 1.00 87.56 183 SER A C 1
ATOM 1498 O O . SER A 1 183 ? -22.194 11.003 3.131 1.00 87.56 183 SER A O 1
ATOM 1500 N N . PHE A 1 184 ? -22.877 9.397 4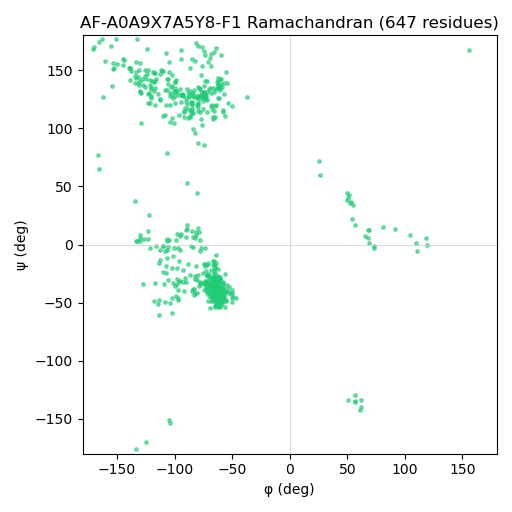.561 1.00 89.19 184 PHE A N 1
ATOM 1501 C CA . PHE A 1 184 ? -24.257 9.422 4.112 1.00 89.19 184 PHE A CA 1
ATOM 1502 C C . PHE A 1 184 ? -24.909 10.746 4.507 1.00 89.19 184 PHE A C 1
ATOM 1504 O O . PHE A 1 184 ? -25.362 11.474 3.638 1.00 89.19 184 PHE A O 1
ATOM 1511 N N . LEU A 1 185 ? -24.888 11.153 5.772 1.00 86.31 185 LEU A N 1
ATOM 1512 C CA . LEU A 1 185 ? -25.536 12.407 6.178 1.00 86.31 185 LEU A CA 1
ATOM 1513 C C . LEU A 1 185 ? -24.930 13.649 5.493 1.00 86.31 185 LEU A C 1
ATOM 1515 O O . LEU A 1 185 ? -25.667 14.566 5.144 1.00 86.31 185 LEU A O 1
ATOM 1519 N N . SER A 1 186 ? -23.627 13.651 5.191 1.00 84.06 186 SER A N 1
ATOM 1520 C CA . SER A 1 186 ? -22.942 14.778 4.535 1.00 84.06 186 SER A CA 1
ATOM 1521 C C . SER A 1 186 ? -23.182 14.920 3.024 1.00 84.06 186 SER A C 1
ATOM 1523 O O . SER A 1 186 ? -22.708 15.881 2.424 1.00 84.06 186 SER A O 1
ATOM 1525 N N . GLY A 1 187 ? -23.928 14.003 2.395 1.00 81.94 187 GLY A N 1
ATOM 1526 C CA . GLY A 1 187 ? -24.386 14.156 1.004 1.00 81.94 187 GLY A CA 1
ATOM 1527 C C . GLY A 1 187 ? -23.902 13.088 0.024 1.00 81.94 187 GLY A C 1
ATOM 1528 O O . GLY A 1 187 ? -24.285 13.112 -1.145 1.00 81.94 187 GLY A O 1
ATOM 1529 N N . THR A 1 188 ? -23.112 12.104 0.466 1.00 82.25 188 THR A N 1
ATOM 1530 C CA . THR A 1 188 ? -22.771 10.964 -0.399 1.00 82.25 188 THR A CA 1
ATOM 1531 C C . THR A 1 188 ? -23.983 10.033 -0.507 1.00 82.25 188 THR A C 1
ATOM 1533 O O . THR A 1 188 ? -24.564 9.623 0.497 1.00 82.25 188 THR A O 1
ATOM 1536 N N . ARG A 1 189 ? -24.413 9.726 -1.735 1.00 85.56 189 ARG A N 1
ATOM 1537 C CA . ARG A 1 189 ? -25.637 8.957 -2.043 1.00 85.56 189 ARG A CA 1
ATOM 1538 C C . ARG A 1 189 ? -25.325 7.741 -2.923 1.00 85.56 189 ARG A C 1
ATOM 1540 O O . ARG A 1 189 ? -24.160 7.392 -3.121 1.00 85.56 189 ARG A O 1
ATOM 1547 N N . CYS A 1 190 ? -26.360 7.082 -3.445 1.00 87.94 190 CYS A N 1
ATOM 1548 C CA . CYS A 1 190 ? -26.229 5.871 -4.248 1.00 87.94 190 CYS A CA 1
ATOM 1549 C C . CYS A 1 190 ? -25.319 6.073 -5.472 1.00 87.94 190 CYS A C 1
ATOM 1551 O O . CYS A 1 190 ? -25.677 6.734 -6.452 1.00 87.94 190 CYS A O 1
ATOM 1553 N N . LYS A 1 191 ? -24.144 5.432 -5.436 1.00 85.25 191 LYS A N 1
ATOM 1554 C CA . LYS A 1 191 ? -23.152 5.487 -6.520 1.00 85.25 191 LYS A CA 1
ATOM 1555 C C . LYS A 1 191 ? -23.673 4.892 -7.824 1.00 85.25 191 LYS A C 1
ATOM 1557 O O . LYS A 1 191 ? -23.312 5.383 -8.885 1.00 85.25 191 LYS A O 1
ATOM 1562 N N . LYS A 1 192 ? -24.530 3.866 -7.758 1.00 84.88 192 LYS A N 1
ATOM 1563 C CA . LYS A 1 192 ? -25.136 3.245 -8.946 1.00 84.88 192 LYS A CA 1
ATOM 1564 C C . LYS A 1 192 ? -25.970 4.269 -9.722 1.00 84.88 192 LYS A C 1
ATOM 1566 O O . LYS A 1 192 ? -25.669 4.537 -10.879 1.00 84.88 192 LYS A O 1
ATOM 1571 N N . CYS A 1 193 ? -26.911 4.933 -9.051 1.00 84.25 193 CYS A N 1
ATOM 1572 C CA . CYS A 1 193 ? -27.732 5.987 -9.653 1.00 84.25 193 CYS A CA 1
ATOM 1573 C C . CYS A 1 193 ? -26.910 7.191 -10.120 1.00 84.25 193 CYS A C 1
ATOM 1575 O O . CYS A 1 193 ? -27.180 7.753 -11.182 1.00 84.25 193 CYS A O 1
ATOM 1577 N N . PHE A 1 194 ? -25.897 7.590 -9.346 1.00 83.00 194 PHE A N 1
ATOM 1578 C CA . PHE A 1 194 ? -24.991 8.659 -9.757 1.00 83.00 194 PHE A CA 1
ATOM 1579 C C . PHE A 1 194 ? -24.261 8.298 -11.058 1.00 83.00 194 PHE A C 1
ATOM 1581 O O . PHE A 1 194 ? -24.284 9.076 -12.009 1.00 83.00 194 PHE A O 1
ATOM 1588 N N . ASN A 1 195 ? -23.684 7.098 -11.134 1.00 80.19 195 ASN A N 1
ATOM 1589 C CA . ASN A 1 195 ? -22.969 6.622 -12.313 1.00 80.19 195 ASN A CA 1
ATOM 1590 C C . ASN A 1 195 ? -23.893 6.464 -13.525 1.00 80.19 195 ASN A C 1
ATOM 1592 O O . ASN A 1 195 ? -23.495 6.827 -14.623 1.00 80.19 195 ASN A O 1
ATOM 1596 N N . GLU A 1 196 ? -25.127 5.989 -13.345 1.00 78.50 196 GLU A N 1
ATOM 1597 C CA . GLU A 1 196 ? -26.126 5.904 -14.420 1.00 78.50 196 GLU A CA 1
ATOM 1598 C C . GLU A 1 196 ? -26.526 7.292 -14.943 1.00 78.50 196 GLU A C 1
ATOM 1600 O O . GLU A 1 196 ? -26.599 7.505 -16.156 1.00 78.50 196 GLU A O 1
ATOM 1605 N N . LYS A 1 197 ? -26.727 8.266 -14.045 1.00 79.38 197 LYS A N 1
ATOM 1606 C CA . LYS A 1 197 ? -27.015 9.661 -14.412 1.00 79.38 197 LYS A CA 1
ATOM 1607 C C . LYS A 1 197 ? -25.838 10.302 -15.149 1.00 79.38 197 LYS A C 1
ATOM 1609 O O . LYS A 1 197 ? -26.048 11.001 -16.137 1.00 79.38 197 LYS A O 1
ATOM 1614 N N . MET A 1 198 ? -24.609 10.058 -14.694 1.00 72.25 198 MET A N 1
ATOM 1615 C CA . MET A 1 198 ? -23.399 10.540 -15.365 1.00 72.25 198 MET A CA 1
ATOM 1616 C C . MET A 1 198 ? -23.194 9.850 -16.717 1.00 72.25 198 MET A C 1
ATOM 1618 O O . MET A 1 198 ? -22.899 10.530 -17.692 1.00 72.25 198 MET A O 1
ATOM 1622 N N . ALA A 1 199 ? -23.413 8.536 -16.814 1.00 66.88 199 ALA A N 1
ATOM 1623 C CA . ALA A 1 199 ? -23.327 7.803 -18.072 1.00 66.88 199 ALA A CA 1
ATOM 1624 C C . ALA A 1 199 ? -24.269 8.422 -19.107 1.00 66.88 199 ALA A C 1
ATOM 1626 O O . ALA A 1 199 ? -23.782 8.894 -20.123 1.00 66.88 199 ALA A O 1
ATOM 1627 N N . LYS A 1 200 ? -25.564 8.578 -18.794 1.00 69.19 200 LYS A N 1
ATOM 1628 C CA . LYS A 1 200 ? -26.541 9.217 -19.697 1.00 69.19 200 LYS A CA 1
ATOM 1629 C C . LYS A 1 200 ? -26.174 10.651 -20.095 1.00 69.19 200 LYS A C 1
ATOM 1631 O O . LYS A 1 200 ? -26.480 11.063 -21.204 1.00 69.19 200 LYS A O 1
ATOM 1636 N N . LYS A 1 201 ? -25.534 11.414 -19.202 1.00 66.62 201 LYS A N 1
ATOM 1637 C CA . LYS A 1 201 ? -25.102 12.794 -19.474 1.00 66.62 201 LYS A CA 1
ATOM 1638 C C . LYS A 1 201 ? -23.899 12.866 -20.425 1.00 66.62 201 LYS A C 1
ATOM 1640 O O . LYS A 1 201 ? -23.780 13.836 -21.165 1.00 66.62 201 LYS A O 1
ATOM 1645 N N . TYR A 1 202 ? -22.992 11.889 -20.367 1.00 64.50 202 TYR A N 1
ATOM 1646 C CA . TYR A 1 202 ? -21.697 11.943 -21.056 1.00 64.50 202 TYR A CA 1
ATOM 1647 C C . TYR A 1 202 ? -21.537 10.927 -22.202 1.00 64.50 202 TYR A C 1
ATOM 1649 O O . TYR A 1 202 ? -20.592 11.055 -22.982 1.00 64.50 202 TYR A O 1
ATOM 1657 N N . THR A 1 203 ? -22.412 9.924 -22.337 1.00 66.19 203 THR A N 1
ATOM 1658 C CA . THR A 1 203 ? -22.433 9.030 -23.506 1.00 66.19 203 THR A CA 1
ATOM 1659 C C . THR A 1 203 ? -23.139 9.713 -24.666 1.00 66.19 203 THR A C 1
ATOM 1661 O O . THR A 1 203 ? -24.335 9.985 -24.592 1.00 66.19 203 THR A O 1
ATOM 1664 N N . LYS A 1 204 ? -22.387 9.977 -25.736 1.00 72.31 204 LYS A N 1
ATOM 1665 C CA . LYS A 1 204 ? -22.912 10.516 -26.995 1.00 72.31 204 LYS A CA 1
ATOM 1666 C C . LYS A 1 204 ? -23.788 9.475 -27.694 1.00 72.31 204 LYS A C 1
ATOM 1668 O O . LYS A 1 204 ? -23.572 8.275 -27.524 1.00 72.31 204 LYS A O 1
ATOM 1673 N N . LEU A 1 205 ? -24.741 9.927 -28.502 1.00 82.44 205 LEU A N 1
ATOM 1674 C CA . LEU A 1 205 ? -25.449 9.038 -29.425 1.00 82.44 205 LEU A CA 1
ATOM 1675 C C . LEU A 1 205 ? -24.517 8.600 -30.563 1.00 82.44 205 LEU A C 1
ATOM 1677 O O . LEU A 1 205 ? -23.532 9.277 -30.871 1.00 82.44 205 LEU A O 1
ATOM 1681 N N . HIS A 1 206 ? -24.831 7.469 -31.199 1.00 84.38 206 HIS A N 1
ATOM 1682 C CA . HIS A 1 206 ? -24.011 6.939 -32.290 1.00 84.38 206 HIS A CA 1
ATOM 1683 C C . HIS A 1 206 ? -23.873 7.937 -33.448 1.00 84.38 206 HIS A C 1
ATOM 1685 O O . HIS A 1 206 ? -22.760 8.190 -33.897 1.00 84.38 206 HIS A O 1
ATOM 1691 N N . GLU A 1 207 ? -24.975 8.565 -33.854 1.00 85.75 207 GLU A N 1
ATOM 1692 C CA . GLU A 1 207 ? -25.012 9.573 -34.922 1.00 85.75 207 GLU A CA 1
ATOM 1693 C C . GLU A 1 207 ? -24.119 10.777 -34.605 1.00 85.75 207 GLU A C 1
ATOM 1695 O O . GLU A 1 207 ? -23.325 11.199 -35.441 1.00 85.75 207 GLU A O 1
ATOM 1700 N N . GLN A 1 208 ? -24.158 11.267 -33.362 1.00 84.88 208 GLN A N 1
ATOM 1701 C CA . GLN A 1 208 ? -23.309 12.376 -32.918 1.00 84.88 208 GLN A CA 1
ATOM 1702 C C . GLN A 1 208 ? -21.818 12.028 -33.018 1.00 84.88 208 GLN A C 1
ATOM 1704 O O . GLN A 1 208 ? -21.010 12.865 -33.415 1.00 84.88 208 GLN A O 1
ATOM 1709 N N . PHE A 1 209 ? -21.442 10.789 -32.687 1.00 86.88 209 PHE A N 1
ATOM 1710 C CA . PHE A 1 209 ? -20.064 10.324 -32.846 1.00 86.88 209 PHE A CA 1
ATOM 1711 C C . PHE A 1 209 ? -19.646 10.243 -34.323 1.00 86.88 209 PHE A C 1
ATOM 1713 O O . PHE A 1 209 ? -18.541 10.668 -34.659 1.00 86.88 209 PHE A O 1
ATOM 1720 N N . VAL A 1 210 ? -20.517 9.743 -35.206 1.00 88.00 210 VAL A N 1
ATOM 1721 C CA . VAL A 1 210 ? -20.248 9.677 -36.654 1.00 88.00 210 VAL A CA 1
ATOM 1722 C C . VAL A 1 210 ? -20.056 11.081 -37.237 1.00 88.00 210 VAL A C 1
ATOM 1724 O O . VAL A 1 210 ? -19.084 11.309 -37.959 1.00 88.00 210 VAL A O 1
ATOM 1727 N N . SER A 1 211 ? -20.905 12.045 -36.867 1.00 87.31 211 SER A N 1
ATOM 1728 C CA . SER A 1 211 ? -20.757 13.442 -37.294 1.00 87.31 211 SER A CA 1
ATOM 1729 C C . SER A 1 211 ? -19.440 14.063 -36.819 1.00 87.31 211 SER A C 1
ATOM 1731 O O . SER A 1 211 ? -18.775 14.740 -37.595 1.00 87.31 211 SER A O 1
ATOM 1733 N N . GLU A 1 212 ? -19.008 13.808 -35.580 1.00 87.62 212 GLU A N 1
ATOM 1734 C CA . GLU A 1 212 ? -17.722 14.318 -35.076 1.00 87.62 212 GLU A CA 1
ATOM 1735 C C . GLU A 1 212 ? -16.511 13.728 -35.807 1.00 87.62 212 GLU A C 1
ATOM 1737 O O . GLU A 1 212 ? -15.538 14.440 -36.065 1.00 87.62 212 GLU A O 1
ATOM 1742 N N . VAL A 1 213 ? -16.562 12.438 -36.154 1.00 87.88 213 VAL A N 1
ATOM 1743 C CA . VAL A 1 213 ? -15.532 11.801 -36.986 1.00 87.88 213 VAL A CA 1
ATOM 1744 C C . VAL A 1 213 ? -15.479 12.488 -38.351 1.00 87.88 213 VAL A C 1
ATOM 1746 O O . VAL A 1 213 ? -14.408 12.949 -38.747 1.00 87.88 213 VAL A O 1
ATOM 1749 N N . ALA A 1 214 ? -16.627 12.660 -39.012 1.00 88.44 214 ALA A N 1
ATOM 1750 C CA . ALA A 1 214 ? -16.711 13.328 -40.309 1.00 88.44 214 ALA A CA 1
ATOM 1751 C C . ALA A 1 214 ? -16.228 14.790 -40.259 1.00 88.44 214 ALA A C 1
ATOM 1753 O O . ALA A 1 214 ? -15.491 15.225 -41.137 1.00 88.44 214 ALA A O 1
ATOM 1754 N N . MET A 1 215 ? -16.556 15.551 -39.210 1.00 88.56 215 MET A N 1
ATOM 1755 C CA . MET A 1 215 ? -16.060 16.927 -39.056 1.00 88.56 215 MET A CA 1
ATOM 1756 C C . MET A 1 215 ? -14.540 16.994 -38.860 1.00 88.56 215 MET A C 1
ATOM 1758 O O . MET A 1 215 ? -13.908 17.955 -39.292 1.00 88.56 215 MET A O 1
ATOM 1762 N N . LYS A 1 216 ? -13.940 16.004 -38.188 1.00 86.50 216 LYS A N 1
ATOM 1763 C CA . LYS A 1 216 ? -12.510 16.023 -37.854 1.00 86.50 216 LYS A CA 1
ATOM 1764 C C . LYS A 1 216 ? -11.616 15.567 -39.006 1.00 86.50 216 LYS A C 1
ATOM 1766 O O . LYS A 1 216 ? -10.535 16.123 -39.180 1.00 86.50 216 LYS A O 1
ATOM 1771 N N . VAL A 1 217 ? -12.015 14.514 -39.717 1.00 85.56 217 VAL A N 1
ATOM 1772 C CA . VAL A 1 217 ? -11.177 13.853 -40.737 1.00 85.56 217 VAL A CA 1
ATOM 1773 C C . VAL A 1 217 ? -11.840 13.794 -42.118 1.00 85.56 217 VAL A C 1
ATOM 1775 O O . VAL A 1 217 ? -11.292 13.191 -43.038 1.00 85.56 217 VAL A O 1
ATOM 1778 N N . GLY A 1 218 ? -13.012 14.410 -42.290 1.00 85.19 218 GLY A N 1
ATOM 1779 C CA . GLY A 1 218 ? -13.756 14.377 -43.547 1.00 85.19 218 GLY A CA 1
ATOM 1780 C C . GLY A 1 218 ? -14.158 12.954 -43.932 1.00 85.19 218 GLY A C 1
ATOM 1781 O O . GLY A 1 218 ? -14.614 12.174 -43.098 1.00 85.19 218 GLY A O 1
ATOM 1782 N N . SER A 1 219 ? -13.940 12.611 -45.201 1.00 85.81 219 SER A N 1
ATOM 1783 C CA . SER A 1 219 ? -14.178 11.282 -45.780 1.00 85.81 219 SER A CA 1
ATOM 1784 C C . SER A 1 219 ? -12.974 10.334 -45.674 1.00 85.81 219 SER A C 1
ATOM 1786 O O . SER A 1 219 ? -12.934 9.302 -46.344 1.00 85.81 219 SER A O 1
ATOM 1788 N N . GLU A 1 220 ? -11.962 10.655 -44.860 1.00 87.31 220 GLU A N 1
ATOM 1789 C CA . GLU A 1 220 ? -10.767 9.812 -44.723 1.00 87.31 220 GLU A CA 1
ATOM 1790 C C . GLU A 1 220 ? -11.065 8.490 -43.984 1.00 87.31 220 GLU A C 1
ATOM 1792 O O . GLU A 1 220 ? -10.363 7.496 -44.197 1.00 87.31 220 GLU A O 1
ATOM 1797 N N . TYR A 1 221 ? -12.103 8.453 -43.139 1.00 90.50 221 TYR A N 1
ATOM 1798 C CA . TYR A 1 221 ? -12.495 7.263 -42.381 1.00 90.50 221 TYR A CA 1
ATOM 1799 C C . TYR A 1 221 ? -14.001 6.999 -42.410 1.00 90.50 221 TYR A C 1
ATOM 1801 O O . TYR A 1 221 ? -14.786 7.911 -42.160 1.00 90.50 221 TYR A O 1
ATOM 1809 N N . ASP A 1 222 ? -14.372 5.724 -42.554 1.00 90.19 222 ASP A N 1
ATOM 1810 C CA . ASP A 1 222 ? -15.753 5.250 -42.405 1.00 90.19 222 ASP A CA 1
ATOM 1811 C C . ASP A 1 222 ? -15.948 4.548 -41.056 1.00 90.19 222 ASP A C 1
ATOM 1813 O O . ASP A 1 222 ? -15.133 3.715 -40.645 1.00 90.19 222 ASP A O 1
ATOM 1817 N N . VAL A 1 223 ? -17.051 4.847 -40.365 1.00 90.81 223 VAL A N 1
ATOM 1818 C CA . VAL A 1 223 ? -17.426 4.176 -39.110 1.00 90.81 223 VAL A CA 1
ATOM 1819 C C . VAL A 1 223 ? -18.194 2.892 -39.429 1.00 90.81 223 VAL A C 1
ATOM 1821 O O . VAL A 1 223 ? -19.295 2.958 -39.961 1.00 90.81 223 VAL A O 1
ATOM 1824 N N . LEU A 1 224 ? -17.632 1.723 -39.097 1.00 91.25 224 LEU A N 1
ATOM 1825 C CA . LEU A 1 224 ? -18.226 0.420 -39.441 1.00 91.25 224 LEU A CA 1
ATOM 1826 C C . LEU A 1 224 ? -19.026 -0.222 -38.302 1.00 91.25 224 LEU A C 1
ATOM 1828 O O . LEU A 1 224 ? -19.950 -0.990 -38.550 1.00 91.25 224 LEU A O 1
ATOM 1832 N N . SER A 1 225 ? -18.660 0.049 -37.048 1.00 91.12 225 SER A N 1
ATOM 1833 C CA . SER A 1 225 ? -19.329 -0.536 -35.880 1.00 91.12 225 SER A CA 1
ATOM 1834 C C . SER A 1 225 ? -20.098 0.506 -35.078 1.00 91.12 225 SER A C 1
ATOM 1836 O O . SER A 1 225 ? -19.643 1.645 -34.941 1.00 91.12 225 SER A O 1
ATOM 1838 N N . GLN A 1 226 ? -21.175 0.076 -34.423 1.00 88.62 226 GLN A N 1
ATOM 1839 C CA . GLN A 1 226 ? -21.957 0.925 -33.530 1.00 88.62 226 GLN A CA 1
ATOM 1840 C C . GLN A 1 226 ? -21.112 1.482 -32.370 1.00 88.62 226 GLN A C 1
ATOM 1842 O O . GLN A 1 226 ? -20.333 0.773 -31.729 1.00 88.62 226 GLN A O 1
ATOM 1847 N N . TYR A 1 227 ? -21.283 2.774 -32.092 1.00 85.62 227 TYR A N 1
ATOM 1848 C CA . TYR A 1 227 ? -20.691 3.433 -30.931 1.00 85.62 227 TYR A CA 1
ATOM 1849 C C . TYR A 1 227 ? -21.566 3.190 -29.703 1.00 85.62 227 TYR A C 1
ATOM 1851 O O . TYR A 1 227 ? -22.754 3.501 -29.713 1.00 85.62 227 TYR A O 1
ATOM 1859 N N . GLU A 1 228 ? -20.954 2.695 -28.630 1.00 82.44 228 GLU A N 1
ATOM 1860 C CA . GLU A 1 228 ? -21.628 2.524 -27.338 1.00 82.44 228 GLU A CA 1
ATOM 1861 C C . GLU A 1 228 ? -21.139 3.532 -26.295 1.00 82.44 228 GLU A C 1
ATOM 1863 O O . GLU A 1 228 ? -21.928 4.162 -25.597 1.00 82.44 228 GLU A O 1
ATOM 1868 N N . LYS A 1 229 ? -19.816 3.661 -26.143 1.00 80.06 229 LYS A N 1
ATOM 1869 C CA . LYS A 1 229 ? -19.185 4.530 -25.144 1.00 80.06 229 LYS A CA 1
ATOM 1870 C C . LYS A 1 229 ? -17.738 4.828 -25.509 1.00 80.06 229 LYS A C 1
ATOM 1872 O O . LYS A 1 229 ? -17.082 4.058 -26.204 1.00 80.06 229 LYS A O 1
ATOM 1877 N N . SER A 1 230 ? -17.209 5.920 -24.969 1.00 80.12 230 SER A N 1
ATOM 1878 C CA . SER A 1 230 ? -15.902 6.485 -25.335 1.00 80.12 230 SER A CA 1
ATOM 1879 C C . SER A 1 230 ? -14.684 5.589 -25.072 1.00 80.12 230 SER A C 1
ATOM 1881 O O . SER A 1 230 ? -13.636 5.803 -25.684 1.00 80.12 230 SER A O 1
ATOM 1883 N N . ASN A 1 231 ? -14.811 4.600 -24.181 1.00 80.81 231 ASN A N 1
ATOM 1884 C CA . ASN A 1 231 ? -13.760 3.642 -23.825 1.00 80.81 231 ASN A CA 1
ATOM 1885 C C . ASN A 1 231 ? -13.989 2.227 -24.386 1.00 80.81 231 ASN A C 1
ATOM 1887 O O . ASN A 1 231 ? -13.216 1.324 -24.070 1.00 80.81 231 ASN A O 1
ATOM 1891 N N . LYS A 1 232 ? -15.048 2.015 -25.177 1.00 86.56 232 LYS A N 1
ATOM 1892 C CA . LYS A 1 232 ? -15.241 0.777 -25.935 1.00 86.56 232 LYS A CA 1
ATOM 1893 C C . LYS A 1 232 ? -14.762 1.019 -27.359 1.00 86.56 232 LYS A C 1
ATOM 1895 O O . LYS A 1 232 ? -15.116 2.026 -27.966 1.00 86.56 232 LYS A O 1
ATOM 1900 N N . LYS A 1 233 ? -13.938 0.109 -27.873 1.00 90.25 233 LYS A N 1
ATOM 1901 C CA . LYS A 1 233 ? -13.358 0.244 -29.209 1.00 90.25 233 LYS A CA 1
ATOM 1902 C C . LYS A 1 233 ? -14.443 0.222 -30.282 1.00 90.25 233 LYS A C 1
ATOM 1904 O O . LYS A 1 233 ? -15.352 -0.600 -30.214 1.00 90.25 233 LYS A O 1
ATOM 1909 N N . VAL A 1 234 ? -14.276 1.078 -31.281 1.00 92.00 234 VAL A N 1
ATOM 1910 C CA . VAL A 1 234 ? -15.051 1.095 -32.523 1.00 92.00 234 VAL A CA 1
ATOM 1911 C C . VAL A 1 234 ? -14.159 0.660 -33.682 1.00 92.00 234 VAL A C 1
ATOM 1913 O O . VAL A 1 234 ? -12.942 0.863 -33.651 1.00 92.00 234 VAL A O 1
ATOM 1916 N N . GLN A 1 235 ? -14.758 0.026 -34.682 1.00 93.06 235 GLN A N 1
ATOM 1917 C CA . GLN A 1 235 ? -14.117 -0.320 -35.940 1.00 93.06 235 GLN A CA 1
ATOM 1918 C C . GLN A 1 235 ? -14.299 0.827 -36.932 1.00 93.06 235 GLN A C 1
ATOM 1920 O O . GLN A 1 235 ? -15.425 1.236 -37.221 1.00 93.06 235 GLN A O 1
ATOM 1925 N N . LEU A 1 236 ? -13.179 1.336 -37.436 1.00 91.81 236 LEU A N 1
ATOM 1926 C CA . LEU A 1 236 ? -13.121 2.374 -38.458 1.00 91.81 236 LEU A CA 1
ATOM 1927 C C . LEU A 1 236 ? -12.349 1.836 -39.658 1.00 91.81 236 LEU A C 1
ATOM 1929 O O . LEU A 1 236 ? -11.301 1.216 -39.477 1.00 91.81 236 LEU A O 1
ATOM 1933 N N . ARG A 1 237 ? -12.819 2.096 -40.872 1.00 91.75 237 ARG A N 1
ATOM 1934 C CA . ARG A 1 237 ? -12.061 1.829 -42.096 1.00 91.75 237 ARG A CA 1
ATOM 1935 C C . ARG A 1 237 ? -11.291 3.080 -42.480 1.00 91.75 237 ARG A C 1
ATOM 1937 O O . ARG A 1 237 ? -11.879 4.147 -42.556 1.00 91.75 237 ARG A O 1
ATOM 1944 N N . HIS A 1 238 ? -9.989 2.963 -42.722 1.00 91.81 238 HIS A N 1
ATOM 1945 C CA . HIS A 1 238 ? -9.201 4.051 -43.299 1.00 91.81 238 HIS A CA 1
ATOM 1946 C C . HIS A 1 238 ? -9.284 3.988 -44.822 1.00 91.81 238 HIS A C 1
ATOM 1948 O O . HIS A 1 238 ? -8.713 3.082 -45.429 1.00 91.81 238 HIS A O 1
ATOM 1954 N N . ASN A 1 239 ? -9.964 4.944 -45.448 1.00 87.44 239 ASN A N 1
ATOM 1955 C CA . ASN A 1 239 ? -10.342 4.852 -46.861 1.00 87.44 239 ASN A CA 1
ATOM 1956 C C . ASN A 1 239 ? -9.142 4.900 -47.814 1.00 87.44 239 ASN A C 1
ATOM 1958 O O . ASN A 1 239 ? -9.150 4.228 -48.840 1.00 87.44 239 ASN A O 1
ATOM 1962 N N . SER A 1 240 ? -8.065 5.598 -47.443 1.00 85.19 240 SER A N 1
ATOM 1963 C CA . SER A 1 240 ? -6.865 5.697 -48.290 1.00 85.19 240 SER A CA 1
ATOM 1964 C C . SER A 1 240 ? -5.993 4.435 -48.315 1.00 85.19 240 SER A C 1
ATOM 1966 O O . SER A 1 240 ? -5.266 4.229 -49.282 1.00 85.19 240 SER A O 1
ATOM 1968 N N . CYS A 1 241 ? -6.040 3.579 -47.285 1.00 85.19 241 CYS A N 1
ATOM 1969 C CA . CYS A 1 241 ? -5.248 2.338 -47.253 1.00 85.19 241 CYS A CA 1
ATOM 1970 C C . CYS A 1 241 ? -6.075 1.053 -47.117 1.00 85.19 241 CYS A C 1
ATOM 1972 O O . CYS A 1 241 ? -5.501 -0.036 -47.101 1.00 85.19 241 CYS A O 1
ATOM 1974 N N . GLY A 1 242 ? -7.398 1.176 -46.988 1.00 84.94 242 GLY A N 1
ATOM 1975 C CA . GLY A 1 242 ? -8.348 0.073 -46.844 1.00 84.94 242 GLY A CA 1
ATOM 1976 C C . GLY A 1 242 ? -8.338 -0.633 -45.483 1.00 84.94 242 GLY A C 1
ATOM 1977 O O . GLY A 1 242 ? -9.148 -1.529 -45.271 1.00 84.94 242 GLY A O 1
ATOM 1978 N N . GLU A 1 243 ? -7.451 -0.252 -44.562 1.00 89.50 243 GLU A N 1
ATOM 1979 C CA . GLU A 1 243 ? -7.259 -0.941 -43.283 1.00 89.50 243 GLU A CA 1
ATOM 1980 C C . GLU A 1 243 ? -8.435 -0.702 -42.325 1.00 89.50 243 GLU A C 1
ATOM 1982 O O . GLU A 1 243 ? -8.818 0.444 -42.074 1.00 89.50 243 GLU A O 1
ATOM 1987 N N . ILE A 1 244 ? -8.958 -1.777 -41.730 1.00 91.38 244 ILE A N 1
ATOM 1988 C CA . ILE A 1 244 ? -9.957 -1.696 -40.661 1.00 91.38 244 ILE A CA 1
ATOM 1989 C C . ILE A 1 244 ? -9.232 -1.678 -39.317 1.00 91.38 244 ILE A C 1
ATOM 1991 O O . ILE A 1 244 ? -8.595 -2.649 -38.912 1.00 91.38 244 ILE A O 1
ATOM 1995 N N . ILE A 1 245 ? -9.343 -0.564 -38.600 1.00 90.69 245 ILE A N 1
ATOM 1996 C CA . ILE A 1 245 ? -8.714 -0.365 -37.298 1.00 90.69 245 ILE A CA 1
ATOM 1997 C C . ILE A 1 245 ? -9.746 -0.451 -36.176 1.00 90.69 245 ILE A C 1
ATOM 1999 O O . ILE A 1 245 ? -10.836 0.104 -36.267 1.00 90.69 245 ILE A O 1
ATOM 2003 N N . SER A 1 246 ? -9.379 -1.119 -35.082 1.00 92.25 246 SER A N 1
ATOM 2004 C CA . SER A 1 246 ? -10.162 -1.139 -33.841 1.00 92.25 246 SER A CA 1
ATOM 2005 C C . SER A 1 246 ? -9.525 -0.200 -32.816 1.00 92.25 246 SER A C 1
ATOM 2007 O O . SER A 1 246 ? -8.439 -0.483 -32.298 1.00 92.25 246 SER A O 1
ATOM 2009 N N . ILE A 1 247 ? -10.179 0.928 -32.534 1.00 90.25 247 ILE A N 1
ATOM 2010 C CA . ILE A 1 247 ? -9.619 2.017 -31.720 1.00 90.25 247 ILE A CA 1
ATOM 2011 C C . ILE A 1 247 ? -10.653 2.604 -30.759 1.00 90.25 247 ILE A C 1
ATOM 2013 O O . ILE A 1 247 ? -11.853 2.578 -31.021 1.00 90.25 247 ILE A O 1
ATOM 2017 N N . ASN A 1 248 ? -10.196 3.134 -29.624 1.00 91.50 248 ASN A N 1
ATOM 2018 C CA . ASN A 1 248 ? -11.067 3.867 -28.712 1.00 91.50 248 ASN A CA 1
ATOM 2019 C C . ASN A 1 248 ? -11.512 5.199 -29.357 1.00 91.50 248 ASN A C 1
ATOM 2021 O O . ASN A 1 248 ? -10.649 5.973 -29.780 1.00 91.50 248 ASN A O 1
ATOM 2025 N N . PRO A 1 249 ? -12.818 5.526 -29.367 1.00 89.06 249 PRO A N 1
ATOM 2026 C CA . PRO A 1 249 ? -13.358 6.773 -29.917 1.00 89.06 249 PRO A CA 1
ATOM 2027 C C . PRO A 1 249 ? -12.613 8.043 -29.486 1.00 89.06 249 PRO A C 1
ATOM 2029 O O . PRO A 1 249 ? -12.259 8.877 -30.316 1.00 89.06 249 PRO A O 1
ATOM 2032 N N . ASN A 1 250 ? -12.308 8.176 -28.190 1.00 87.00 250 ASN A N 1
ATOM 2033 C CA . ASN A 1 250 ? -11.596 9.347 -27.669 1.00 87.00 250 ASN A CA 1
ATOM 2034 C C . ASN A 1 250 ? -10.136 9.429 -28.138 1.00 87.00 250 ASN A C 1
ATOM 2036 O O . ASN A 1 250 ? -9.609 10.527 -28.295 1.00 87.00 250 ASN A O 1
ATOM 2040 N N . GLU A 1 251 ? -9.461 8.296 -28.337 1.00 88.06 251 GLU A N 1
ATOM 2041 C CA . GLU A 1 251 ? -8.082 8.279 -28.844 1.00 88.06 251 GLU A CA 1
ATOM 2042 C C . GLU A 1 251 ? -8.048 8.692 -30.314 1.00 88.06 251 GLU A C 1
ATOM 2044 O O . GLU A 1 251 ? -7.206 9.503 -30.707 1.00 88.06 251 GLU A O 1
ATOM 2049 N N . PHE A 1 252 ? -9.021 8.217 -31.095 1.00 89.25 252 PHE A N 1
ATOM 2050 C CA . PHE A 1 252 ? -9.191 8.619 -32.485 1.00 89.25 252 PHE A CA 1
ATOM 2051 C C . PHE A 1 252 ? -9.449 10.125 -32.614 1.00 89.25 252 PHE A C 1
ATOM 2053 O O . PHE A 1 252 ? -8.729 10.835 -33.318 1.00 89.25 252 PHE A O 1
ATOM 2060 N N . LEU A 1 253 ? -10.392 10.656 -31.830 1.00 85.00 253 LEU A N 1
ATOM 2061 C CA . LEU A 1 253 ? -10.688 12.091 -31.801 1.00 85.00 253 LEU A CA 1
ATOM 2062 C C . LEU A 1 253 ? -9.537 12.947 -31.244 1.00 85.00 253 LEU A C 1
ATOM 2064 O O . LEU A 1 253 ? -9.510 14.149 -31.490 1.00 85.00 253 LEU A O 1
ATOM 2068 N N . ARG A 1 254 ? -8.548 12.373 -30.548 1.00 84.31 254 ARG A N 1
ATOM 2069 C CA . ARG A 1 254 ? -7.299 13.069 -30.170 1.00 84.31 254 ARG A CA 1
ATOM 2070 C C . ARG A 1 254 ? -6.233 13.055 -31.269 1.00 84.31 254 ARG A C 1
ATOM 2072 O O . ARG A 1 254 ? -5.189 13.670 -31.094 1.00 84.31 254 ARG A O 1
ATOM 2079 N N . GLY A 1 255 ? -6.502 12.409 -32.403 1.00 82.31 255 GLY A N 1
ATOM 2080 C CA . GLY A 1 255 ? -5.611 12.366 -33.564 1.00 82.31 255 GLY A CA 1
ATOM 2081 C C . GLY A 1 255 ? -4.862 11.045 -33.747 1.00 82.31 255 GLY A C 1
ATOM 2082 O O . GLY A 1 255 ? -3.989 10.970 -34.610 1.00 82.31 255 GLY A O 1
ATOM 2083 N N . GLN A 1 256 ? -5.174 9.990 -32.980 1.00 82.19 256 GLN A N 1
ATOM 2084 C CA . GLN A 1 256 ? -4.648 8.661 -33.296 1.00 82.19 256 GLN A CA 1
ATOM 2085 C C . GLN A 1 256 ? -5.416 8.049 -34.471 1.00 82.19 256 GLN A C 1
ATOM 2087 O O . GLN A 1 256 ? -6.559 7.637 -34.328 1.00 82.19 256 GLN A O 1
ATOM 2092 N N . GLY A 1 257 ? -4.778 7.974 -35.636 1.00 83.69 257 GLY A N 1
ATOM 2093 C CA . GLY A 1 257 ? -5.347 7.345 -36.829 1.00 83.69 257 GLY A CA 1
ATOM 2094 C C . GLY A 1 257 ? -4.759 5.965 -37.128 1.00 83.69 257 GLY A C 1
ATOM 2095 O O . GLY A 1 257 ? -4.240 5.255 -36.263 1.00 83.69 257 GLY A O 1
ATOM 2096 N N . CYS A 1 258 ? -4.793 5.598 -38.405 1.00 87.44 258 CYS A N 1
ATOM 2097 C CA . CYS A 1 258 ? -4.217 4.372 -38.930 1.00 87.44 258 CYS A CA 1
ATOM 2098 C C . CYS A 1 258 ? -2.712 4.281 -38.631 1.00 87.44 258 CYS A C 1
ATOM 2100 O O . CYS A 1 258 ? -1.892 5.034 -39.166 1.00 87.44 258 CYS A O 1
ATOM 2102 N N . LYS A 1 259 ? -2.328 3.304 -37.799 1.00 84.88 259 LYS A N 1
ATOM 2103 C CA . LYS A 1 259 ? -0.926 3.069 -37.411 1.00 84.88 259 LYS A CA 1
ATOM 2104 C C . LYS A 1 259 ? -0.045 2.694 -38.599 1.00 84.88 259 LYS A C 1
ATOM 2106 O O . LYS A 1 259 ? 1.131 3.038 -38.593 1.00 84.88 259 LYS A O 1
ATOM 2111 N N . LYS A 1 260 ? -0.591 2.011 -39.607 1.00 84.25 260 LYS A N 1
ATOM 2112 C CA . LYS A 1 260 ? 0.134 1.625 -40.827 1.00 84.25 260 LYS A CA 1
ATOM 2113 C C . LYS A 1 260 ? 0.581 2.868 -41.603 1.00 84.25 260 LYS A C 1
ATOM 2115 O O . LYS A 1 260 ? 1.775 3.060 -41.816 1.00 84.25 260 LYS A O 1
ATOM 2120 N N . CYS A 1 261 ? -0.352 3.772 -41.895 1.00 83.88 261 CYS A N 1
ATOM 2121 C CA . CYS A 1 261 ? -0.074 5.044 -42.569 1.00 83.88 261 CYS A CA 1
ATOM 2122 C C . CYS A 1 261 ? 0.733 6.013 -41.693 1.00 83.88 261 CYS A C 1
ATOM 2124 O O . CYS A 1 261 ? 1.598 6.731 -42.190 1.00 83.88 261 CYS A O 1
ATOM 2126 N N . GLY A 1 262 ? 0.500 6.016 -40.376 1.00 82.12 262 GLY A N 1
ATOM 2127 C CA . GLY A 1 262 ? 1.311 6.774 -39.420 1.00 82.12 262 GLY A CA 1
ATOM 2128 C C . GLY A 1 262 ? 2.775 6.324 -39.405 1.00 82.12 262 GLY A C 1
ATOM 2129 O O . GLY A 1 262 ? 3.671 7.160 -39.462 1.00 82.12 262 GLY A O 1
ATOM 2130 N N . ARG A 1 263 ? 3.030 5.008 -39.399 1.00 80.81 263 ARG A N 1
ATOM 2131 C CA . ARG A 1 263 ? 4.386 4.442 -39.466 1.00 80.81 263 ARG A CA 1
ATOM 2132 C C . ARG A 1 263 ? 5.062 4.717 -40.805 1.00 80.81 263 ARG A C 1
ATOM 2134 O O . ARG A 1 263 ? 6.245 5.023 -40.787 1.00 80.81 263 ARG A O 1
ATOM 2141 N N . LYS A 1 264 ? 4.336 4.644 -41.929 1.00 80.00 264 LYS A N 1
ATOM 2142 C CA . LYS A 1 264 ? 4.886 4.949 -43.261 1.00 80.00 264 LYS A CA 1
ATOM 2143 C C . LYS A 1 264 ? 5.368 6.404 -43.347 1.00 80.00 264 LYS A C 1
ATOM 2145 O O . LYS A 1 264 ? 6.545 6.626 -43.598 1.00 80.00 264 LYS A O 1
ATOM 2150 N N . ARG A 1 265 ? 4.514 7.369 -42.978 1.00 78.69 265 ARG A N 1
ATOM 2151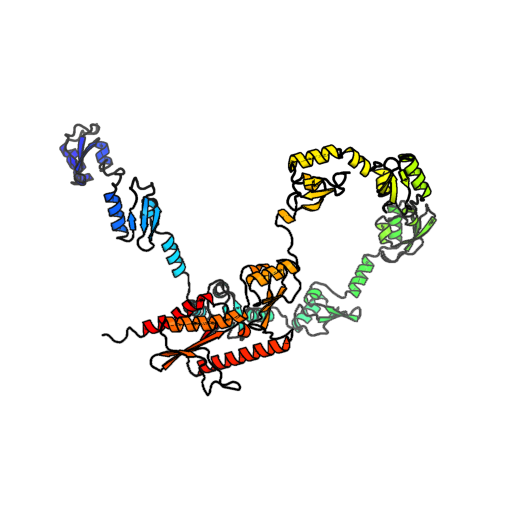 C CA . ARG A 1 265 ? 4.875 8.801 -42.926 1.00 78.69 265 ARG A CA 1
ATOM 2152 C C . ARG A 1 265 ? 6.020 9.094 -41.953 1.00 78.69 265 ARG A C 1
ATOM 2154 O O . ARG A 1 265 ? 6.897 9.900 -42.238 1.00 78.69 265 ARG A O 1
ATOM 2161 N N . ALA A 1 266 ? 6.022 8.445 -40.785 1.00 74.06 266 ALA A N 1
ATOM 2162 C CA . ALA A 1 266 ? 7.104 8.596 -39.816 1.00 74.06 266 ALA A CA 1
ATOM 2163 C C . ALA A 1 266 ? 8.417 7.966 -40.304 1.00 74.06 266 ALA A C 1
ATOM 2165 O O . ALA A 1 266 ? 9.477 8.489 -39.985 1.00 74.06 266 ALA A O 1
ATOM 2166 N N . ALA A 1 267 ? 8.367 6.861 -41.049 1.00 71.38 267 ALA A N 1
ATOM 2167 C CA . ALA A 1 267 ? 9.547 6.277 -41.670 1.00 71.38 267 ALA A CA 1
ATOM 2168 C C . ALA A 1 267 ? 10.111 7.238 -42.721 1.00 71.38 267 ALA A C 1
ATOM 2170 O O . ALA A 1 267 ? 11.255 7.636 -42.570 1.00 71.38 267 ALA A O 1
ATOM 2171 N N . GLU A 1 268 ? 9.287 7.706 -43.663 1.00 71.25 268 GLU A N 1
ATOM 2172 C CA . GLU A 1 268 ? 9.675 8.663 -44.714 1.00 71.25 268 GLU A CA 1
ATOM 2173 C C . GLU A 1 268 ? 10.307 9.945 -44.145 1.00 71.25 268 GLU A C 1
ATOM 2175 O O . GLU A 1 268 ? 11.305 10.426 -44.667 1.00 71.25 268 GLU A O 1
ATOM 2180 N N . LYS A 1 269 ? 9.779 10.471 -43.031 1.00 71.38 269 LYS A N 1
ATOM 2181 C CA . LYS A 1 269 ? 10.333 11.663 -42.366 1.00 71.38 269 LYS A CA 1
ATOM 2182 C C . LYS A 1 269 ? 11.656 11.407 -41.626 1.00 71.38 269 LYS A C 1
ATOM 2184 O O . LYS A 1 269 ? 12.448 12.329 -41.469 1.00 71.38 269 LYS A O 1
ATOM 2189 N N . ASN A 1 270 ? 11.861 10.201 -41.094 1.00 68.56 270 ASN A N 1
ATOM 2190 C CA . ASN A 1 270 ? 13.007 9.879 -40.231 1.00 68.56 270 ASN A CA 1
ATOM 2191 C C . ASN A 1 270 ? 14.133 9.125 -40.960 1.00 68.56 270 ASN A C 1
ATOM 2193 O O . ASN A 1 270 ? 15.198 8.916 -40.375 1.00 68.56 270 ASN A O 1
ATOM 2197 N N . THR A 1 271 ? 13.909 8.660 -42.191 1.00 74.00 271 THR A N 1
ATOM 2198 C CA . THR A 1 271 ? 14.947 8.061 -43.034 1.00 74.00 271 THR A CA 1
ATOM 2199 C C . THR A 1 271 ? 15.762 9.156 -43.701 1.00 74.00 271 THR A C 1
ATOM 2201 O O . THR A 1 271 ? 15.216 9.972 -44.437 1.00 74.00 271 THR A O 1
ATOM 2204 N N . LYS A 1 272 ? 17.068 9.162 -43.432 1.00 77.88 272 LYS A N 1
ATOM 2205 C CA . LYS A 1 272 ? 18.039 10.026 -44.112 1.00 77.88 272 LYS A CA 1
ATOM 2206 C C . LYS A 1 272 ? 18.205 9.581 -45.570 1.00 77.88 272 LYS A C 1
ATOM 2208 O O . LYS A 1 272 ? 17.862 8.446 -45.904 1.00 77.88 272 LYS A O 1
ATOM 2213 N N . THR A 1 273 ? 18.722 10.453 -46.430 1.00 84.44 273 THR A N 1
ATOM 2214 C CA . THR A 1 273 ? 19.168 10.023 -47.765 1.00 84.44 273 THR A CA 1
ATOM 2215 C C . THR A 1 273 ? 20.490 9.264 -47.652 1.00 84.44 273 THR A C 1
ATOM 2217 O O . THR A 1 273 ? 21.150 9.291 -46.609 1.00 84.44 273 THR A O 1
ATOM 2220 N N . HIS A 1 274 ? 20.888 8.568 -48.715 1.00 85.69 274 HIS A N 1
ATOM 2221 C CA . HIS A 1 274 ? 22.156 7.848 -48.715 1.00 85.69 274 HIS A CA 1
ATOM 2222 C C . HIS A 1 274 ? 23.356 8.800 -48.610 1.00 85.69 274 HIS A C 1
ATOM 2224 O O . HIS A 1 274 ? 24.275 8.536 -47.836 1.00 85.69 274 HIS A O 1
ATOM 2230 N N . GLU A 1 275 ? 23.301 9.940 -49.301 1.00 85.38 275 GLU A N 1
ATOM 2231 C CA . GLU A 1 275 ? 24.363 10.951 -49.319 1.00 85.38 275 GLU A CA 1
ATOM 2232 C C . GLU A 1 275 ? 24.532 11.594 -47.940 1.00 85.38 275 GLU A C 1
ATOM 2234 O O . GLU A 1 275 ? 25.633 11.629 -47.395 1.00 85.38 275 GLU A O 1
ATOM 2239 N N . THR A 1 276 ? 23.420 12.003 -47.323 1.00 85.44 276 THR A N 1
ATOM 2240 C CA . THR A 1 276 ? 23.438 12.611 -45.982 1.00 85.44 276 THR A CA 1
ATOM 2241 C C . THR A 1 276 ? 23.971 11.658 -44.910 1.00 85.44 276 THR A C 1
ATOM 2243 O O . THR A 1 276 ? 24.634 12.093 -43.972 1.00 85.44 276 THR A O 1
ATOM 2246 N N . PHE A 1 277 ? 23.744 10.348 -45.045 1.00 88.44 277 PHE A N 1
ATOM 2247 C CA . PHE A 1 277 ? 24.343 9.356 -44.150 1.00 88.44 277 PHE A CA 1
ATOM 2248 C C . PHE A 1 277 ? 25.871 9.264 -44.311 1.00 88.44 277 PHE A C 1
ATOM 2250 O O . PHE A 1 277 ? 26.582 9.201 -43.308 1.00 88.44 277 PHE A O 1
ATOM 2257 N N . ILE A 1 278 ? 26.382 9.269 -45.547 1.00 88.25 278 ILE A N 1
ATOM 2258 C CA . ILE A 1 278 ? 27.827 9.204 -45.822 1.00 88.25 278 ILE A CA 1
ATOM 2259 C C . ILE A 1 278 ? 28.541 10.444 -45.268 1.00 88.25 278 ILE A C 1
ATOM 2261 O O . ILE A 1 278 ? 29.586 10.317 -44.628 1.00 88.25 278 ILE A O 1
ATOM 2265 N N . GLU A 1 279 ? 27.967 11.633 -45.462 1.00 87.00 279 GLU A N 1
ATOM 2266 C CA . GLU A 1 279 ? 28.518 12.889 -44.941 1.00 87.00 279 GLU A CA 1
ATOM 2267 C C . GLU A 1 279 ? 28.666 12.869 -43.414 1.00 87.00 279 GLU A C 1
ATOM 2269 O O . GLU A 1 279 ? 29.727 13.215 -42.895 1.00 87.00 279 GLU A O 1
ATOM 2274 N N . GLU A 1 280 ? 27.650 12.402 -42.683 1.00 86.94 280 GLU A N 1
ATOM 2275 C CA . GLU A 1 280 ? 27.706 12.311 -41.219 1.00 86.94 280 GLU A CA 1
ATOM 2276 C C . GLU A 1 280 ? 28.759 11.310 -40.723 1.00 86.94 280 GLU A C 1
ATOM 2278 O O . GLU A 1 280 ? 29.470 11.586 -39.755 1.00 86.94 280 GLU A O 1
ATOM 2283 N N . VAL A 1 281 ? 28.891 10.154 -41.381 1.00 85.31 281 VAL A N 1
ATOM 2284 C CA . VAL A 1 281 ? 29.932 9.168 -41.043 1.00 85.31 281 VAL A CA 1
ATOM 2285 C C . VAL A 1 281 ? 31.324 9.767 -41.249 1.00 85.31 281 VAL A C 1
ATOM 2287 O O . VAL A 1 281 ? 32.193 9.619 -40.386 1.00 85.31 281 VAL A O 1
ATOM 2290 N N . ASN A 1 282 ? 31.526 10.487 -42.354 1.00 84.88 282 ASN A N 1
ATOM 2291 C CA . ASN A 1 282 ? 32.790 11.156 -42.647 1.00 84.88 282 ASN A CA 1
ATOM 2292 C C . ASN A 1 282 ? 33.101 12.277 -41.652 1.00 84.88 282 ASN A C 1
ATOM 2294 O O . ASN A 1 282 ? 34.252 12.412 -41.242 1.00 84.88 282 ASN A O 1
ATOM 2298 N N . GLN A 1 283 ? 32.100 13.046 -41.216 1.00 83.69 283 GLN A N 1
ATOM 2299 C CA . GLN A 1 283 ? 32.282 14.072 -40.186 1.00 83.69 283 GLN A CA 1
ATOM 2300 C C . GLN A 1 283 ? 32.652 13.477 -38.821 1.00 83.69 283 GLN A C 1
ATOM 2302 O O . GLN A 1 283 ? 33.506 14.031 -38.134 1.00 83.69 283 GLN A O 1
ATOM 2307 N N . LEU A 1 284 ? 32.039 12.355 -38.426 1.00 80.19 284 LEU A N 1
ATOM 2308 C CA . LEU A 1 284 ? 32.273 11.724 -37.120 1.00 80.19 284 LEU A CA 1
ATOM 2309 C C . LEU A 1 284 ? 33.637 11.041 -37.003 1.00 80.19 284 LEU A C 1
ATOM 2311 O O . LEU A 1 284 ? 34.215 11.005 -35.918 1.00 80.19 284 LEU A O 1
ATOM 2315 N N . PHE A 1 285 ? 34.122 10.454 -38.095 1.00 77.56 285 PHE A N 1
ATOM 2316 C CA . PHE A 1 285 ? 35.311 9.600 -38.071 1.00 77.56 285 PHE A CA 1
ATOM 2317 C C . PHE A 1 285 ? 36.418 10.061 -39.015 1.00 77.56 285 PHE A C 1
ATOM 2319 O O . PHE A 1 285 ? 37.358 9.309 -39.246 1.00 77.56 285 PHE A O 1
ATOM 2326 N N . HIS A 1 286 ? 36.307 11.270 -39.571 1.00 79.38 286 HIS A N 1
ATOM 2327 C CA . HIS A 1 286 ? 37.325 11.912 -40.407 1.00 79.38 286 HIS A CA 1
ATOM 2328 C C . HIS A 1 286 ? 37.859 11.016 -41.541 1.00 79.38 286 HIS A C 1
ATOM 2330 O O . HIS A 1 286 ? 39.049 11.023 -41.843 1.00 79.38 286 HIS A O 1
ATOM 2336 N N . GLY A 1 287 ? 36.975 10.228 -42.163 1.00 75.56 287 GLY A N 1
ATOM 2337 C CA . GLY A 1 287 ? 37.326 9.340 -43.274 1.00 75.56 287 GLY A CA 1
ATOM 2338 C C . GLY A 1 287 ? 37.964 8.000 -42.881 1.00 75.56 287 GLY A C 1
ATOM 2339 O O . GLY A 1 287 ? 38.508 7.328 -43.745 1.00 75.56 287 GLY A O 1
ATOM 2340 N N . GLU A 1 288 ? 37.900 7.565 -41.616 1.00 76.88 288 GLU A N 1
ATOM 2341 C CA . GLU A 1 288 ? 38.390 6.233 -41.197 1.00 76.88 288 GLU A CA 1
ATOM 2342 C C . GLU A 1 288 ? 37.514 5.057 -41.690 1.00 76.88 288 GLU A C 1
ATOM 2344 O O . GLU A 1 288 ? 37.945 3.899 -41.653 1.00 76.88 288 GLU A O 1
ATOM 2349 N N . TYR A 1 289 ? 36.281 5.324 -42.131 1.00 82.12 289 TYR A N 1
ATOM 2350 C CA . TYR A 1 289 ? 35.310 4.308 -42.549 1.00 82.12 289 TYR A CA 1
ATOM 2351 C C . TYR A 1 289 ? 34.793 4.577 -43.960 1.00 82.12 289 TYR A C 1
ATOM 2353 O O . TYR A 1 289 ? 34.390 5.690 -44.279 1.00 82.12 289 TYR A O 1
ATOM 2361 N N . GLU A 1 290 ? 34.727 3.520 -44.764 1.00 87.38 290 GLU A N 1
ATOM 2362 C CA . GLU A 1 290 ? 34.163 3.514 -46.111 1.00 87.38 290 GLU A CA 1
ATOM 2363 C C . GLU A 1 290 ? 32.809 2.785 -46.107 1.00 87.38 290 GLU A C 1
ATOM 2365 O O . GLU A 1 290 ? 32.663 1.699 -45.534 1.00 87.38 290 GLU A O 1
ATOM 2370 N N . VAL A 1 291 ? 31.792 3.387 -46.727 1.00 90.19 291 VAL A N 1
ATOM 2371 C CA . VAL A 1 291 ? 30.449 2.804 -46.853 1.00 90.19 291 VAL A CA 1
ATOM 2372 C C . VAL A 1 291 ? 30.373 2.025 -48.167 1.00 90.19 291 VAL A C 1
ATOM 2374 O O . VAL A 1 291 ? 30.431 2.622 -49.234 1.00 90.19 291 VAL A O 1
ATOM 2377 N N . LEU A 1 292 ? 30.233 0.697 -48.092 1.00 90.31 292 LEU A N 1
ATOM 2378 C CA . LEU A 1 292 ? 30.216 -0.193 -49.266 1.00 90.31 292 LEU A CA 1
ATOM 2379 C C . LEU A 1 292 ? 28.798 -0.574 -49.724 1.00 90.31 292 LEU A C 1
ATOM 2381 O O . LEU A 1 292 ? 28.613 -1.056 -50.838 1.00 90.31 292 LEU A O 1
ATOM 2385 N N . GLY A 1 293 ? 27.801 -0.440 -48.847 1.00 88.62 293 GLY A N 1
ATOM 2386 C CA . GLY A 1 293 ? 26.404 -0.778 -49.134 1.00 88.62 293 GLY A CA 1
ATOM 2387 C C . GLY A 1 293 ? 25.501 0.443 -49.296 1.00 88.62 293 GLY A C 1
ATOM 2388 O O . GLY A 1 293 ? 25.828 1.535 -48.848 1.00 88.62 293 GLY A O 1
ATOM 2389 N N . GLU A 1 294 ? 24.313 0.237 -49.863 1.00 88.62 294 GLU A N 1
ATOM 2390 C CA . GLU A 1 294 ? 23.279 1.273 -49.971 1.00 88.62 294 GLU A CA 1
ATOM 2391 C C . GLU A 1 294 ? 22.545 1.474 -48.630 1.00 88.62 294 GLU A C 1
ATOM 2393 O O . GLU A 1 294 ? 22.117 0.515 -47.974 1.00 88.62 294 GLU A O 1
ATOM 2398 N N . TYR A 1 295 ? 22.360 2.730 -48.219 1.00 86.75 295 TYR A N 1
ATOM 2399 C CA . TYR A 1 295 ? 21.610 3.067 -47.009 1.00 86.75 295 TYR A CA 1
ATOM 2400 C C . TYR A 1 295 ? 20.102 3.015 -47.272 1.00 86.75 295 TYR A C 1
ATOM 2402 O O . TYR A 1 295 ? 19.574 3.775 -48.076 1.00 86.75 295 TYR A O 1
ATOM 2410 N N . LYS A 1 296 ? 19.389 2.163 -46.526 1.00 83.38 296 LYS A N 1
ATOM 2411 C CA . LYS A 1 296 ? 17.918 2.063 -46.596 1.00 83.38 296 LYS A CA 1
ATOM 2412 C C . LYS A 1 296 ? 17.219 2.756 -45.430 1.00 83.38 296 LYS A C 1
ATOM 2414 O O . LYS A 1 296 ? 16.207 3.423 -45.603 1.00 83.38 296 LYS A O 1
ATOM 2419 N N . ASN A 1 297 ? 17.703 2.525 -44.211 1.00 80.81 297 ASN A N 1
ATOM 2420 C CA . ASN A 1 297 ? 17.228 3.145 -42.973 1.00 80.81 297 ASN A CA 1
ATOM 2421 C C . ASN A 1 297 ? 18.178 2.786 -41.821 1.00 80.81 297 ASN A C 1
ATOM 2423 O O . ASN A 1 297 ? 18.958 1.843 -41.916 1.00 80.81 297 ASN A O 1
ATOM 2427 N N . ASN A 1 298 ? 18.029 3.453 -40.674 1.00 82.56 298 ASN A N 1
ATOM 2428 C CA . ASN A 1 298 ? 18.878 3.242 -39.494 1.00 82.56 298 ASN A CA 1
ATOM 2429 C C . ASN A 1 298 ? 18.805 1.848 -38.842 1.00 82.56 298 ASN A C 1
ATOM 2431 O O . ASN A 1 298 ? 19.584 1.566 -37.935 1.00 82.56 298 ASN A O 1
ATOM 2435 N N . ARG A 1 299 ? 17.867 0.989 -39.258 1.00 82.06 299 ARG A N 1
ATOM 2436 C CA . ARG A 1 299 ? 17.623 -0.340 -38.670 1.00 82.06 299 ARG A CA 1
ATOM 2437 C C . ARG A 1 299 ? 17.971 -1.495 -39.605 1.00 82.06 299 ARG A C 1
ATOM 2439 O O . ARG A 1 299 ? 17.876 -2.648 -39.195 1.00 82.06 299 ARG A O 1
ATOM 2446 N N . THR A 1 300 ? 18.352 -1.199 -40.842 1.00 86.88 300 THR A N 1
ATOM 2447 C CA . THR A 1 300 ? 18.786 -2.198 -41.817 1.00 86.88 300 THR A CA 1
ATOM 2448 C C . THR A 1 300 ? 20.299 -2.178 -41.838 1.00 86.88 300 THR A C 1
ATOM 2450 O O . THR A 1 300 ? 20.885 -1.105 -41.945 1.00 86.88 300 THR A O 1
ATOM 2453 N N . LYS A 1 301 ? 20.933 -3.343 -41.682 1.00 89.50 301 LYS A N 1
ATOM 2454 C CA . LYS A 1 301 ? 22.393 -3.420 -41.688 1.00 89.50 301 LYS A CA 1
ATOM 2455 C C . LYS A 1 301 ? 22.934 -2.941 -43.034 1.00 89.50 301 LYS A C 1
ATOM 2457 O O . LYS A 1 301 ? 22.384 -3.289 -44.076 1.00 89.50 301 LYS A O 1
ATOM 2462 N N . ILE A 1 302 ? 23.999 -2.156 -42.977 1.00 92.25 302 ILE A N 1
ATOM 2463 C CA . ILE A 1 302 ? 24.755 -1.664 -44.120 1.00 92.25 302 ILE A CA 1
ATOM 2464 C C . ILE A 1 302 ? 26.165 -2.244 -44.039 1.00 92.25 302 ILE A C 1
ATOM 2466 O O . ILE A 1 302 ? 26.716 -2.386 -42.942 1.00 92.25 302 ILE A O 1
ATOM 2470 N N . LYS A 1 303 ? 26.732 -2.600 -45.190 1.00 93.00 303 LYS A N 1
ATOM 2471 C CA . LYS A 1 303 ? 28.106 -3.085 -45.268 1.00 93.00 303 LYS A CA 1
ATOM 2472 C C . LYS A 1 303 ? 29.063 -1.895 -45.242 1.00 93.00 303 LYS A C 1
ATOM 2474 O O . LYS A 1 303 ? 28.905 -0.956 -46.023 1.00 93.00 303 LYS A O 1
ATOM 2479 N N . MET A 1 304 ? 30.035 -1.931 -44.340 1.00 88.94 304 MET A N 1
ATOM 2480 C CA . MET A 1 304 ? 31.063 -0.903 -44.186 1.00 88.94 304 MET A CA 1
ATOM 2481 C C . MET A 1 304 ? 32.442 -1.540 -44.061 1.00 88.94 304 MET A C 1
ATOM 2483 O O . MET A 1 304 ? 32.568 -2.687 -43.631 1.00 88.94 304 MET A O 1
ATOM 2487 N N . LYS A 1 305 ? 33.474 -0.769 -44.393 1.00 83.88 305 LYS A N 1
ATOM 2488 C CA . LYS A 1 305 ? 34.876 -1.150 -44.265 1.00 83.88 305 LYS A CA 1
ATOM 2489 C C . LYS A 1 305 ? 35.604 -0.150 -43.383 1.00 83.88 305 LYS A C 1
ATOM 2491 O O . LYS A 1 305 ? 35.501 1.055 -43.583 1.00 83.88 305 LYS A O 1
ATOM 2496 N N . HIS A 1 306 ? 36.339 -0.645 -42.395 1.00 83.19 306 HIS A N 1
ATOM 2497 C CA . HIS A 1 306 ? 37.250 0.200 -41.629 1.00 83.19 306 HIS A CA 1
ATOM 2498 C C . HIS A 1 306 ? 38.586 0.269 -42.369 1.00 83.19 306 HIS A C 1
ATOM 2500 O O . HIS A 1 306 ? 39.260 -0.753 -42.503 1.00 83.19 306 HIS A O 1
ATOM 2506 N N . ILE A 1 307 ? 38.964 1.453 -42.855 1.00 74.06 307 ILE A N 1
ATOM 2507 C CA . ILE A 1 307 ? 40.118 1.623 -43.751 1.00 74.06 307 ILE A CA 1
ATOM 2508 C C . ILE A 1 307 ? 41.423 1.220 -43.052 1.00 74.06 307 ILE A C 1
ATOM 2510 O O . ILE A 1 307 ? 42.259 0.560 -43.660 1.00 74.06 307 ILE A O 1
ATOM 2514 N N . VAL A 1 308 ? 41.566 1.520 -41.755 1.00 67.88 308 VAL A N 1
ATOM 2515 C CA . VAL A 1 308 ? 42.804 1.265 -40.995 1.00 67.88 308 VAL A CA 1
ATOM 2516 C C . VAL A 1 308 ? 43.112 -0.228 -40.837 1.00 67.88 308 VAL A C 1
ATOM 2518 O O . VAL A 1 308 ? 44.266 -0.626 -40.943 1.00 67.88 308 VAL A O 1
ATOM 2521 N N . CYS A 1 309 ? 42.106 -1.070 -40.571 1.00 63.06 309 CYS A N 1
ATOM 2522 C CA . CYS A 1 309 ? 42.319 -2.514 -40.374 1.00 63.06 309 CYS A CA 1
ATOM 2523 C C . CYS A 1 309 ? 41.862 -3.383 -41.555 1.00 63.06 309 CYS A C 1
ATOM 2525 O O . CYS A 1 309 ? 41.984 -4.604 -41.492 1.00 63.06 309 CYS A O 1
ATOM 2527 N N . GLY A 1 310 ? 41.291 -2.777 -42.598 1.00 73.12 310 GLY A N 1
ATOM 2528 C CA . GLY A 1 310 ? 40.801 -3.453 -43.800 1.00 73.12 310 GLY A CA 1
ATOM 2529 C C . GLY A 1 310 ? 39.563 -4.337 -43.605 1.00 73.12 310 GLY A C 1
ATOM 2530 O O . GLY A 1 310 ? 39.112 -4.952 -44.566 1.00 73.12 310 GLY A O 1
ATOM 2531 N N . TYR A 1 311 ? 39.005 -4.420 -42.393 1.00 78.56 311 TYR A N 1
ATOM 2532 C CA . TYR A 1 311 ? 37.909 -5.336 -42.079 1.00 78.56 311 TYR A CA 1
ATOM 2533 C C . TYR A 1 311 ? 36.560 -4.823 -42.596 1.00 78.56 311 TYR A C 1
ATOM 2535 O O . TYR A 1 311 ? 36.150 -3.704 -42.272 1.00 78.56 311 TYR A O 1
ATOM 2543 N N . GLU A 1 312 ? 35.859 -5.676 -43.343 1.00 87.94 312 GLU A N 1
ATOM 2544 C CA . GLU A 1 312 ? 34.495 -5.450 -43.825 1.00 87.94 312 GLU A CA 1
ATOM 2545 C C . GLU A 1 312 ? 33.473 -6.088 -42.884 1.00 87.94 312 GLU A C 1
ATOM 2547 O O . GLU A 1 312 ? 33.621 -7.236 -42.462 1.00 87.94 312 GLU A O 1
ATOM 2552 N N . PHE A 1 313 ? 32.420 -5.350 -42.545 1.00 85.94 313 PHE A N 1
ATOM 2553 C CA . PHE A 1 313 ? 31.404 -5.823 -41.615 1.00 85.94 313 PHE A CA 1
ATOM 2554 C C . PHE A 1 313 ? 30.040 -5.187 -41.860 1.00 85.94 313 PHE A C 1
ATOM 2556 O O . PHE A 1 313 ? 29.920 -4.053 -42.323 1.00 85.94 313 PHE A O 1
ATOM 2563 N N . ASP A 1 314 ? 28.999 -5.932 -41.492 1.00 89.94 314 ASP A N 1
ATOM 2564 C CA . ASP A 1 314 ? 27.624 -5.453 -41.519 1.00 89.94 314 ASP A CA 1
ATOM 2565 C C . ASP A 1 314 ? 27.273 -4.788 -40.188 1.00 89.94 314 ASP A C 1
ATOM 2567 O O . ASP A 1 314 ? 27.286 -5.423 -39.126 1.00 89.94 314 ASP A O 1
ATOM 2571 N N . VAL A 1 315 ? 26.900 -3.513 -40.236 1.00 87.75 315 VAL A N 1
ATOM 2572 C CA . VAL A 1 315 ? 26.586 -2.718 -39.046 1.00 87.75 315 VAL A CA 1
ATOM 2573 C C . VAL A 1 315 ? 25.261 -1.993 -39.203 1.00 87.75 315 VAL A C 1
ATOM 2575 O O . VAL A 1 315 ? 24.832 -1.669 -40.304 1.00 87.75 315 VAL A O 1
ATOM 2578 N N . LEU A 1 316 ? 24.567 -1.755 -38.091 1.00 89.81 316 LEU A N 1
ATOM 2579 C CA . LEU A 1 316 ? 23.396 -0.885 -38.106 1.00 89.81 316 LEU A CA 1
ATOM 2580 C C . LEU A 1 316 ? 23.854 0.573 -38.244 1.00 89.81 316 LEU A C 1
ATOM 2582 O O . LEU A 1 316 ? 24.654 1.011 -37.412 1.00 89.81 316 LEU A O 1
ATOM 2586 N N . PRO A 1 317 ? 23.321 1.347 -39.208 1.00 87.69 317 PRO A N 1
ATOM 2587 C CA . PRO A 1 317 ? 23.688 2.750 -39.377 1.00 87.69 317 PRO A CA 1
ATOM 2588 C C . PRO A 1 317 ? 23.511 3.583 -38.099 1.00 87.69 317 PRO A C 1
ATOM 2590 O O . PRO A 1 317 ? 24.339 4.438 -37.805 1.00 87.69 317 PRO A O 1
ATOM 2593 N N . SER A 1 318 ? 22.494 3.279 -37.276 1.00 87.88 318 SER A N 1
ATOM 2594 C CA . SER A 1 318 ? 22.329 3.926 -35.967 1.00 87.88 318 SER A CA 1
ATOM 2595 C C . SER A 1 318 ? 23.548 3.756 -35.063 1.00 87.88 318 SER A C 1
ATOM 2597 O O . SER A 1 318 ? 23.931 4.694 -34.378 1.00 87.88 318 SER A O 1
ATOM 2599 N N . ASN A 1 319 ? 24.167 2.575 -35.044 1.00 84.75 319 ASN A N 1
ATOM 2600 C CA . ASN A 1 319 ? 25.246 2.268 -34.106 1.00 84.75 319 ASN A CA 1
ATOM 2601 C C . ASN A 1 319 ? 26.516 3.052 -34.445 1.00 84.75 319 ASN A C 1
ATOM 2603 O O . ASN A 1 319 ? 27.179 3.549 -33.538 1.00 84.75 319 ASN A O 1
ATOM 2607 N N . ILE A 1 320 ? 26.821 3.190 -35.737 1.00 84.19 320 ILE A N 1
ATOM 2608 C CA . ILE A 1 320 ? 27.955 3.982 -36.228 1.00 84.19 320 ILE A CA 1
ATOM 2609 C C . ILE A 1 320 ? 27.743 5.465 -35.918 1.00 84.19 320 ILE A C 1
ATOM 2611 O O . ILE A 1 320 ? 28.630 6.092 -35.349 1.00 84.19 320 ILE A O 1
ATOM 2615 N N . LEU A 1 321 ? 26.548 6.005 -36.180 1.00 82.75 321 LEU A N 1
ATOM 2616 C CA . LEU A 1 321 ? 26.232 7.405 -35.866 1.00 82.75 321 LEU A CA 1
ATOM 2617 C C . LEU A 1 321 ? 26.247 7.708 -34.356 1.00 82.75 321 LEU A C 1
ATOM 2619 O O . LEU A 1 321 ? 26.547 8.828 -33.960 1.00 82.75 321 LEU A O 1
ATOM 2623 N N . PHE A 1 322 ? 25.969 6.718 -33.498 1.00 80.31 322 PHE A N 1
ATOM 2624 C CA . PHE A 1 322 ? 26.121 6.833 -32.039 1.00 80.31 322 PHE A CA 1
ATOM 2625 C C . PHE A 1 322 ? 27.568 6.629 -31.542 1.00 80.31 322 PHE A C 1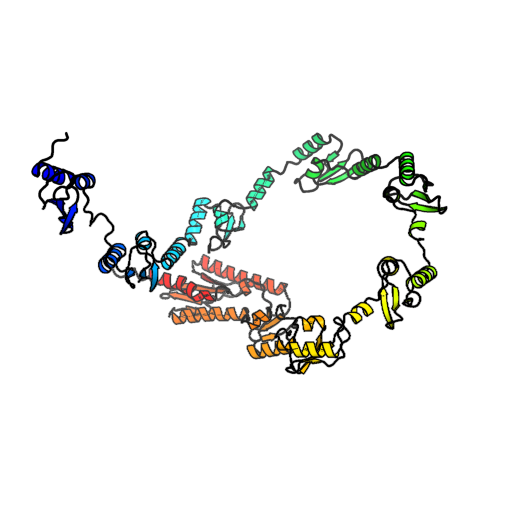
ATOM 2627 O O . PHE A 1 322 ? 27.789 6.557 -30.334 1.00 80.31 322 PHE A O 1
ATOM 2634 N N . GLY A 1 323 ? 28.555 6.534 -32.439 1.00 70.88 323 GLY A N 1
ATOM 2635 C CA . GLY A 1 323 ? 29.975 6.470 -32.079 1.00 70.88 323 GLY A CA 1
ATOM 2636 C C . GLY A 1 323 ? 30.536 5.059 -31.881 1.00 70.88 323 GLY A C 1
ATOM 2637 O O . GLY A 1 323 ? 31.635 4.908 -31.346 1.00 70.88 323 GLY A O 1
ATOM 2638 N N . SER A 1 324 ? 29.819 4.006 -32.294 1.00 76.12 324 SER A N 1
ATOM 2639 C CA . SER A 1 324 ? 30.359 2.640 -32.235 1.00 76.12 324 SER A CA 1
ATOM 2640 C C . SER A 1 324 ? 31.540 2.492 -33.195 1.00 76.12 324 SER A C 1
ATOM 2642 O O . SER A 1 324 ? 31.444 2.857 -34.364 1.00 76.12 324 SER A O 1
ATOM 2644 N N . ARG A 1 325 ? 32.650 1.928 -32.712 1.00 74.94 325 ARG A N 1
ATOM 2645 C CA . ARG A 1 325 ? 33.870 1.691 -33.503 1.00 74.94 325 ARG A CA 1
ATOM 2646 C C . ARG A 1 325 ? 33.874 0.272 -34.083 1.00 74.94 325 ARG A C 1
ATOM 2648 O O . ARG A 1 325 ? 33.086 -0.580 -33.672 1.00 74.94 325 ARG A O 1
ATOM 2655 N N . CYS A 1 326 ? 34.778 0.009 -35.025 1.00 72.06 326 CYS A N 1
ATOM 2656 C CA . CYS A 1 326 ? 34.979 -1.305 -35.629 1.00 72.06 326 CYS A CA 1
ATOM 2657 C C . CYS A 1 326 ? 35.119 -2.390 -34.547 1.00 72.06 326 CYS A C 1
ATOM 2659 O O . CYS A 1 326 ? 36.059 -2.356 -33.751 1.00 72.06 326 CYS A O 1
ATOM 2661 N N . TYR A 1 327 ? 34.213 -3.377 -34.541 1.00 66.38 327 TYR A N 1
ATOM 2662 C CA . TYR A 1 327 ? 34.255 -4.497 -33.594 1.00 66.38 327 TYR A CA 1
ATOM 2663 C C . TYR A 1 327 ? 35.574 -5.267 -33.691 1.00 66.38 327 TYR A C 1
ATOM 2665 O O . TYR A 1 327 ? 36.082 -5.697 -32.665 1.00 66.38 327 TYR A O 1
ATOM 2673 N N . ASN A 1 328 ? 36.173 -5.395 -34.878 1.00 62.78 328 ASN A N 1
ATOM 2674 C CA . ASN A 1 328 ? 37.464 -6.066 -35.007 1.00 62.78 328 ASN A CA 1
ATOM 2675 C C . ASN A 1 328 ? 38.565 -5.309 -34.242 1.00 62.78 328 ASN A C 1
ATOM 2677 O O . ASN A 1 328 ? 39.331 -5.931 -33.528 1.00 62.78 328 ASN A O 1
ATOM 2681 N N . CYS A 1 329 ? 38.587 -3.973 -34.272 1.00 60.72 329 CYS A N 1
ATOM 2682 C CA . CYS A 1 329 ? 39.539 -3.171 -33.489 1.00 60.72 329 CYS A CA 1
ATOM 2683 C C . CYS A 1 329 ? 39.180 -3.081 -31.995 1.00 60.72 329 CYS A C 1
ATOM 2685 O O . CYS A 1 329 ? 40.070 -3.027 -31.154 1.00 60.72 329 CYS A O 1
ATOM 2687 N N . ALA A 1 330 ? 37.889 -3.080 -31.649 1.00 57.44 330 ALA A N 1
ATOM 2688 C CA . ALA A 1 330 ? 37.430 -3.046 -30.257 1.00 57.44 330 ALA A CA 1
ATOM 2689 C C . ALA A 1 330 ? 37.635 -4.394 -29.533 1.00 57.44 330 ALA A C 1
ATOM 2691 O O . ALA A 1 330 ? 37.957 -4.419 -28.346 1.00 57.44 330 ALA A O 1
ATOM 2692 N N . SER A 1 331 ? 37.480 -5.506 -30.256 1.00 49.97 331 SER A N 1
ATOM 2693 C CA . SER A 1 331 ? 37.624 -6.882 -29.749 1.00 49.97 331 SER A CA 1
ATOM 2694 C C . SER A 1 331 ? 39.047 -7.400 -29.871 1.00 49.97 331 SER A C 1
ATOM 2696 O O . SER A 1 331 ? 39.494 -8.122 -28.991 1.00 49.97 331 SER A O 1
ATOM 2698 N N . ASN A 1 332 ? 39.791 -6.979 -30.902 1.00 46.56 332 ASN A N 1
ATOM 2699 C CA . ASN A 1 332 ? 41.243 -7.136 -30.959 1.00 46.56 332 ASN A CA 1
ATOM 2700 C C . ASN A 1 332 ? 41.954 -5.929 -30.338 1.00 46.56 332 ASN A C 1
ATOM 2702 O O . ASN A 1 332 ? 42.916 -5.400 -30.885 1.00 46.56 332 ASN A O 1
ATOM 2706 N N . SER A 1 333 ? 41.571 -5.604 -29.104 1.00 48.25 333 SER A N 1
ATOM 2707 C CA . SER A 1 333 ? 42.570 -5.259 -28.088 1.00 48.25 333 SER A CA 1
ATOM 2708 C C . SER A 1 333 ? 43.172 -6.553 -27.512 1.00 48.25 333 SER A C 1
ATOM 2710 O O . SER A 1 333 ? 43.291 -6.722 -26.301 1.00 48.25 333 SER A O 1
ATOM 2712 N N . ASN A 1 334 ? 43.504 -7.514 -28.383 1.00 48.31 334 ASN A N 1
ATOM 2713 C CA . ASN A 1 334 ? 43.994 -8.828 -27.991 1.00 48.31 334 ASN A CA 1
ATOM 2714 C C . ASN A 1 334 ? 45.447 -8.702 -27.522 1.00 48.31 334 ASN A C 1
ATOM 2716 O O . ASN A 1 334 ? 46.395 -8.941 -28.267 1.00 48.31 334 ASN A O 1
ATOM 2720 N N . LYS A 1 335 ? 45.620 -8.368 -26.242 1.00 56.34 335 LYS A N 1
ATOM 2721 C CA . LYS A 1 335 ? 46.735 -8.931 -25.486 1.00 56.34 335 LYS A CA 1
ATOM 2722 C C . LYS A 1 335 ? 46.441 -10.424 -25.365 1.00 56.34 335 LYS A C 1
ATOM 2724 O O . LYS A 1 335 ? 45.500 -10.812 -24.677 1.00 56.34 335 LYS A O 1
ATOM 2729 N N . GLY A 1 336 ? 47.189 -11.256 -26.087 1.00 60.25 336 GLY A N 1
ATOM 2730 C CA . GLY A 1 336 ? 47.156 -12.705 -25.882 1.00 60.25 336 GLY A CA 1
ATOM 2731 C C . GLY A 1 336 ? 47.563 -13.058 -24.446 1.00 60.25 336 GLY A C 1
ATOM 2732 O O . GLY A 1 336 ? 48.168 -12.235 -23.758 1.00 60.25 336 GLY A O 1
ATOM 2733 N N . HIS A 1 337 ? 47.256 -14.275 -23.989 1.00 67.94 337 HIS A N 1
ATOM 2734 C CA . HIS A 1 337 ? 47.620 -14.740 -22.640 1.00 67.94 337 HIS A CA 1
ATOM 2735 C C . HIS A 1 337 ? 49.109 -14.501 -22.326 1.00 67.94 337 HIS A C 1
ATOM 2737 O O . HIS A 1 337 ? 49.431 -13.956 -21.277 1.00 67.94 337 HIS A O 1
ATOM 2743 N N . GLU A 1 338 ? 49.982 -14.760 -23.303 1.00 64.69 338 GLU A N 1
ATOM 2744 C CA . GLU A 1 338 ? 51.429 -14.519 -23.229 1.00 64.69 338 GLU A CA 1
ATOM 2745 C C . GLU A 1 338 ? 51.790 -13.031 -23.040 1.00 64.69 338 GLU A C 1
ATOM 2747 O O . GLU A 1 338 ? 52.711 -12.680 -22.305 1.00 64.69 338 GLU A O 1
ATOM 2752 N N . GLN A 1 339 ? 51.045 -12.122 -23.675 1.00 67.62 339 GLN A N 1
ATOM 2753 C CA . GLN A 1 339 ? 51.258 -10.681 -23.524 1.00 67.62 339 GLN A CA 1
ATOM 2754 C C . GLN A 1 339 ? 50.811 -10.195 -22.137 1.00 67.62 339 GLN A C 1
ATOM 2756 O O . GLN A 1 339 ? 51.447 -9.318 -21.558 1.00 67.62 339 GLN A O 1
ATOM 2761 N N . PHE A 1 340 ? 49.747 -10.782 -21.580 1.00 74.00 340 PHE A N 1
ATOM 2762 C CA . PHE A 1 340 ? 49.311 -10.510 -20.209 1.00 74.00 340 PHE A CA 1
ATOM 2763 C C . PHE A 1 340 ? 50.325 -11.020 -19.170 1.00 74.00 340 PHE A C 1
ATOM 2765 O O . PHE A 1 340 ? 50.636 -10.299 -18.224 1.00 74.00 340 PHE A O 1
ATOM 2772 N N . GLU A 1 341 ? 50.894 -12.213 -19.366 1.00 74.25 341 GLU A N 1
ATOM 2773 C CA . GLU A 1 341 ? 51.959 -12.758 -18.508 1.00 74.25 341 GLU A CA 1
ATOM 2774 C C . GLU A 1 341 ? 53.200 -11.860 -18.491 1.00 74.25 341 GLU A C 1
ATOM 2776 O O . GLU A 1 341 ? 53.706 -11.535 -17.416 1.00 74.25 341 GLU A O 1
ATOM 2781 N N . LYS A 1 342 ? 53.642 -11.384 -19.663 1.00 71.88 342 LYS A N 1
ATOM 2782 C CA . LYS A 1 342 ? 54.777 -10.452 -19.778 1.00 71.88 342 LYS A CA 1
ATOM 2783 C C . LYS A 1 342 ? 54.535 -9.141 -19.029 1.00 71.88 342 LYS A C 1
ATOM 2785 O O . LYS A 1 342 ? 55.454 -8.616 -18.410 1.00 71.88 342 LYS A O 1
ATOM 2790 N N . GLU A 1 343 ? 53.312 -8.616 -19.048 1.00 76.56 343 GLU A N 1
ATOM 2791 C CA . GLU A 1 343 ? 52.968 -7.375 -18.345 1.00 76.56 343 GLU A CA 1
ATOM 2792 C C . GLU A 1 343 ? 52.865 -7.545 -16.832 1.00 76.56 343 GLU A C 1
ATOM 2794 O O . GLU A 1 343 ? 53.326 -6.683 -16.086 1.00 76.56 343 GLU A O 1
ATOM 2799 N N . VAL A 1 344 ? 52.301 -8.662 -16.368 1.00 76.94 344 VAL A N 1
ATOM 2800 C CA . VAL A 1 344 ? 52.310 -9.001 -14.941 1.00 76.94 344 VAL A CA 1
ATOM 2801 C C . VAL A 1 344 ? 53.752 -9.169 -14.464 1.00 76.94 344 VAL A C 1
ATOM 2803 O O . VAL A 1 344 ? 54.139 -8.534 -13.486 1.00 76.94 344 VAL A O 1
ATOM 2806 N N . PHE A 1 345 ? 54.576 -9.924 -15.192 1.00 74.50 345 PHE A N 1
ATOM 2807 C CA . PHE A 1 345 ? 55.990 -10.097 -14.863 1.00 74.50 345 PHE A CA 1
ATOM 2808 C C . PHE A 1 345 ? 56.756 -8.764 -14.861 1.00 74.50 345 PHE A C 1
ATOM 2810 O O . PHE A 1 345 ? 57.544 -8.509 -13.956 1.00 74.50 345 PHE A O 1
ATOM 2817 N N . ALA A 1 346 ? 56.493 -7.864 -15.812 1.00 70.38 346 ALA A N 1
ATOM 2818 C CA . ALA A 1 346 ? 57.119 -6.542 -15.833 1.00 70.38 346 ALA A CA 1
ATOM 2819 C C . ALA A 1 346 ? 56.729 -5.662 -14.626 1.00 70.38 346 ALA A C 1
ATOM 2821 O O . ALA A 1 346 ? 57.526 -4.831 -14.197 1.00 70.38 346 ALA A O 1
ATOM 2822 N N . LEU A 1 347 ? 55.520 -5.831 -14.077 1.00 76.00 347 LEU A N 1
ATOM 2823 C CA . LEU A 1 347 ? 55.023 -5.037 -12.947 1.00 76.00 347 LEU A CA 1
ATOM 2824 C C . LEU A 1 347 ? 55.453 -5.575 -11.579 1.00 76.00 347 LEU A C 1
ATOM 2826 O O . LEU A 1 347 ? 55.733 -4.786 -10.679 1.00 76.00 347 LEU A O 1
ATOM 2830 N N . VAL A 1 348 ? 55.444 -6.897 -11.396 1.00 76.44 348 VAL A N 1
ATOM 2831 C CA . VAL A 1 348 ? 55.616 -7.537 -10.076 1.00 76.44 348 VAL A CA 1
ATOM 2832 C C . VAL A 1 348 ? 56.677 -8.643 -10.055 1.00 76.44 348 VAL A C 1
ATOM 2834 O O . VAL A 1 348 ? 56.877 -9.292 -9.028 1.00 76.44 348 VAL A O 1
ATOM 2837 N N . GLY A 1 349 ? 57.369 -8.885 -11.171 1.00 75.88 349 GLY A N 1
ATOM 2838 C CA . GLY A 1 349 ? 58.344 -9.966 -11.302 1.00 75.88 349 GLY A CA 1
ATOM 2839 C C . GLY A 1 349 ? 57.726 -11.331 -10.991 1.00 75.88 349 GLY A C 1
ATOM 2840 O O . GLY A 1 349 ? 56.653 -11.669 -11.482 1.00 75.88 349 GLY A O 1
ATOM 2841 N N . ASN A 1 350 ? 58.394 -12.091 -10.119 1.00 79.25 350 ASN A N 1
ATOM 2842 C CA . ASN A 1 350 ? 57.962 -13.419 -9.663 1.00 79.25 350 ASN A CA 1
ATOM 2843 C C . ASN A 1 350 ? 57.067 -13.382 -8.409 1.00 79.25 350 ASN A C 1
ATOM 2845 O O . ASN A 1 350 ? 56.870 -14.406 -7.753 1.00 79.25 350 ASN A O 1
ATOM 2849 N N . GLU A 1 351 ? 56.559 -12.215 -8.005 1.00 80.62 351 GLU A N 1
ATOM 2850 C CA . GLU A 1 351 ? 55.720 -12.115 -6.806 1.00 80.62 351 GLU A CA 1
ATOM 2851 C C . GLU A 1 351 ? 54.338 -12.766 -7.009 1.00 80.62 351 GLU A C 1
ATOM 2853 O O . GLU A 1 351 ? 53.740 -13.277 -6.059 1.00 80.62 351 GLU A O 1
ATOM 2858 N N . PHE A 1 352 ? 53.839 -12.799 -8.246 1.00 85.19 352 PHE A N 1
ATOM 2859 C CA . PHE A 1 352 ? 52.577 -13.447 -8.585 1.00 85.19 352 PHE A CA 1
ATOM 2860 C C . PHE A 1 352 ? 52.738 -14.408 -9.758 1.00 85.19 352 PHE A C 1
ATOM 2862 O O . PHE A 1 352 ? 53.242 -14.036 -10.812 1.00 85.19 352 PHE A O 1
ATOM 2869 N N . GLU A 1 353 ? 52.235 -15.623 -9.582 1.00 84.44 353 GLU A N 1
ATOM 2870 C CA . GLU A 1 353 ? 52.188 -16.668 -10.600 1.00 84.44 353 GLU A CA 1
ATOM 2871 C C . GLU A 1 353 ? 50.756 -16.791 -11.136 1.00 84.44 353 GLU A C 1
ATOM 2873 O O . GLU A 1 353 ? 49.791 -16.849 -10.370 1.00 84.44 353 GLU A O 1
ATOM 2878 N N . ILE A 1 354 ? 50.594 -16.796 -12.457 1.00 83.62 354 ILE A N 1
ATOM 2879 C CA . ILE A 1 354 ? 49.281 -16.902 -13.102 1.00 83.62 354 ILE A CA 1
ATOM 2880 C C . ILE A 1 354 ? 48.922 -18.384 -13.234 1.00 83.62 354 ILE A C 1
ATOM 2882 O O . ILE A 1 354 ? 49.650 -19.149 -13.850 1.00 83.62 354 ILE A O 1
ATOM 2886 N N . VAL A 1 355 ? 47.783 -18.782 -12.663 1.00 85.38 355 VAL A N 1
ATOM 2887 C CA . VAL A 1 355 ? 47.309 -20.180 -12.672 1.00 85.38 355 VAL A CA 1
ATOM 2888 C C . VAL A 1 355 ? 46.093 -20.345 -13.588 1.00 85.38 355 VAL A C 1
ATOM 2890 O O . VAL A 1 355 ? 45.903 -21.382 -14.220 1.00 85.38 355 VAL A O 1
ATOM 2893 N N . GLY A 1 356 ? 45.240 -19.320 -13.663 1.00 75.31 356 GLY A N 1
ATOM 2894 C CA . GLY A 1 356 ? 44.060 -19.309 -14.525 1.00 75.31 356 GLY A CA 1
ATOM 2895 C C . GLY A 1 356 ? 44.359 -18.863 -15.958 1.00 75.31 356 GLY A C 1
ATOM 2896 O O . GLY A 1 356 ? 45.322 -18.148 -16.215 1.00 75.31 356 GLY A O 1
ATOM 2897 N N . LYS A 1 357 ? 43.476 -19.212 -16.901 1.00 75.25 357 LYS A N 1
ATOM 2898 C CA . LYS A 1 357 ? 43.557 -18.725 -18.289 1.00 75.25 357 LYS A CA 1
ATOM 2899 C C . LYS A 1 357 ? 43.014 -17.302 -18.409 1.00 75.25 357 LYS A C 1
ATOM 2901 O O . LYS A 1 357 ? 41.931 -17.000 -17.906 1.00 75.25 357 LYS A O 1
ATOM 2906 N N . TYR A 1 358 ? 43.737 -16.445 -19.126 1.00 71.88 358 TYR A N 1
ATOM 2907 C CA . TYR A 1 358 ? 43.272 -15.097 -19.451 1.00 71.88 358 TYR A CA 1
ATOM 2908 C C . TYR A 1 358 ? 42.209 -15.146 -20.557 1.00 71.88 358 TYR A C 1
ATOM 2910 O O . TYR A 1 358 ? 42.418 -15.774 -21.593 1.00 71.88 358 TYR A O 1
ATOM 2918 N N . VAL A 1 359 ? 41.074 -14.478 -20.331 1.00 69.44 359 VAL A N 1
ATOM 2919 C CA . VAL A 1 359 ? 39.958 -14.396 -21.293 1.00 69.44 359 VAL A CA 1
ATOM 2920 C C . VAL A 1 359 ? 39.769 -12.964 -21.784 1.00 69.44 359 VAL A C 1
ATOM 2922 O O . VAL A 1 359 ? 39.684 -12.724 -22.982 1.00 69.44 359 VAL A O 1
ATOM 2925 N N . ASN A 1 360 ? 39.668 -12.009 -20.859 1.00 67.81 360 ASN A N 1
ATOM 2926 C CA . ASN A 1 360 ? 39.591 -10.577 -21.139 1.00 67.81 360 ASN A CA 1
ATOM 2927 C C . ASN A 1 360 ? 39.911 -9.780 -19.861 1.00 67.81 360 ASN A C 1
ATOM 2929 O O . ASN A 1 360 ? 40.064 -10.341 -18.777 1.00 67.81 360 ASN A O 1
ATOM 2933 N N . ASN A 1 361 ? 39.937 -8.454 -19.973 1.00 73.00 361 ASN A N 1
ATOM 2934 C CA . ASN A 1 361 ? 40.305 -7.543 -18.887 1.00 73.00 361 ASN A CA 1
ATOM 2935 C C . ASN A 1 361 ? 39.335 -7.488 -17.688 1.00 73.00 361 ASN A C 1
ATOM 2937 O O . ASN A 1 361 ? 39.716 -7.026 -16.608 1.00 73.00 361 ASN A O 1
ATOM 2941 N N . ASN A 1 362 ? 38.100 -7.961 -17.854 1.00 72.56 362 ASN A N 1
ATOM 2942 C CA . ASN A 1 362 ? 37.033 -7.848 -16.859 1.00 72.56 362 ASN A CA 1
ATOM 2943 C C . ASN A 1 362 ? 36.712 -9.179 -16.167 1.00 72.56 362 ASN A C 1
ATOM 2945 O O . ASN A 1 362 ? 36.220 -9.173 -15.039 1.00 72.56 362 ASN A O 1
ATOM 2949 N N . THR A 1 363 ? 37.001 -10.314 -16.803 1.00 77.38 363 THR A N 1
ATOM 2950 C CA . THR A 1 363 ? 36.793 -11.641 -16.218 1.00 77.38 363 THR A CA 1
ATOM 2951 C C . THR A 1 363 ? 37.873 -11.933 -15.168 1.00 77.38 363 THR A C 1
ATOM 2953 O O . THR A 1 363 ? 39.056 -11.878 -15.502 1.00 77.38 363 THR A O 1
ATOM 2956 N N . PRO A 1 364 ? 37.511 -12.240 -13.905 1.00 84.12 364 PRO A N 1
ATOM 2957 C CA . PRO A 1 364 ? 38.492 -12.533 -12.864 1.00 84.12 364 PRO A CA 1
ATOM 2958 C C . PRO A 1 364 ? 39.372 -13.744 -13.194 1.00 84.12 364 PRO A C 1
ATOM 2960 O O . PRO A 1 364 ? 38.859 -14.784 -13.606 1.00 84.12 364 PRO A O 1
ATOM 2963 N N . ILE A 1 365 ? 40.676 -13.613 -12.955 1.00 86.88 365 ILE A N 1
ATOM 2964 C CA . ILE A 1 365 ? 41.695 -14.648 -13.150 1.00 86.88 365 ILE A CA 1
ATOM 2965 C C . ILE A 1 365 ? 42.245 -15.122 -11.800 1.00 86.88 365 ILE A C 1
ATOM 2967 O O . ILE A 1 365 ? 42.270 -14.367 -10.822 1.00 86.88 365 ILE A O 1
ATOM 2971 N N . GLU A 1 366 ? 42.652 -16.389 -11.743 1.00 89.44 366 GLU A N 1
ATOM 2972 C CA . GLU A 1 366 ? 43.284 -17.005 -10.576 1.00 89.44 366 GLU A CA 1
ATOM 2973 C C . GLU A 1 366 ? 44.806 -16.834 -10.637 1.00 89.44 366 GLU A C 1
ATOM 2975 O O . GLU A 1 366 ? 45.440 -17.190 -11.632 1.00 89.44 366 GLU A O 1
ATOM 2980 N N . MET A 1 367 ? 45.382 -16.286 -9.567 1.00 88.12 367 MET A N 1
ATOM 2981 C CA . MET A 1 367 ? 46.823 -16.072 -9.417 1.00 88.12 367 MET A CA 1
ATOM 2982 C C . MET A 1 367 ? 47.279 -16.555 -8.038 1.00 88.12 367 MET A C 1
ATOM 2984 O O . MET A 1 367 ? 46.559 -16.376 -7.053 1.00 88.12 367 MET A O 1
ATOM 2988 N N . ASN A 1 368 ? 48.471 -17.135 -7.951 1.00 85.88 368 ASN A N 1
ATOM 2989 C CA . ASN A 1 368 ? 49.130 -17.479 -6.698 1.00 85.88 368 ASN A CA 1
ATOM 2990 C C . ASN A 1 368 ? 50.069 -16.340 -6.283 1.00 85.88 368 ASN A C 1
ATOM 2992 O O . ASN A 1 368 ? 50.897 -15.897 -7.074 1.00 85.88 368 ASN A O 1
ATOM 2996 N N . HIS A 1 369 ? 49.958 -15.852 -5.048 1.00 88.06 369 HIS A N 1
ATOM 2997 C CA . HIS A 1 369 ? 50.918 -14.883 -4.509 1.00 88.06 369 HIS A CA 1
ATOM 2998 C C . HIS A 1 369 ? 52.080 -15.626 -3.855 1.00 88.06 369 HIS A C 1
ATOM 3000 O O . HIS A 1 369 ? 51.901 -16.191 -2.777 1.00 88.06 369 HIS A O 1
ATOM 3006 N N . THR A 1 370 ? 53.268 -15.606 -4.459 1.00 82.75 370 THR A N 1
ATOM 3007 C CA . THR A 1 370 ? 54.398 -16.472 -4.072 1.00 82.75 370 THR A CA 1
ATOM 3008 C C . THR A 1 370 ? 54.904 -16.201 -2.655 1.00 82.75 370 THR A C 1
ATOM 3010 O O . THR A 1 370 ? 55.319 -17.122 -1.957 1.00 82.75 370 THR A O 1
ATOM 3013 N N . LYS A 1 371 ? 54.773 -14.962 -2.162 1.00 80.38 371 LYS A N 1
ATOM 3014 C CA . LYS A 1 371 ? 55.175 -14.588 -0.796 1.00 80.38 371 LYS A CA 1
ATOM 3015 C C . LYS A 1 371 ? 54.297 -15.199 0.302 1.00 80.38 371 LYS A C 1
ATOM 3017 O O . LYS A 1 371 ? 54.812 -15.512 1.371 1.00 80.38 371 LYS A O 1
ATOM 3022 N N . CYS A 1 372 ? 52.984 -15.333 0.089 1.00 78.81 372 CYS A N 1
ATOM 3023 C CA . CYS A 1 372 ? 52.082 -15.956 1.076 1.00 78.81 372 CYS A CA 1
ATOM 3024 C C . CYS A 1 372 ? 51.577 -17.343 0.673 1.00 78.81 372 CYS A C 1
ATOM 3026 O O . CYS A 1 372 ? 50.905 -17.995 1.473 1.00 78.81 372 CYS A O 1
ATOM 3028 N N . ASN A 1 373 ? 51.907 -17.774 -0.544 1.00 79.56 373 ASN A N 1
ATOM 3029 C CA . ASN A 1 373 ? 51.513 -19.022 -1.180 1.00 79.56 373 ASN A CA 1
ATOM 3030 C C . ASN A 1 373 ? 49.994 -19.268 -1.152 1.00 79.56 373 ASN A C 1
ATOM 3032 O O . ASN A 1 373 ? 49.521 -20.354 -0.812 1.00 79.56 373 ASN A O 1
ATOM 3036 N N . ARG A 1 374 ? 49.211 -18.215 -1.423 1.00 79.62 374 ARG A N 1
ATOM 3037 C CA . ARG A 1 374 ? 47.743 -18.272 -1.453 1.00 79.62 374 ARG A CA 1
ATOM 3038 C C . ARG A 1 374 ? 47.209 -17.890 -2.822 1.00 79.62 374 ARG A C 1
ATOM 3040 O O . ARG A 1 374 ? 47.626 -16.897 -3.419 1.00 79.62 374 ARG A O 1
ATOM 3047 N N . MET A 1 375 ? 46.180 -18.627 -3.221 1.00 85.31 375 MET A N 1
ATOM 3048 C CA . MET A 1 375 ? 45.391 -18.368 -4.417 1.00 85.31 375 MET A CA 1
ATOM 3049 C C . MET A 1 375 ? 44.459 -17.174 -4.212 1.00 85.31 375 MET A C 1
ATOM 3051 O O . MET A 1 375 ? 43.669 -17.136 -3.264 1.00 85.31 375 MET A O 1
ATOM 3055 N N . ILE A 1 376 ? 44.516 -16.217 -5.132 1.00 86.19 376 ILE A N 1
ATOM 3056 C CA . ILE A 1 376 ? 43.638 -15.051 -5.174 1.00 86.19 376 ILE A CA 1
ATOM 3057 C C . ILE A 1 376 ? 42.916 -14.964 -6.518 1.00 86.19 376 ILE A C 1
ATOM 3059 O O . ILE A 1 376 ? 43.453 -15.327 -7.562 1.00 86.19 376 ILE A O 1
ATOM 3063 N N . LYS A 1 377 ? 41.681 -14.452 -6.486 1.00 88.38 377 LYS A N 1
ATOM 3064 C CA . LYS A 1 377 ? 40.905 -14.108 -7.683 1.00 88.38 377 LYS A CA 1
ATOM 3065 C C . LYS A 1 377 ? 40.917 -12.604 -7.873 1.00 88.38 377 LYS A C 1
ATOM 3067 O O . LYS A 1 377 ? 40.447 -11.873 -6.998 1.00 88.38 377 LYS A O 1
ATOM 3072 N N . VAL A 1 378 ? 41.435 -12.143 -9.004 1.00 85.56 378 VAL A N 1
ATOM 3073 C CA . VAL A 1 378 ? 41.588 -10.711 -9.294 1.00 85.56 378 VAL A CA 1
ATOM 3074 C C . VAL A 1 378 ? 41.106 -10.375 -10.697 1.00 85.56 378 VAL A C 1
ATOM 3076 O O . VAL A 1 378 ? 41.191 -11.190 -11.606 1.00 85.56 378 VAL A O 1
ATOM 3079 N N . SER A 1 379 ? 40.579 -9.165 -10.885 1.00 87.50 379 SER A N 1
ATOM 3080 C CA . SER A 1 379 ? 40.286 -8.645 -12.225 1.00 87.50 379 SER A CA 1
ATOM 3081 C C . SER A 1 379 ? 41.598 -8.220 -12.902 1.00 87.50 379 SER A C 1
ATOM 3083 O O . SER A 1 379 ? 42.326 -7.424 -12.300 1.00 87.50 379 SER A O 1
ATOM 3085 N N . PRO A 1 380 ? 41.886 -8.678 -14.137 1.00 83.94 380 PRO A N 1
ATOM 3086 C CA . PRO A 1 380 ? 43.109 -8.313 -14.853 1.00 83.94 380 PRO A CA 1
ATOM 3087 C C . PRO A 1 380 ? 43.297 -6.799 -15.034 1.00 83.94 380 PRO A C 1
ATOM 3089 O O . PRO A 1 380 ? 44.363 -6.277 -14.722 1.00 83.94 380 PRO A O 1
ATOM 3092 N N . SER A 1 381 ? 42.254 -6.057 -15.429 1.00 82.56 381 SER A N 1
ATOM 3093 C CA . SER A 1 381 ? 42.327 -4.590 -15.563 1.00 82.56 381 SER A CA 1
ATOM 3094 C C . SER A 1 381 ? 42.656 -3.898 -14.239 1.00 82.56 381 SER A C 1
ATOM 3096 O O . SER A 1 381 ? 43.481 -2.985 -14.182 1.00 82.56 381 SER A O 1
ATOM 3098 N N . TYR A 1 382 ? 42.030 -4.350 -13.150 1.00 84.00 382 TYR A N 1
ATOM 3099 C CA . TYR A 1 382 ? 42.276 -3.792 -11.826 1.00 84.00 382 TYR A CA 1
ATOM 3100 C C . TYR A 1 382 ? 43.709 -4.074 -11.351 1.00 84.00 382 TYR A C 1
ATOM 3102 O O . TYR A 1 382 ? 44.355 -3.183 -10.798 1.00 84.00 382 TYR A O 1
ATOM 3110 N N . PHE A 1 383 ? 44.206 -5.293 -11.572 1.00 85.06 383 PHE A N 1
ATOM 3111 C CA . PHE A 1 383 ? 45.553 -5.693 -11.171 1.00 85.06 383 PHE A CA 1
ATOM 3112 C C . PHE A 1 383 ? 46.632 -4.933 -11.950 1.00 85.06 383 PHE A C 1
ATOM 3114 O O . PHE A 1 383 ? 47.605 -4.491 -11.353 1.00 85.06 383 PHE A O 1
ATOM 3121 N N . LEU A 1 384 ? 46.442 -4.701 -13.252 1.00 80.69 384 LEU A N 1
ATOM 3122 C CA . LEU A 1 384 ? 47.415 -3.968 -14.069 1.00 80.69 384 LEU A CA 1
ATOM 3123 C C . LEU A 1 384 ? 47.446 -2.464 -13.760 1.00 80.69 384 LEU A C 1
ATOM 3125 O O . LEU A 1 384 ? 48.516 -1.866 -13.754 1.00 80.69 384 LEU A O 1
ATOM 3129 N N . HIS A 1 385 ? 46.294 -1.841 -13.490 1.00 77.44 385 HIS A N 1
ATOM 3130 C CA . HIS A 1 385 ? 46.202 -0.373 -13.467 1.00 77.44 385 HIS A CA 1
ATOM 3131 C C . HIS A 1 385 ? 45.912 0.253 -12.101 1.00 77.44 385 HIS A C 1
ATOM 3133 O O . HIS A 1 385 ? 46.073 1.462 -11.959 1.00 77.44 385 HIS A O 1
ATOM 3139 N N . LYS A 1 386 ? 45.443 -0.512 -11.105 1.00 79.19 386 LYS A N 1
ATOM 3140 C CA . LYS A 1 386 ? 45.017 0.061 -9.815 1.00 79.19 386 LYS A CA 1
ATOM 3141 C C . LYS A 1 386 ? 45.814 -0.419 -8.615 1.00 79.19 386 LYS A C 1
ATOM 3143 O O . LYS A 1 386 ? 46.161 0.403 -7.774 1.00 79.19 386 LYS A O 1
ATOM 3148 N N . SER A 1 387 ? 46.022 -1.724 -8.455 1.00 75.50 387 SER A N 1
ATOM 3149 C CA . SER A 1 387 ? 46.731 -2.231 -7.278 1.00 75.50 387 SER A CA 1
ATOM 3150 C C . SER A 1 387 ? 47.248 -3.648 -7.478 1.00 75.50 387 SER A C 1
ATOM 3152 O O . SER A 1 387 ? 46.471 -4.559 -7.760 1.00 75.50 387 SER A O 1
ATOM 3154 N N . GLN A 1 388 ? 48.546 -3.814 -7.228 1.00 83.31 388 GLN A N 1
ATOM 3155 C CA . GLN A 1 388 ? 49.269 -5.085 -7.271 1.00 83.31 388 GLN A CA 1
ATOM 3156 C C . GLN A 1 388 ? 49.465 -5.700 -5.874 1.00 83.31 388 GLN A C 1
ATOM 3158 O O . GLN A 1 388 ? 50.116 -6.726 -5.716 1.00 83.31 388 GLN A O 1
ATOM 3163 N N . GLN A 1 389 ? 48.907 -5.084 -4.827 1.00 78.69 389 GLN A N 1
ATOM 3164 C CA . GLN A 1 389 ? 49.068 -5.577 -3.462 1.00 78.69 389 GLN A CA 1
ATOM 3165 C C . GLN A 1 389 ? 48.170 -6.790 -3.203 1.00 78.69 389 GLN A C 1
ATOM 3167 O O . GLN A 1 389 ? 46.954 -6.753 -3.422 1.00 78.69 389 GLN A O 1
ATOM 3172 N N . CYS A 1 390 ? 48.745 -7.850 -2.632 1.00 81.19 390 CYS A N 1
ATOM 3173 C CA . CYS A 1 390 ? 47.959 -8.969 -2.132 1.00 81.19 390 CYS A CA 1
ATOM 3174 C C . CYS A 1 390 ? 47.118 -8.516 -0.929 1.00 81.19 390 CYS A C 1
ATOM 3176 O O . CYS A 1 390 ? 47.633 -8.278 0.167 1.00 81.19 390 CYS A O 1
ATOM 3178 N N . LYS A 1 391 ? 45.797 -8.426 -1.119 1.00 74.44 391 LYS A N 1
ATOM 3179 C CA . LYS A 1 391 ? 44.857 -8.023 -0.060 1.00 74.44 391 LYS A CA 1
ATOM 3180 C C . LYS A 1 391 ? 44.927 -8.937 1.163 1.00 74.44 391 LYS A C 1
ATOM 3182 O O . LYS A 1 391 ? 44.735 -8.458 2.272 1.00 74.44 391 LYS A O 1
ATOM 3187 N N . LEU A 1 392 ? 45.219 -10.225 0.975 1.00 73.31 392 LEU A N 1
ATOM 3188 C CA . LEU A 1 392 ? 45.361 -11.169 2.085 1.00 73.31 392 LEU A CA 1
ATOM 3189 C C . LEU A 1 392 ? 46.598 -10.849 2.936 1.00 73.31 392 LEU A C 1
ATOM 3191 O O . LEU A 1 392 ? 46.497 -10.834 4.156 1.00 73.31 392 LEU A O 1
ATOM 3195 N N . CYS A 1 393 ? 47.722 -10.490 2.313 1.00 74.19 393 CYS A N 1
ATOM 3196 C CA . CYS A 1 393 ? 48.925 -10.053 3.027 1.00 74.19 393 CYS A CA 1
ATOM 3197 C C . CYS A 1 393 ? 48.725 -8.718 3.748 1.00 74.19 393 CYS A C 1
ATOM 3199 O O . CYS A 1 393 ? 49.164 -8.561 4.883 1.00 74.19 393 CYS A O 1
ATOM 3201 N N . LEU A 1 394 ? 48.032 -7.765 3.117 1.00 73.81 394 LEU A N 1
ATOM 3202 C CA . LEU A 1 394 ? 47.721 -6.474 3.737 1.00 73.81 394 LEU A CA 1
ATOM 3203 C C . LEU A 1 394 ? 46.802 -6.633 4.962 1.00 73.81 394 LEU A C 1
ATOM 3205 O O . LEU A 1 394 ? 46.902 -5.876 5.924 1.00 73.81 394 LEU A O 1
ATOM 3209 N N . LEU A 1 395 ? 45.895 -7.611 4.925 1.00 65.25 395 LEU A N 1
ATOM 3210 C CA . LEU A 1 395 ? 45.040 -7.960 6.057 1.00 65.25 395 LEU A CA 1
ATOM 3211 C C . LEU A 1 395 ? 45.823 -8.659 7.169 1.00 65.25 395 LEU A C 1
ATOM 3213 O O . LEU A 1 395 ? 45.627 -8.314 8.331 1.00 65.25 395 LEU A O 1
ATOM 3217 N N . ASP A 1 396 ? 46.729 -9.574 6.822 1.00 64.44 396 ASP A N 1
ATOM 3218 C CA . ASP A 1 396 ? 47.582 -10.263 7.794 1.00 64.44 396 ASP A CA 1
ATOM 3219 C C . ASP A 1 396 ? 48.534 -9.271 8.501 1.00 64.44 396 ASP A C 1
ATOM 3221 O O . ASP A 1 396 ? 48.707 -9.359 9.710 1.00 64.44 396 ASP A O 1
ATOM 3225 N N . GLN A 1 397 ? 49.042 -8.243 7.806 1.00 65.94 397 GLN A N 1
ATOM 3226 C CA . GLN A 1 397 ? 49.831 -7.148 8.408 1.00 65.94 397 GLN A CA 1
ATOM 3227 C C . GLN A 1 397 ? 49.040 -6.254 9.379 1.00 65.94 397 GLN A C 1
ATOM 3229 O O . GLN A 1 397 ? 49.629 -5.573 10.213 1.00 65.94 397 GLN A O 1
ATOM 3234 N N . ARG A 1 398 ? 47.709 -6.213 9.253 1.00 62.19 398 ARG A N 1
ATOM 3235 C CA . ARG A 1 398 ? 46.807 -5.455 10.142 1.00 62.19 398 ARG A CA 1
ATOM 3236 C C . ARG A 1 398 ? 46.197 -6.332 11.236 1.00 62.19 398 ARG A C 1
ATOM 3238 O O . ARG A 1 398 ? 45.414 -5.837 12.048 1.00 62.19 398 ARG A O 1
ATOM 3245 N N . SER A 1 399 ? 46.496 -7.628 11.217 1.00 61.91 399 SER A N 1
ATOM 3246 C CA . SER A 1 399 ? 45.983 -8.603 12.165 1.00 61.91 399 SER A CA 1
ATOM 3247 C C . SER A 1 399 ? 46.916 -8.686 13.369 1.00 61.91 399 SER A C 1
ATOM 3249 O O . SER A 1 399 ? 48.130 -8.751 13.222 1.00 61.91 399 SER A O 1
ATOM 3251 N N . ILE A 1 400 ? 46.329 -8.672 14.560 1.00 76.56 400 ILE A N 1
ATOM 3252 C CA . ILE A 1 400 ? 47.034 -8.913 15.825 1.00 76.56 400 ILE A CA 1
ATOM 3253 C C . ILE A 1 400 ? 47.506 -10.371 15.926 1.00 76.56 400 ILE A C 1
ATOM 3255 O O . ILE A 1 400 ? 47.016 -11.231 15.186 1.00 76.56 400 ILE A O 1
ATOM 3259 N N . SER A 1 401 ? 48.428 -10.671 16.843 1.00 80.69 401 SER A N 1
ATOM 3260 C CA . SER A 1 401 ? 48.862 -12.059 17.057 1.00 80.69 401 SER A CA 1
ATOM 3261 C C . SER A 1 401 ? 47.729 -12.931 17.623 1.00 80.69 401 SER A C 1
ATOM 3263 O O . SER A 1 401 ? 46.696 -12.435 18.087 1.00 80.69 401 SER A O 1
ATOM 3265 N N . HIS A 1 402 ? 47.898 -14.257 17.582 1.00 83.19 402 HIS A N 1
ATOM 3266 C CA . HIS A 1 402 ? 46.923 -15.162 18.193 1.00 83.19 402 HIS A CA 1
ATOM 3267 C C . HIS A 1 402 ? 46.831 -14.936 19.706 1.00 83.19 402 HIS A C 1
ATOM 3269 O O . HIS A 1 402 ? 45.728 -14.884 20.243 1.00 83.19 402 HIS A O 1
ATOM 3275 N N . GLU A 1 403 ? 47.971 -14.738 20.361 1.00 83.31 403 GLU A N 1
ATOM 3276 C CA . GLU A 1 403 ? 48.083 -14.471 21.794 1.00 83.31 403 GLU A CA 1
ATOM 3277 C C . GLU A 1 403 ? 47.403 -13.144 22.154 1.00 83.31 403 GLU A C 1
ATOM 3279 O O . GLU A 1 403 ? 46.593 -13.093 23.076 1.00 83.31 403 GLU A O 1
ATOM 3284 N N . GLU A 1 404 ? 47.632 -12.088 21.366 1.00 83.06 404 GLU A N 1
ATOM 3285 C CA . GLU A 1 404 ? 46.961 -10.794 21.540 1.00 83.06 404 GLU A CA 1
ATOM 3286 C C . GLU A 1 404 ? 45.443 -10.880 21.322 1.00 83.06 404 GLU A C 1
ATOM 3288 O O . GLU A 1 404 ? 44.668 -10.174 21.973 1.00 83.06 404 GLU A O 1
ATOM 3293 N N . PHE A 1 405 ? 44.987 -11.730 20.398 1.00 85.06 405 PHE A N 1
ATOM 3294 C CA . PHE A 1 405 ? 43.563 -11.977 20.193 1.00 85.06 405 PHE A CA 1
ATOM 3295 C C . PHE A 1 405 ? 42.935 -12.695 21.393 1.00 85.06 405 PHE A C 1
ATOM 3297 O O . PHE A 1 405 ? 41.876 -12.270 21.856 1.00 85.06 405 PHE A O 1
ATOM 3304 N N . VAL A 1 406 ? 43.587 -13.736 21.920 1.00 85.75 406 VAL A N 1
ATOM 3305 C CA . VAL A 1 406 ? 43.129 -14.462 23.117 1.00 85.75 406 VAL A CA 1
ATOM 3306 C C . VAL A 1 406 ? 43.076 -13.525 24.329 1.00 85.75 406 VAL A C 1
ATOM 3308 O O . VAL A 1 406 ? 42.059 -13.493 25.019 1.00 85.75 406 VAL A O 1
ATOM 3311 N N . ASP A 1 407 ? 44.096 -12.683 24.526 1.00 86.38 407 ASP A N 1
ATOM 3312 C CA . ASP A 1 407 ? 44.127 -11.679 25.599 1.00 86.38 407 ASP A CA 1
ATOM 3313 C C . ASP A 1 407 ? 42.981 -10.656 25.475 1.00 86.38 407 ASP A C 1
ATOM 3315 O O . ASP A 1 407 ? 42.317 -10.325 26.458 1.00 86.38 407 ASP A O 1
ATOM 3319 N N . LYS A 1 408 ? 42.654 -10.197 24.257 1.00 85.75 408 LYS A N 1
ATOM 3320 C CA . LYS A 1 408 ? 41.487 -9.322 24.038 1.00 85.75 408 LYS A CA 1
ATOM 3321 C C . LYS A 1 408 ? 40.160 -10.005 24.350 1.00 85.75 408 LYS A C 1
ATOM 3323 O O . LYS A 1 408 ? 39.260 -9.343 24.861 1.00 85.75 408 LYS A O 1
ATOM 3328 N N . ILE A 1 409 ? 40.013 -11.291 24.034 1.00 86.25 409 ILE A N 1
ATOM 3329 C CA . ILE A 1 409 ? 38.813 -12.056 24.393 1.00 86.25 409 ILE A CA 1
ATOM 3330 C C . ILE A 1 409 ? 38.710 -12.139 25.917 1.00 86.25 409 ILE A C 1
ATOM 3332 O O . ILE A 1 409 ? 37.692 -11.720 26.467 1.00 86.25 409 ILE A O 1
ATOM 3336 N N . TYR A 1 410 ? 39.784 -12.549 26.593 1.00 86.12 410 TYR A N 1
ATOM 3337 C CA . TYR A 1 410 ? 39.837 -12.623 28.052 1.00 86.12 410 TYR A CA 1
ATOM 3338 C C . TYR A 1 410 ? 39.513 -11.274 28.714 1.00 86.12 410 TYR A C 1
ATOM 3340 O O . TYR A 1 410 ? 38.688 -11.200 29.615 1.00 86.12 410 TYR A O 1
ATOM 3348 N N . LYS A 1 411 ? 40.036 -10.154 28.208 1.00 86.94 411 LYS A N 1
ATOM 3349 C CA . LYS A 1 411 ? 39.707 -8.817 28.740 1.00 86.94 411 LYS A CA 1
ATOM 3350 C C . LYS A 1 411 ? 38.229 -8.429 28.616 1.00 86.94 411 LYS A C 1
ATOM 3352 O O . LYS A 1 411 ? 37.756 -7.611 29.400 1.00 86.94 411 LYS A O 1
ATOM 3357 N N . ILE A 1 412 ? 37.506 -8.954 27.625 1.00 84.56 412 ILE A N 1
ATOM 3358 C CA . ILE A 1 412 ? 36.100 -8.593 27.372 1.00 84.56 412 ILE A CA 1
ATOM 3359 C C . ILE A 1 412 ? 35.136 -9.526 28.110 1.00 84.56 412 ILE A C 1
ATOM 3361 O O . ILE A 1 412 ? 34.090 -9.070 28.573 1.00 84.56 412 ILE A O 1
ATOM 3365 N N . VAL A 1 413 ? 35.436 -10.825 28.150 1.00 82.81 413 VAL A N 1
ATOM 3366 C CA . VAL A 1 413 ? 34.511 -11.861 28.647 1.00 82.81 413 VAL A CA 1
ATOM 3367 C C . VAL A 1 413 ? 35.107 -12.751 29.744 1.00 82.81 413 VAL A C 1
ATOM 3369 O O . VAL A 1 413 ? 34.445 -13.685 30.184 1.00 82.81 413 VAL A O 1
ATOM 3372 N N . ASN A 1 414 ? 36.325 -12.464 30.207 1.00 83.62 414 ASN A N 1
ATOM 3373 C CA . ASN A 1 414 ? 37.061 -13.255 31.197 1.00 83.62 414 ASN A CA 1
ATOM 3374 C C . ASN A 1 414 ? 37.096 -14.751 30.803 1.00 83.62 414 ASN A C 1
ATOM 3376 O O . ASN A 1 414 ? 37.319 -15.066 29.634 1.00 83.62 414 ASN A O 1
ATOM 3380 N N . ASP A 1 415 ? 36.818 -15.662 31.738 1.00 82.06 415 ASP A N 1
ATOM 3381 C CA . ASP A 1 415 ? 36.776 -17.121 31.528 1.00 82.06 415 ASP A CA 1
ATOM 3382 C C . ASP A 1 415 ? 35.458 -17.651 30.922 1.00 82.06 415 ASP A C 1
ATOM 3384 O O . ASP A 1 415 ? 35.194 -18.858 30.903 1.00 82.06 415 ASP A O 1
ATOM 3388 N N . GLU A 1 416 ? 34.574 -16.775 30.436 1.00 84.12 416 GLU A N 1
ATOM 3389 C CA . GLU A 1 416 ? 33.278 -17.196 29.890 1.00 84.12 416 GLU A CA 1
ATOM 3390 C C . GLU A 1 416 ? 33.425 -17.917 28.532 1.00 84.12 416 GLU A C 1
ATOM 3392 O O . GLU A 1 416 ? 32.595 -18.752 28.163 1.00 84.12 416 GLU A O 1
ATOM 3397 N N . TYR A 1 417 ? 34.484 -17.627 27.770 1.00 86.62 417 TYR A N 1
ATOM 3398 C CA . TYR A 1 417 ? 34.735 -18.253 26.470 1.00 86.62 417 TYR A CA 1
ATOM 3399 C C . TYR A 1 417 ? 36.163 -18.781 26.363 1.00 86.62 417 TYR A C 1
ATOM 3401 O O . TYR A 1 417 ? 37.126 -18.061 26.595 1.00 86.62 417 TYR A O 1
ATOM 3409 N N . GLU A 1 418 ? 36.281 -20.026 25.910 1.00 86.88 418 GLU A N 1
ATOM 3410 C CA . GLU A 1 418 ? 37.541 -20.704 25.622 1.00 86.88 418 GLU A CA 1
ATOM 3411 C C . GLU A 1 418 ? 37.795 -20.686 24.102 1.00 86.88 418 GLU A C 1
ATOM 3413 O O . GLU A 1 418 ? 36.938 -21.090 23.307 1.00 86.88 418 GLU A O 1
ATOM 3418 N N . VAL A 1 419 ? 38.959 -20.186 23.676 1.00 88.00 419 VAL A N 1
ATOM 3419 C CA . VAL A 1 419 ? 39.351 -20.127 22.258 1.00 88.00 419 VAL A CA 1
ATOM 3420 C C . VAL A 1 419 ? 39.961 -21.468 21.850 1.00 88.00 419 VAL A C 1
ATOM 3422 O O . VAL A 1 419 ? 41.041 -21.809 22.315 1.00 88.00 419 VAL A O 1
ATOM 3425 N N . LEU A 1 420 ? 39.298 -22.223 20.966 1.00 88.06 420 LEU A N 1
ATOM 3426 C CA . LEU A 1 420 ? 39.754 -23.568 20.577 1.00 88.06 420 LEU A CA 1
ATOM 3427 C C . LEU A 1 420 ? 40.534 -23.597 19.261 1.00 88.06 420 LEU A C 1
ATOM 3429 O O . LEU A 1 420 ? 41.436 -24.412 19.087 1.00 88.06 420 LEU A O 1
ATOM 3433 N N . SER A 1 421 ? 40.185 -22.736 18.304 1.00 89.50 421 SER A N 1
ATOM 3434 C CA . SER A 1 421 ? 40.868 -22.698 17.006 1.00 89.50 421 SER A CA 1
ATOM 3435 C C . SER A 1 421 ? 41.857 -21.536 16.916 1.00 89.50 421 SER A C 1
ATOM 3437 O O . SER A 1 421 ? 41.566 -20.433 17.385 1.00 89.50 421 SER A O 1
ATOM 3439 N N . LYS A 1 422 ? 42.973 -21.739 16.207 1.00 85.00 422 LYS A N 1
ATOM 3440 C CA . LYS A 1 422 ? 43.978 -20.695 15.967 1.00 85.00 422 LYS A CA 1
ATOM 3441 C C . LYS A 1 422 ? 43.391 -19.508 15.190 1.00 85.00 422 LYS A C 1
ATOM 3443 O O . LYS A 1 422 ? 42.866 -19.672 14.088 1.00 85.00 422 LYS A O 1
ATOM 3448 N N . TYR A 1 423 ? 43.544 -18.307 15.744 1.00 83.12 423 TYR A N 1
ATOM 3449 C CA . TYR A 1 423 ? 43.185 -17.055 15.077 1.00 83.12 423 TYR A CA 1
ATOM 3450 C C . TYR A 1 423 ? 44.134 -16.786 13.903 1.00 83.12 423 TYR A C 1
ATOM 3452 O O . TYR A 1 423 ? 45.349 -16.939 14.029 1.00 83.12 423 TYR A O 1
ATOM 3460 N N . LYS A 1 424 ? 43.568 -16.397 12.757 1.00 76.75 424 LYS A N 1
ATOM 3461 C CA . LYS A 1 424 ? 44.326 -16.018 11.555 1.00 76.75 424 LYS A CA 1
ATOM 3462 C C . LYS A 1 424 ? 44.135 -14.532 11.255 1.00 76.75 424 LYS A C 1
ATOM 3464 O O . LYS A 1 424 ? 45.090 -13.766 11.285 1.00 76.75 424 LYS A O 1
ATOM 3469 N N . ASN A 1 425 ? 42.892 -14.120 11.009 1.00 74.94 425 ASN A N 1
ATOM 3470 C CA . ASN A 1 425 ? 42.509 -12.723 10.813 1.00 74.94 425 ASN A CA 1
ATOM 3471 C C . ASN A 1 425 ? 41.056 -12.462 11.247 1.00 74.94 425 ASN A C 1
ATOM 3473 O O . ASN A 1 425 ? 40.329 -13.382 11.626 1.00 74.94 425 ASN A O 1
ATOM 3477 N N . THR A 1 426 ? 40.618 -11.202 11.165 1.00 72.56 426 THR A N 1
ATOM 3478 C CA . THR A 1 426 ? 39.308 -10.737 11.653 1.00 72.56 426 THR A CA 1
ATOM 3479 C C . THR A 1 426 ? 38.096 -11.295 10.900 1.00 72.56 426 THR A C 1
ATOM 3481 O O . THR A 1 426 ? 36.976 -11.181 11.407 1.00 72.56 426 THR A O 1
ATOM 3484 N N . PHE A 1 427 ? 38.308 -11.891 9.721 1.00 72.06 427 PHE A N 1
ATOM 3485 C CA . PHE A 1 427 ? 37.261 -12.379 8.816 1.00 72.06 427 PHE A CA 1
ATOM 3486 C C . PHE A 1 427 ? 37.194 -13.906 8.729 1.00 72.06 427 PHE A C 1
ATOM 3488 O O . PHE A 1 427 ? 36.152 -14.460 8.390 1.00 72.06 427 PHE A O 1
ATOM 3495 N N . THR A 1 428 ? 38.288 -14.606 9.025 1.00 80.25 428 THR A N 1
ATOM 3496 C CA . THR A 1 428 ? 38.274 -16.062 9.200 1.00 80.25 428 THR A CA 1
ATOM 3497 C C . THR A 1 428 ? 37.627 -16.420 10.524 1.00 80.25 428 THR A C 1
ATOM 3499 O O . THR A 1 428 ? 38.040 -15.916 11.568 1.00 80.25 428 THR A O 1
ATOM 3502 N N . LYS A 1 429 ? 36.634 -17.311 10.478 1.00 85.38 429 LYS A N 1
ATOM 3503 C CA . LYS A 1 429 ? 35.932 -17.768 11.675 1.00 85.38 429 LYS A CA 1
ATOM 3504 C C . LYS A 1 429 ? 36.885 -18.449 12.654 1.00 85.38 429 LYS A C 1
ATOM 3506 O O . LYS A 1 429 ? 37.786 -19.178 12.241 1.00 85.38 429 LYS A O 1
ATOM 3511 N N . VAL A 1 430 ? 36.635 -18.214 13.935 1.00 88.44 430 VAL A N 1
ATOM 3512 C CA . VAL A 1 430 ? 37.298 -18.863 15.062 1.00 88.44 430 VAL A CA 1
ATOM 3513 C C . VAL A 1 430 ? 36.244 -19.621 15.856 1.00 88.44 430 VAL A C 1
ATOM 3515 O O . VAL A 1 430 ? 35.185 -19.075 16.174 1.00 88.44 430 VAL A O 1
ATOM 3518 N N . THR A 1 431 ? 36.542 -20.875 16.168 1.00 89.38 431 THR A N 1
ATOM 3519 C CA . THR A 1 431 ? 35.732 -21.723 17.031 1.00 89.38 431 THR A CA 1
ATOM 3520 C C . THR A 1 431 ? 36.005 -21.364 18.487 1.00 89.38 431 THR A C 1
ATOM 3522 O O . THR A 1 431 ? 37.132 -21.491 18.977 1.00 89.38 431 THR A O 1
ATOM 3525 N N . LEU A 1 432 ? 34.960 -20.910 19.172 1.00 88.56 432 LEU A N 1
ATOM 3526 C CA . LEU A 1 432 ? 34.951 -20.645 20.605 1.00 88.56 432 LEU A CA 1
ATOM 3527 C C . LEU A 1 432 ? 34.034 -21.644 21.303 1.00 88.56 432 LEU A C 1
ATOM 3529 O O . LEU A 1 432 ? 32.993 -22.029 20.769 1.00 88.56 432 LEU A O 1
ATOM 3533 N N . LYS A 1 433 ? 34.385 -22.010 22.527 1.00 86.25 433 LYS A N 1
ATOM 3534 C CA . LYS A 1 433 ? 33.541 -22.795 23.419 1.00 86.25 433 LYS A CA 1
ATOM 3535 C C . LYS A 1 433 ? 33.033 -21.890 24.525 1.00 86.25 433 LYS A C 1
ATOM 3537 O O . LYS A 1 433 ? 33.812 -21.302 25.266 1.00 86.25 433 LYS A O 1
ATOM 3542 N N . HIS A 1 434 ? 31.716 -21.756 24.624 1.00 87.12 434 HIS A N 1
ATOM 3543 C CA . HIS A 1 434 ? 31.102 -21.022 25.726 1.00 87.12 434 HIS A CA 1
ATOM 3544 C C . HIS A 1 434 ? 31.106 -21.912 26.969 1.00 87.12 434 HIS A C 1
ATOM 3546 O O . HIS A 1 434 ? 30.432 -22.940 26.967 1.00 87.12 434 HIS A O 1
ATOM 3552 N N . THR A 1 435 ? 31.860 -21.551 28.008 1.00 82.38 435 THR A N 1
ATOM 3553 C CA . THR A 1 435 ? 32.109 -22.422 29.171 1.00 82.38 435 THR A CA 1
ATOM 3554 C C . THR A 1 435 ? 30.843 -22.682 29.991 1.00 82.38 435 THR A C 1
ATOM 3556 O O . THR A 1 435 ? 30.683 -23.769 30.536 1.00 82.38 435 THR A O 1
ATOM 3559 N N . ILE A 1 436 ? 29.886 -21.745 29.986 1.00 80.50 436 ILE A N 1
ATOM 3560 C CA . ILE A 1 436 ? 28.613 -21.866 30.717 1.00 80.50 436 ILE A CA 1
ATOM 3561 C C . ILE A 1 436 ? 27.678 -22.913 30.091 1.00 80.50 436 ILE A C 1
ATOM 3563 O O . ILE A 1 436 ? 27.113 -23.738 30.804 1.00 80.50 436 ILE A O 1
ATOM 3567 N N . CYS A 1 437 ? 27.469 -22.882 28.768 1.00 77.69 437 CYS A N 1
ATOM 3568 C CA . CYS A 1 437 ? 26.537 -23.805 28.091 1.00 77.69 437 CYS A CA 1
ATOM 3569 C C . CYS A 1 437 ? 27.225 -24.930 27.305 1.00 77.69 437 CYS A C 1
ATOM 3571 O O . CYS A 1 437 ? 26.555 -25.699 26.616 1.00 77.69 437 CYS A O 1
ATOM 3573 N N . ASN A 1 438 ? 28.556 -24.998 27.380 1.00 80.94 438 ASN A N 1
ATOM 3574 C CA . ASN A 1 438 ? 29.424 -25.944 26.682 1.00 80.94 438 ASN A CA 1
ATOM 3575 C C . ASN A 1 438 ? 29.230 -25.981 25.151 1.00 80.94 438 ASN A C 1
ATOM 3577 O O . ASN A 1 438 ? 29.544 -26.971 24.490 1.00 80.94 438 ASN A O 1
ATOM 3581 N N . ASN A 1 439 ? 28.676 -24.914 24.568 1.00 81.31 439 ASN A N 1
ATOM 3582 C CA . ASN A 1 439 ? 28.348 -24.864 23.149 1.00 81.31 439 ASN A CA 1
ATOM 3583 C C . ASN A 1 439 ? 29.541 -24.370 22.327 1.00 81.31 439 ASN A C 1
ATOM 3585 O O . ASN A 1 439 ? 30.090 -23.301 22.604 1.00 81.31 439 ASN A O 1
ATOM 3589 N N . LEU A 1 440 ? 29.868 -25.113 21.271 1.00 85.25 440 LEU A N 1
ATOM 3590 C CA . LEU A 1 440 ? 30.836 -24.707 20.257 1.00 85.25 440 LEU A CA 1
ATOM 3591 C C . LEU A 1 440 ? 30.173 -23.739 19.273 1.00 85.25 440 LEU A C 1
ATOM 3593 O O . LEU A 1 440 ? 29.094 -24.017 18.744 1.00 85.25 440 LEU A O 1
ATOM 3597 N N . ILE A 1 441 ? 30.798 -22.585 19.051 1.00 85.62 441 ILE A N 1
ATOM 3598 C CA . ILE A 1 441 ? 30.336 -21.566 18.109 1.00 85.62 441 ILE A CA 1
ATOM 3599 C C . ILE A 1 441 ? 31.469 -21.143 17.183 1.00 85.62 441 ILE A C 1
ATOM 3601 O O . ILE A 1 441 ? 32.550 -20.784 17.638 1.00 85.62 441 ILE A O 1
ATOM 3605 N N . ASP A 1 442 ? 31.191 -21.113 15.883 1.00 87.81 442 ASP A N 1
ATOM 3606 C CA . ASP A 1 442 ? 32.086 -20.504 14.904 1.00 87.81 442 ASP A CA 1
ATOM 3607 C C . ASP A 1 442 ? 31.695 -19.044 14.708 1.00 87.81 442 ASP A C 1
ATOM 3609 O O . ASP A 1 442 ? 30.647 -18.732 14.131 1.00 87.81 442 ASP A O 1
ATOM 3613 N N . VAL A 1 443 ? 32.542 -18.139 15.187 1.00 84.94 443 VAL A N 1
ATOM 3614 C CA . VAL A 1 443 ? 32.279 -16.699 15.148 1.00 84.94 443 VAL A CA 1
ATOM 3615 C C . VAL A 1 443 ? 33.304 -15.982 14.292 1.00 84.94 443 VAL A C 1
ATOM 3617 O O . VAL A 1 443 ? 34.471 -16.363 14.245 1.00 84.94 443 VAL A O 1
ATOM 3620 N N . ASN A 1 444 ? 32.884 -14.902 13.637 1.00 86.25 444 ASN A N 1
ATOM 3621 C CA . ASN A 1 444 ? 33.838 -13.954 13.076 1.00 86.25 444 ASN A CA 1
ATOM 3622 C C . ASN A 1 444 ? 34.487 -13.179 14.236 1.00 86.25 444 ASN A C 1
ATOM 3624 O O . ASN A 1 444 ? 33.759 -12.542 15.008 1.00 86.25 444 ASN A O 1
ATOM 3628 N N . PRO A 1 445 ? 35.825 -13.172 14.353 1.00 85.12 445 PRO A N 1
ATOM 3629 C CA . PRO A 1 445 ? 36.527 -12.474 15.428 1.00 85.12 445 PRO A CA 1
ATOM 3630 C C . PRO A 1 445 ? 36.134 -10.998 15.560 1.00 85.12 445 PRO A C 1
ATOM 3632 O O . PRO A 1 445 ? 35.903 -10.516 16.666 1.00 85.12 445 PRO A O 1
ATOM 3635 N N . GLY A 1 446 ? 35.977 -10.285 14.436 1.00 82.69 446 GLY A N 1
ATOM 3636 C CA . GLY A 1 446 ? 35.566 -8.879 14.450 1.00 82.69 446 GLY A CA 1
ATOM 3637 C C . GLY A 1 446 ? 34.169 -8.643 15.041 1.00 82.69 446 GLY A C 1
ATOM 3638 O O . GLY A 1 446 ? 33.963 -7.660 15.750 1.00 82.69 446 GLY A O 1
ATOM 3639 N N . ASP A 1 447 ? 33.217 -9.543 14.790 1.00 83.00 447 ASP A N 1
ATOM 3640 C CA . ASP A 1 447 ? 31.836 -9.419 15.279 1.00 83.00 447 ASP A CA 1
ATOM 3641 C C . ASP A 1 447 ? 31.721 -9.798 16.760 1.00 83.00 447 ASP A C 1
ATOM 3643 O O . ASP A 1 447 ? 30.937 -9.199 17.504 1.00 83.00 447 ASP A O 1
ATOM 3647 N N . PHE A 1 448 ? 32.527 -10.766 17.204 1.00 84.75 448 PHE A N 1
ATOM 3648 C CA . PHE A 1 448 ? 32.616 -11.147 18.610 1.00 84.75 448 PHE A CA 1
ATOM 3649 C C . PHE A 1 448 ? 33.207 -10.010 19.454 1.00 84.75 448 PHE A C 1
ATOM 3651 O O . PHE A 1 448 ? 32.621 -9.620 20.467 1.00 84.75 448 PHE A O 1
ATOM 3658 N N . LEU A 1 449 ? 34.304 -9.395 18.993 1.00 80.81 449 LEU A N 1
ATOM 3659 C CA . LEU A 1 449 ? 34.916 -8.240 19.662 1.00 80.81 449 LEU A CA 1
ATOM 3660 C C . LEU A 1 449 ? 33.960 -7.035 19.754 1.00 80.81 449 LEU A C 1
ATOM 3662 O O . LEU A 1 449 ? 34.018 -6.285 20.722 1.00 80.81 449 LEU A O 1
ATOM 3666 N N . LYS A 1 450 ? 33.031 -6.877 18.801 1.00 81.31 450 LYS A N 1
ATOM 3667 C CA . LYS A 1 450 ? 31.994 -5.824 18.815 1.00 81.31 450 LYS A CA 1
ATOM 3668 C C . LYS A 1 450 ? 30.812 -6.092 19.754 1.00 81.31 450 LYS A C 1
ATOM 3670 O O . LYS A 1 450 ? 29.958 -5.221 19.890 1.00 81.31 450 LYS A O 1
ATOM 3675 N N . GLY A 1 451 ? 30.732 -7.267 20.381 1.00 80.38 451 GLY A N 1
ATOM 3676 C CA . GLY A 1 451 ? 29.680 -7.577 21.359 1.00 80.38 451 GLY A CA 1
ATOM 3677 C C . GLY A 1 451 ? 28.754 -8.739 20.997 1.00 80.38 451 GLY A C 1
ATOM 3678 O O . GLY A 1 451 ? 27.808 -9.000 21.735 1.00 80.38 451 GLY A O 1
ATOM 3679 N N . SER A 1 452 ? 28.996 -9.467 19.901 1.00 79.25 452 SER A N 1
ATOM 3680 C CA . SER A 1 452 ? 28.215 -10.677 19.598 1.00 79.25 452 SER A CA 1
ATOM 3681 C C . SER A 1 452 ? 28.551 -11.804 20.585 1.00 79.25 452 SER A C 1
ATOM 3683 O O . SER A 1 452 ? 29.724 -12.051 20.861 1.00 79.25 452 SER A O 1
ATOM 3685 N N . ARG A 1 453 ? 27.537 -12.489 21.129 1.00 84.31 453 ARG A N 1
ATOM 3686 C CA . ARG A 1 453 ? 27.670 -13.553 22.150 1.00 84.31 453 ARG A CA 1
ATOM 3687 C C . ARG A 1 453 ? 26.843 -14.791 21.786 1.00 84.31 453 ARG A C 1
ATOM 3689 O O . ARG A 1 453 ? 26.125 -14.789 20.786 1.00 84.31 453 ARG A O 1
ATOM 3696 N N . CYS A 1 454 ? 26.930 -15.843 22.602 1.00 78.00 454 CYS A N 1
ATOM 3697 C CA . CYS A 1 454 ? 26.219 -17.105 22.406 1.00 78.00 454 CYS A CA 1
ATOM 3698 C C . CYS A 1 454 ? 24.696 -16.909 22.228 1.00 78.00 454 CYS A C 1
ATOM 3700 O O . CYS A 1 454 ? 23.987 -16.387 23.095 1.00 78.00 454 CYS A O 1
ATOM 3702 N N . ILE A 1 455 ? 24.168 -17.372 21.090 1.00 68.06 455 ILE A N 1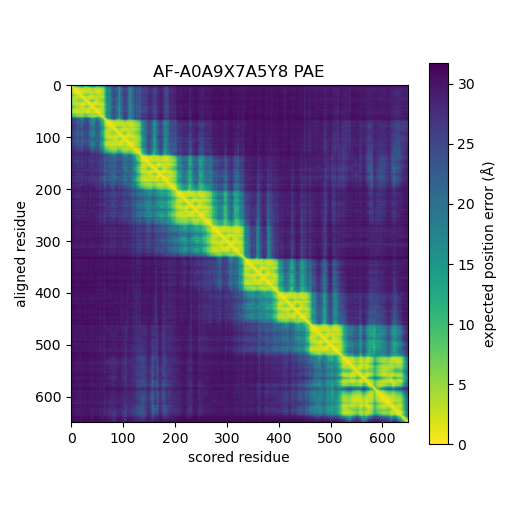
ATOM 3703 C CA . ILE A 1 455 ? 22.742 -17.263 20.738 1.00 68.06 455 ILE A CA 1
ATOM 3704 C C . ILE A 1 455 ? 21.831 -18.121 21.628 1.00 68.06 455 ILE A C 1
ATOM 3706 O O . ILE A 1 455 ? 20.675 -17.756 21.840 1.00 68.06 455 ILE A O 1
ATOM 3710 N N . LYS A 1 456 ? 22.354 -19.234 22.167 1.00 66.56 456 LYS A N 1
ATOM 3711 C CA . LYS A 1 456 ? 21.619 -20.113 23.088 1.00 66.56 456 LYS A CA 1
ATOM 3712 C C . LYS A 1 456 ? 21.361 -19.409 24.422 1.00 66.56 456 LYS A C 1
ATOM 3714 O O . LYS A 1 456 ? 20.237 -19.422 24.905 1.00 66.56 456 LYS A O 1
ATOM 3719 N N . CYS A 1 457 ? 22.362 -18.716 24.962 1.00 69.69 457 CYS A N 1
ATOM 3720 C CA . CYS A 1 457 ? 22.240 -18.008 26.241 1.00 69.69 457 CYS A CA 1
ATOM 3721 C C . CYS A 1 457 ? 21.531 -16.653 26.127 1.00 69.69 457 CYS A C 1
ATOM 3723 O O . CYS A 1 457 ? 20.896 -16.216 27.077 1.00 69.69 457 CYS A O 1
ATOM 3725 N N . SER A 1 458 ? 21.568 -16.002 24.960 1.00 61.56 458 SER A N 1
ATOM 3726 C CA . SER A 1 458 ? 20.849 -14.735 24.735 1.00 61.56 458 SER A CA 1
ATOM 3727 C C . SER A 1 458 ? 19.340 -14.894 24.481 1.00 61.56 458 SER A C 1
ATOM 3729 O O . SER A 1 458 ? 18.670 -13.905 24.185 1.00 61.56 458 SER A O 1
ATOM 3731 N N . GLY A 1 459 ? 18.790 -16.114 24.567 1.00 56.56 459 GLY A N 1
ATOM 3732 C CA . GLY A 1 459 ? 17.350 -16.378 24.431 1.00 56.56 459 GLY A CA 1
ATOM 3733 C C . GLY A 1 459 ? 16.786 -16.166 23.019 1.00 56.56 459 GLY A C 1
ATOM 3734 O O . GLY A 1 459 ? 15.572 -16.132 22.839 1.00 56.56 459 GLY A O 1
ATOM 3735 N N . LYS A 1 460 ? 17.650 -16.016 22.005 1.00 56.59 460 LYS A N 1
ATOM 3736 C CA . LYS A 1 460 ? 17.267 -15.792 20.596 1.00 56.59 460 LYS A CA 1
ATOM 3737 C C . LYS A 1 460 ? 17.293 -17.069 19.748 1.00 56.59 460 LYS A C 1
ATOM 3739 O O . LYS A 1 460 ? 17.186 -16.996 18.523 1.00 56.59 460 LYS A O 1
ATOM 3744 N N . ALA A 1 461 ? 17.455 -18.232 20.378 1.00 61.25 461 ALA A N 1
ATOM 3745 C CA . ALA A 1 461 ? 17.404 -19.518 19.695 1.00 61.25 461 ALA A CA 1
ATOM 3746 C C . ALA A 1 461 ? 15.999 -19.767 19.117 1.00 61.25 461 ALA A C 1
ATOM 3748 O O . ALA A 1 461 ? 14.984 -19.544 19.776 1.00 61.25 461 ALA A O 1
ATOM 3749 N N . LYS A 1 462 ? 15.934 -20.213 17.859 1.00 62.91 462 LYS A N 1
ATOM 3750 C CA . LYS A 1 462 ? 14.677 -20.667 17.255 1.00 62.91 462 LYS A CA 1
ATOM 3751 C C . LYS A 1 462 ? 14.332 -22.039 17.836 1.00 62.91 462 LYS A C 1
ATOM 3753 O O . LYS A 1 462 ? 15.200 -22.904 17.842 1.00 62.91 462 LYS A O 1
ATOM 3758 N N . LYS A 1 463 ? 13.083 -22.213 18.279 1.00 76.31 463 LYS A N 1
ATOM 3759 C CA . LYS A 1 463 ? 12.569 -23.500 18.774 1.00 76.31 463 LYS A CA 1
ATOM 3760 C C . LYS A 1 463 ? 12.598 -24.562 17.674 1.00 76.31 463 LYS A C 1
ATOM 3762 O O . LYS A 1 463 ? 12.311 -24.227 16.520 1.00 76.31 463 LYS A O 1
ATOM 3767 N N . THR A 1 464 ? 12.895 -25.807 18.030 1.00 82.12 464 THR A N 1
ATOM 3768 C CA . THR A 1 464 ? 12.743 -26.953 17.118 1.00 82.12 464 THR A CA 1
ATOM 3769 C C . THR A 1 464 ? 11.282 -27.415 17.039 1.00 82.12 464 THR A C 1
ATOM 3771 O O . THR A 1 464 ? 10.424 -26.955 17.800 1.00 82.12 464 THR A O 1
ATOM 3774 N N . GLN A 1 465 ? 10.983 -28.319 16.099 1.00 83.38 465 GLN A N 1
ATOM 3775 C CA . GLN A 1 465 ? 9.670 -28.962 15.984 1.00 83.38 465 GLN A CA 1
ATOM 3776 C C . GLN A 1 465 ? 9.300 -29.683 17.289 1.00 83.38 465 GLN A C 1
ATOM 3778 O O . GLN A 1 465 ? 8.195 -29.516 17.801 1.00 83.38 465 GLN A O 1
ATOM 3783 N N . GLU A 1 466 ? 10.231 -30.458 17.843 1.00 84.94 466 GLU A N 1
ATOM 3784 C CA . GLU A 1 466 ? 10.039 -31.282 19.039 1.00 84.94 466 GLU A CA 1
ATOM 3785 C C . GLU A 1 466 ? 9.791 -30.415 20.274 1.00 84.94 466 GLU A C 1
ATOM 3787 O O . GLU A 1 466 ? 8.875 -30.686 21.051 1.00 84.94 466 GLU A O 1
ATOM 3792 N N . GLU A 1 467 ? 10.558 -29.332 20.425 1.00 84.56 467 GLU A N 1
ATOM 3793 C CA . GLU A 1 467 ? 10.390 -28.375 21.521 1.00 84.56 467 GLU A CA 1
ATOM 3794 C C . GLU A 1 467 ? 9.010 -27.707 21.481 1.00 84.56 467 GLU A C 1
ATOM 3796 O O . GLU A 1 467 ? 8.358 -27.559 22.517 1.00 84.56 467 GLU A O 1
ATOM 3801 N N . PHE A 1 468 ? 8.532 -27.337 20.288 1.00 86.75 468 PHE A N 1
ATOM 3802 C CA . PHE A 1 468 ? 7.205 -26.747 20.124 1.00 86.75 468 PHE A CA 1
ATOM 3803 C C . PHE A 1 468 ? 6.080 -27.751 20.422 1.00 86.75 468 PHE A C 1
ATOM 3805 O O . PHE A 1 468 ? 5.117 -27.407 21.110 1.00 86.75 468 PHE A O 1
ATOM 3812 N N . LEU A 1 469 ? 6.202 -29.001 19.959 1.00 87.38 469 LEU A N 1
ATOM 3813 C CA . LEU A 1 469 ? 5.235 -30.063 20.262 1.00 87.38 469 LEU A CA 1
ATOM 3814 C C . LEU A 1 469 ? 5.155 -30.342 21.769 1.00 87.38 469 LEU A C 1
ATOM 3816 O O . LEU A 1 469 ? 4.055 -30.428 22.319 1.00 87.38 469 LEU A O 1
ATOM 3820 N N . ALA A 1 470 ? 6.304 -30.423 22.446 1.00 86.94 470 ALA A N 1
ATOM 3821 C CA . ALA A 1 470 ? 6.370 -30.623 23.891 1.00 86.94 470 ALA A CA 1
ATOM 3822 C C . ALA A 1 470 ? 5.724 -29.462 24.664 1.00 86.94 470 ALA A C 1
ATOM 3824 O O . ALA A 1 470 ? 5.026 -29.683 25.653 1.00 86.94 470 ALA A O 1
ATOM 3825 N N . GLU A 1 471 ? 5.910 -28.224 24.206 1.00 87.06 471 GLU A N 1
ATOM 3826 C CA . GLU A 1 471 ? 5.300 -27.038 24.811 1.00 87.06 471 GLU A CA 1
ATOM 3827 C C . GLU A 1 471 ? 3.776 -27.009 24.633 1.00 87.06 471 GLU A C 1
ATOM 3829 O O . GLU A 1 471 ? 3.053 -26.734 25.594 1.00 87.06 471 GLU A O 1
ATOM 3834 N N . VAL A 1 472 ? 3.271 -27.346 23.440 1.00 87.75 472 VAL A N 1
ATOM 3835 C CA . VAL A 1 472 ? 1.826 -27.488 23.200 1.00 87.75 472 VAL A CA 1
ATOM 3836 C C . VAL A 1 472 ? 1.249 -28.580 24.102 1.00 87.75 472 VAL A C 1
ATOM 3838 O O . VAL A 1 472 ? 0.267 -28.328 24.799 1.00 87.75 472 VAL A O 1
ATOM 3841 N N . TYR A 1 473 ? 1.887 -29.750 24.168 1.00 88.00 473 TYR A N 1
ATOM 3842 C CA . TYR A 1 473 ? 1.450 -30.842 25.040 1.00 88.00 473 TYR A CA 1
ATOM 3843 C C . TYR A 1 473 ? 1.470 -30.444 26.522 1.00 88.00 473 TYR A C 1
ATOM 3845 O O . TYR A 1 473 ? 0.526 -30.723 27.254 1.00 88.00 473 TYR A O 1
ATOM 3853 N N . LYS A 1 474 ? 2.491 -29.717 26.982 1.00 88.19 474 LYS A N 1
ATOM 3854 C CA . LYS A 1 474 ? 2.543 -29.210 28.361 1.00 88.19 474 LYS A CA 1
ATOM 3855 C C . LYS A 1 474 ? 1.417 -28.215 28.663 1.00 88.19 474 LYS A C 1
ATOM 3857 O O . LYS A 1 474 ? 0.947 -28.156 29.795 1.00 88.19 474 LYS A O 1
ATOM 3862 N N . LEU A 1 475 ? 0.996 -27.427 27.671 1.00 86.88 475 LEU A N 1
ATOM 3863 C CA . LEU A 1 475 ? -0.019 -26.386 27.831 1.00 86.88 475 LEU A CA 1
ATOM 3864 C C . LEU A 1 475 ? -1.455 -26.928 27.813 1.00 86.88 475 LEU A C 1
ATOM 3866 O O . LEU A 1 475 ? -2.298 -26.431 28.557 1.00 86.88 475 LEU A O 1
ATOM 3870 N N . VAL A 1 476 ? -1.755 -27.877 26.922 1.00 83.06 476 VAL A N 1
ATOM 3871 C CA . VAL A 1 476 ? -3.134 -28.341 26.658 1.00 83.06 476 VAL A CA 1
ATOM 3872 C C . VAL A 1 476 ? -3.286 -29.867 26.635 1.00 83.06 476 VAL A C 1
ATOM 3874 O O . VAL A 1 476 ? -4.374 -30.378 26.373 1.00 83.06 476 VAL A O 1
ATOM 3877 N N . GLY A 1 477 ? -2.218 -30.619 26.899 1.00 85.75 477 GLY A N 1
ATOM 3878 C CA . GLY A 1 477 ? -2.215 -32.080 26.843 1.00 85.75 477 GLY A CA 1
ATOM 3879 C C . GLY A 1 477 ? -2.641 -32.603 25.473 1.00 85.75 477 GLY A C 1
ATOM 3880 O O . GLY A 1 477 ? -2.229 -32.091 24.434 1.00 85.75 477 GLY A O 1
ATOM 3881 N N . ASN A 1 478 ? -3.527 -33.600 25.485 1.00 85.75 478 ASN A N 1
ATOM 3882 C CA . ASN A 1 478 ? -4.093 -34.224 24.285 1.00 85.75 478 ASN A CA 1
ATOM 3883 C C . ASN A 1 478 ? -5.300 -33.470 23.701 1.00 85.75 478 ASN A C 1
ATOM 3885 O O . ASN A 1 478 ? -5.955 -33.968 22.784 1.00 85.75 478 ASN A O 1
ATOM 3889 N N . GLU A 1 479 ? -5.640 -32.288 24.225 1.00 83.50 479 GLU A N 1
ATOM 3890 C CA . GLU A 1 479 ? -6.795 -31.529 23.744 1.00 83.50 479 GLU A CA 1
ATOM 3891 C C . GLU A 1 479 ? -6.583 -31.033 22.299 1.00 83.50 479 GLU A C 1
ATOM 3893 O O . GLU A 1 479 ? -7.535 -30.962 21.518 1.00 83.50 479 GLU A O 1
ATOM 3898 N N . TYR A 1 480 ? -5.336 -30.745 21.913 1.00 87.00 480 TYR A N 1
ATOM 3899 C CA . TYR A 1 480 ? -4.976 -30.315 20.561 1.00 87.00 480 TYR A CA 1
ATOM 3900 C C . TYR A 1 480 ? -3.882 -31.194 19.957 1.00 87.00 480 TYR A C 1
ATOM 3902 O O . TYR A 1 480 ? -2.961 -31.622 20.642 1.00 87.00 480 TYR A O 1
ATOM 3910 N N . GLU A 1 481 ? -3.967 -31.398 18.647 1.00 87.50 481 GLU A N 1
ATOM 3911 C CA . GLU A 1 481 ? -3.000 -32.131 17.833 1.00 87.50 481 GLU A CA 1
ATOM 3912 C C . GLU A 1 481 ? -2.442 -31.190 16.752 1.00 87.50 481 GLU A C 1
ATOM 3914 O O . GLU A 1 481 ? -3.198 -30.515 16.047 1.00 87.50 481 GLU A O 1
ATOM 3919 N N . VAL A 1 482 ? -1.115 -31.097 16.643 1.00 89.00 482 VAL A N 1
ATOM 3920 C CA . VAL A 1 482 ? -0.438 -30.292 15.613 1.00 89.00 482 VAL A CA 1
ATOM 3921 C C . VAL A 1 482 ? -0.316 -31.136 14.346 1.00 89.00 482 VAL A C 1
ATOM 3923 O O . VAL A 1 482 ? 0.251 -32.221 14.387 1.00 89.00 482 VAL A O 1
ATOM 3926 N N . ILE A 1 483 ? -0.855 -30.648 13.225 1.00 88.38 483 ILE A N 1
ATOM 3927 C CA . ILE A 1 483 ? -0.965 -31.414 11.972 1.00 88.38 483 ILE A CA 1
ATOM 3928 C C . ILE A 1 483 ? 0.148 -31.060 10.981 1.00 88.38 483 ILE A C 1
ATOM 3930 O O . ILE A 1 483 ? 0.616 -31.925 10.246 1.00 88.38 483 ILE A O 1
ATOM 3934 N N . SER A 1 484 ? 0.565 -29.793 10.931 1.00 85.69 484 SER A N 1
ATOM 3935 C CA . SER A 1 484 ? 1.605 -29.322 10.007 1.00 85.69 484 SER A CA 1
ATOM 3936 C C . SER A 1 484 ? 2.947 -29.075 10.700 1.00 85.69 484 SER A C 1
ATOM 3938 O O . SER A 1 484 ? 2.991 -28.746 11.884 1.00 85.69 484 SER A O 1
ATOM 3940 N N . GLU A 1 485 ? 4.033 -29.113 9.929 1.00 87.19 485 GLU A N 1
ATOM 3941 C CA . GLU A 1 485 ? 5.388 -28.784 10.386 1.00 87.19 485 GLU A CA 1
ATOM 3942 C C . GLU A 1 485 ? 5.522 -27.317 10.855 1.00 87.19 485 GLU A C 1
ATOM 3944 O O . GLU A 1 485 ? 5.031 -26.379 10.218 1.00 87.19 485 GLU A O 1
ATOM 3949 N N . TYR A 1 486 ? 6.216 -27.115 11.973 1.00 85.19 486 TYR A N 1
ATOM 3950 C CA . TYR A 1 486 ? 6.539 -25.826 12.568 1.00 85.19 486 TYR A CA 1
ATOM 3951 C C . TYR A 1 486 ? 7.808 -25.245 11.940 1.00 85.19 486 TYR A C 1
ATOM 3953 O O . TYR A 1 486 ? 8.895 -25.806 12.025 1.00 85.19 486 TYR A O 1
ATOM 3961 N N . LYS A 1 487 ? 7.676 -24.053 11.349 1.00 80.44 487 LYS A N 1
ATOM 3962 C CA . LYS A 1 487 ? 8.803 -23.319 10.744 1.00 80.44 487 LYS A CA 1
ATOM 3963 C C . LYS A 1 487 ? 9.368 -22.242 11.665 1.00 80.44 487 LYS A C 1
ATOM 3965 O O . LYS A 1 487 ? 10.576 -22.032 11.728 1.00 80.44 487 LYS A O 1
ATOM 3970 N N . ASN A 1 488 ? 8.486 -21.472 12.302 1.00 79.88 488 ASN A N 1
ATOM 3971 C CA . ASN A 1 488 ? 8.810 -20.418 13.266 1.00 79.88 488 ASN A CA 1
ATOM 3972 C C . ASN A 1 488 ? 7.529 -19.921 13.960 1.00 79.88 488 ASN A C 1
ATOM 3974 O O . ASN A 1 488 ? 6.420 -20.201 13.510 1.00 79.88 488 ASN A O 1
ATOM 3978 N N . ALA A 1 489 ? 7.689 -19.107 15.007 1.00 79.00 489 ALA A N 1
ATOM 3979 C CA . ALA A 1 489 ? 6.598 -18.651 15.870 1.00 79.00 489 ALA A CA 1
ATOM 3980 C C . ALA A 1 489 ? 5.535 -17.772 15.177 1.00 79.00 489 ALA A C 1
ATOM 3982 O O . ALA A 1 489 ? 4.459 -17.563 15.740 1.00 79.00 489 ALA A O 1
ATOM 3983 N N . LEU A 1 490 ? 5.835 -17.241 13.986 1.00 79.25 490 LEU A N 1
ATOM 3984 C CA . LEU A 1 490 ? 4.986 -16.295 13.253 1.00 79.25 490 LEU A CA 1
ATOM 3985 C C . LEU A 1 490 ? 4.303 -16.917 12.028 1.00 79.25 490 LEU A C 1
ATOM 3987 O O . LEU A 1 490 ? 3.319 -16.373 11.531 1.00 79.25 490 LEU A O 1
ATOM 3991 N N . THR A 1 491 ? 4.802 -18.051 11.536 1.00 83.62 491 THR A N 1
ATOM 3992 C CA . THR A 1 491 ? 4.227 -18.736 10.373 1.00 83.62 491 THR A CA 1
ATOM 3993 C C . THR A 1 491 ? 3.069 -19.609 10.832 1.00 83.62 491 THR A C 1
ATOM 3995 O O . THR A 1 491 ? 3.214 -20.358 11.794 1.00 83.62 491 THR A O 1
ATOM 3998 N N . LYS A 1 492 ? 1.914 -19.501 10.165 1.00 84.94 492 LYS A N 1
ATOM 3999 C CA . LYS A 1 492 ? 0.717 -20.272 10.524 1.00 84.94 492 LYS A CA 1
ATOM 4000 C C . LYS A 1 492 ? 0.980 -21.777 10.442 1.00 84.94 492 LYS A C 1
ATOM 4002 O O . LYS A 1 492 ? 1.652 -22.231 9.519 1.00 84.94 492 LYS A O 1
ATOM 4007 N N . ILE A 1 493 ? 0.396 -22.505 11.385 1.00 88.94 493 ILE A N 1
ATOM 4008 C CA . ILE A 1 493 ? 0.386 -23.965 11.459 1.00 88.94 493 ILE A CA 1
ATOM 4009 C C . ILE A 1 493 ? -1.057 -24.466 11.507 1.00 88.94 493 ILE A C 1
ATOM 4011 O O . ILE A 1 493 ? -1.933 -23.786 12.044 1.00 88.94 493 ILE A O 1
ATOM 4015 N N . ASP A 1 494 ? -1.293 -25.656 10.974 1.00 85.81 494 ASP A N 1
ATOM 4016 C CA . ASP A 1 494 ? -2.575 -26.340 11.052 1.00 85.81 494 ASP A CA 1
ATOM 4017 C C . ASP A 1 494 ? -2.644 -27.167 12.335 1.00 85.81 494 ASP A C 1
ATOM 4019 O O . ASP A 1 494 ? -1.769 -27.989 12.624 1.00 85.81 494 ASP A O 1
ATOM 4023 N N . MET A 1 495 ? -3.701 -26.946 13.110 1.00 85.00 495 MET A N 1
ATOM 4024 C CA . MET A 1 495 ? -3.978 -27.651 14.356 1.00 85.00 495 MET A CA 1
ATOM 4025 C C . MET A 1 495 ? -5.375 -28.260 14.320 1.00 85.00 495 MET A C 1
ATOM 4027 O O . MET A 1 495 ? -6.298 -27.730 13.698 1.00 85.00 495 MET A O 1
ATOM 4031 N N . LYS A 1 496 ? -5.537 -29.369 15.032 1.00 82.44 496 LYS A N 1
ATOM 4032 C CA . LYS A 1 496 ? -6.803 -30.061 15.239 1.00 82.44 496 LYS A CA 1
ATOM 4033 C C . LYS A 1 496 ? -7.172 -29.987 16.711 1.00 82.44 496 LYS A C 1
ATOM 4035 O O . LYS A 1 496 ? -6.372 -30.323 17.575 1.00 82.44 496 LYS A O 1
ATOM 4040 N N . HIS A 1 497 ? -8.393 -29.562 17.010 1.00 84.50 497 HIS A N 1
ATOM 4041 C CA . HIS A 1 497 ? -8.947 -29.685 18.356 1.00 84.50 497 HIS A CA 1
ATOM 4042 C C . HIS A 1 497 ? -9.598 -31.057 18.496 1.00 84.50 497 HIS A C 1
ATOM 4044 O O . HIS A 1 497 ? -10.633 -31.305 17.876 1.00 84.50 497 HIS A O 1
ATOM 4050 N N . ASN A 1 498 ? -8.998 -31.949 19.281 1.00 78.12 498 ASN A N 1
ATOM 4051 C CA . ASN A 1 498 ? -9.404 -33.353 19.351 1.00 78.12 498 ASN A CA 1
ATOM 4052 C C . ASN A 1 498 ? -10.816 -33.528 19.917 1.00 78.12 498 ASN A C 1
ATOM 4054 O O . ASN A 1 498 ? -11.555 -34.384 19.442 1.00 78.12 498 ASN A O 1
ATOM 4058 N N . THR A 1 499 ? -11.238 -32.657 20.837 1.00 75.56 499 THR A N 1
ATOM 4059 C CA . THR A 1 499 ? -12.571 -32.725 21.452 1.00 75.56 499 THR A CA 1
ATOM 4060 C C . THR A 1 499 ? -13.702 -32.467 20.454 1.00 75.56 499 THR A C 1
ATOM 4062 O O . THR A 1 499 ? -14.723 -33.144 20.494 1.00 75.56 499 THR A O 1
ATOM 4065 N N . CYS A 1 500 ? -13.556 -31.492 19.546 1.00 69.25 500 CYS A N 1
ATOM 4066 C CA . CYS A 1 500 ? -14.618 -31.147 18.584 1.00 69.25 500 CYS A CA 1
ATOM 4067 C C . CYS A 1 500 ? -14.315 -31.523 17.126 1.00 69.25 500 CYS A C 1
ATOM 4069 O O . CYS A 1 500 ? -15.143 -31.262 16.238 1.00 69.25 500 CYS A O 1
ATOM 4071 N N . GLY A 1 501 ? -13.128 -32.082 16.883 1.00 71.12 501 GLY A N 1
ATOM 4072 C CA . GLY A 1 501 ? -12.602 -32.474 15.578 1.00 71.12 501 GLY A CA 1
ATOM 4073 C C . GLY A 1 501 ? -12.282 -31.312 14.634 1.00 71.12 501 GLY A C 1
ATOM 4074 O O . GLY A 1 501 ? -12.122 -31.544 13.440 1.00 71.12 501 GLY A O 1
ATOM 4075 N N . TYR A 1 502 ? -12.254 -30.062 15.110 1.00 72.12 502 TYR A N 1
ATOM 4076 C CA . TYR A 1 502 ? -12.083 -28.898 14.235 1.00 72.12 502 TYR A CA 1
ATOM 4077 C C . TYR A 1 502 ? -10.622 -28.701 13.826 1.00 72.12 502 TYR A C 1
ATOM 4079 O O . TYR A 1 502 ? -9.758 -28.572 14.691 1.00 72.12 502 TYR A O 1
ATOM 4087 N N . LEU A 1 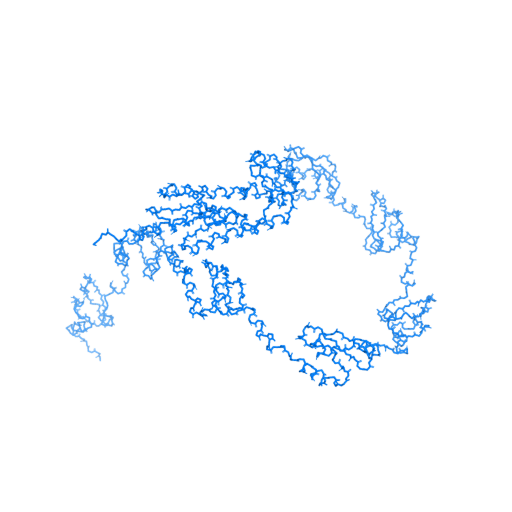503 ? -10.382 -28.646 12.515 1.00 75.94 503 LEU A N 1
ATOM 4088 C CA . LEU A 1 503 ? -9.095 -28.339 11.891 1.00 75.94 503 LEU A CA 1
ATOM 4089 C C . LEU A 1 503 ? -9.040 -26.854 11.530 1.00 75.94 503 LEU A C 1
ATOM 4091 O O . LEU A 1 503 ? -9.951 -26.351 10.872 1.00 75.94 503 LEU A O 1
ATOM 4095 N N . PHE A 1 504 ? -7.989 -26.154 11.946 1.00 72.88 504 PHE A N 1
ATOM 4096 C CA . PHE A 1 504 ? -7.839 -24.722 11.697 1.00 72.88 504 PHE A CA 1
ATOM 4097 C C . PHE A 1 504 ? -6.376 -24.286 11.666 1.00 72.88 504 PHE A C 1
ATOM 4099 O O . PHE A 1 504 ? -5.532 -24.857 12.354 1.00 72.88 504 PHE A O 1
ATOM 4106 N N . SER A 1 505 ? -6.095 -23.231 10.899 1.00 82.69 505 SER A N 1
ATOM 4107 C CA . SER A 1 505 ? -4.760 -22.637 10.811 1.00 82.69 505 SER A CA 1
ATOM 4108 C C . SER A 1 505 ? -4.603 -21.490 11.810 1.00 82.69 505 SER A C 1
ATOM 4110 O O . SER A 1 505 ? -5.393 -20.542 11.809 1.00 82.69 505 SER A O 1
ATOM 4112 N N . ILE A 1 506 ? -3.554 -21.524 12.630 1.00 82.12 506 ILE A N 1
ATOM 4113 C CA . ILE A 1 506 ? -3.282 -20.523 13.667 1.00 82.12 506 ILE A CA 1
ATOM 4114 C C . ILE A 1 506 ? -1.797 -20.163 13.730 1.00 82.12 506 ILE A C 1
ATOM 4116 O O . ILE A 1 506 ? -0.932 -20.959 13.384 1.00 82.12 506 ILE A O 1
ATOM 4120 N N . VAL A 1 507 ? -1.483 -18.938 14.158 1.00 85.81 507 VAL A N 1
ATOM 4121 C CA . VAL A 1 507 ? -0.098 -18.531 14.433 1.00 85.81 507 VAL A CA 1
ATOM 4122 C C . VAL A 1 507 ? 0.352 -19.164 15.761 1.00 85.81 507 VAL A C 1
ATOM 4124 O O . VAL A 1 507 ? -0.324 -18.936 16.769 1.00 85.81 507 VAL A O 1
ATOM 4127 N N . PRO A 1 508 ? 1.481 -19.902 15.809 1.00 86.69 508 PRO A N 1
ATOM 4128 C CA . PRO A 1 508 ? 1.960 -20.586 17.013 1.00 86.69 508 PRO A CA 1
ATOM 4129 C C . PRO A 1 508 ? 2.023 -19.687 18.250 1.00 86.69 508 PRO A C 1
ATOM 4131 O O . PRO A 1 508 ? 1.509 -20.046 19.305 1.00 86.69 508 PRO A O 1
ATOM 4134 N N . ASN A 1 509 ? 2.569 -18.475 18.112 1.00 85.06 509 ASN A N 1
ATOM 4135 C CA . ASN A 1 509 ? 2.655 -17.533 19.228 1.00 85.06 509 ASN A CA 1
ATOM 4136 C C . ASN A 1 509 ? 1.266 -17.104 19.743 1.00 85.06 509 ASN A C 1
ATOM 4138 O O . ASN A 1 509 ? 1.049 -16.984 20.943 1.00 85.06 509 ASN A O 1
ATOM 4142 N N . SER A 1 510 ? 0.290 -16.908 18.851 1.00 81.12 510 SER A N 1
ATOM 4143 C CA . SER A 1 510 ? -1.092 -16.584 19.237 1.00 81.12 510 SER A CA 1
ATOM 4144 C C . SER A 1 510 ? -1.783 -17.747 19.947 1.00 81.12 510 SER A C 1
ATOM 4146 O O . SER A 1 510 ? -2.562 -17.514 20.875 1.00 81.12 510 SER A O 1
ATOM 4148 N N . PHE A 1 511 ? -1.494 -18.987 19.536 1.00 86.31 511 PHE A N 1
ATOM 4149 C CA . PHE A 1 511 ? -1.961 -20.181 20.233 1.00 86.31 511 PHE A CA 1
ATOM 4150 C C . PHE A 1 511 ? -1.357 -20.248 21.639 1.00 86.31 511 PHE A C 1
ATOM 4152 O O . PHE A 1 511 ? -2.100 -20.307 22.612 1.00 86.31 511 PHE A O 1
ATOM 4159 N N . LEU A 1 512 ? -0.038 -20.129 21.792 1.00 82.94 512 LEU A N 1
ATOM 4160 C CA . LEU A 1 512 ? 0.596 -20.145 23.118 1.00 82.94 512 LEU A CA 1
ATOM 4161 C C . LEU A 1 512 ? 0.051 -19.032 24.038 1.00 82.94 512 LEU A C 1
ATOM 4163 O O . LEU A 1 512 ? -0.241 -19.292 25.202 1.00 82.94 512 LEU A O 1
ATOM 4167 N N . ASN A 1 513 ? -0.242 -17.848 23.488 1.00 78.88 513 ASN A N 1
ATOM 4168 C CA . ASN A 1 513 ? -0.795 -16.696 24.219 1.00 78.88 513 ASN A CA 1
ATOM 4169 C C . ASN A 1 513 ? -2.311 -16.759 24.515 1.00 78.88 513 ASN A C 1
ATOM 4171 O O . ASN A 1 513 ? -2.895 -15.763 24.937 1.00 78.88 513 ASN A O 1
ATOM 4175 N N . GLY A 1 514 ? -2.971 -17.902 24.305 1.00 74.75 514 GLY A N 1
ATOM 4176 C CA . GLY A 1 514 ? -4.342 -18.131 24.790 1.00 74.75 514 GLY A CA 1
ATOM 4177 C C . GLY A 1 514 ? -5.437 -18.176 23.722 1.00 74.75 514 GLY A C 1
ATOM 4178 O O . GLY A 1 514 ? -6.600 -18.397 24.056 1.00 74.75 514 GLY A O 1
ATOM 4179 N N . THR A 1 515 ? -5.107 -18.034 22.436 1.00 76.38 515 THR A N 1
ATOM 4180 C CA . THR A 1 515 ? -6.093 -18.245 21.360 1.00 76.38 515 THR A CA 1
ATOM 4181 C C . THR A 1 515 ? -6.363 -19.749 21.198 1.00 76.38 515 THR A C 1
ATOM 4183 O O . THR A 1 515 ? -5.427 -20.549 21.160 1.00 76.38 515 THR A O 1
ATOM 4186 N N . ARG A 1 516 ? -7.635 -20.164 21.152 1.00 80.31 516 ARG A N 1
ATOM 4187 C CA . ARG A 1 516 ? -8.074 -21.579 21.165 1.00 80.31 516 ARG A CA 1
ATOM 4188 C C . ARG A 1 516 ? -9.126 -21.853 20.085 1.00 80.31 516 ARG A C 1
ATOM 4190 O O . ARG A 1 516 ? -9.455 -20.971 19.296 1.00 80.31 516 ARG A O 1
ATOM 4197 N N . CYS A 1 517 ? -9.655 -23.078 20.051 1.00 74.94 517 CYS A N 1
ATOM 4198 C CA . CYS A 1 517 ? -10.659 -23.498 19.080 1.00 74.94 517 CYS A CA 1
ATOM 4199 C C . CYS A 1 517 ? -11.919 -22.619 19.122 1.00 74.94 517 CYS A C 1
ATOM 4201 O O . CYS A 1 517 ? -12.692 -22.632 20.083 1.00 74.94 517 CYS A O 1
ATOM 4203 N N . ILE A 1 518 ? -12.157 -21.911 18.021 1.00 65.44 518 ILE A N 1
ATOM 4204 C CA . ILE A 1 518 ? -13.316 -21.036 17.816 1.00 65.44 518 ILE A CA 1
ATOM 4205 C C . ILE A 1 518 ? -14.652 -21.795 17.761 1.00 65.44 518 ILE A C 1
ATOM 4207 O O . ILE A 1 518 ? -15.677 -21.253 18.158 1.00 65.44 518 ILE A O 1
ATOM 4211 N N . LYS A 1 519 ? -14.663 -23.069 17.340 1.00 63.38 519 LYS A N 1
ATOM 4212 C CA . LYS A 1 519 ? -15.889 -23.886 17.306 1.00 63.38 519 LYS A CA 1
ATOM 4213 C C . LYS A 1 519 ? -16.403 -24.179 18.716 1.00 63.38 519 LYS A C 1
ATOM 4215 O O . LYS A 1 519 ? -17.599 -24.090 18.968 1.00 63.38 519 LYS A O 1
ATOM 4220 N N . CYS A 1 520 ? -15.509 -24.482 19.653 1.00 66.12 520 CYS A N 1
ATOM 4221 C CA . CYS A 1 520 ? -15.895 -24.711 21.044 1.00 66.12 520 CYS A CA 1
ATOM 4222 C C . CYS A 1 520 ? -16.298 -23.432 21.778 1.00 66.12 520 CYS A C 1
ATOM 4224 O O . CYS A 1 520 ? -16.998 -23.525 22.786 1.00 66.12 520 CYS A O 1
ATOM 4226 N N . LEU A 1 521 ? -15.932 -22.250 21.269 1.00 59.16 521 LEU A N 1
ATOM 4227 C CA . LEU A 1 521 ? -16.498 -20.995 21.763 1.00 59.16 521 LEU A CA 1
ATOM 4228 C C . LEU A 1 521 ? -18.022 -20.951 21.576 1.00 59.16 521 LEU A C 1
ATOM 4230 O O . LEU A 1 521 ? -18.705 -20.446 22.459 1.00 59.16 521 LEU A O 1
ATOM 4234 N N . ALA A 1 522 ? -18.563 -21.548 20.505 1.00 55.97 522 ALA A N 1
ATOM 4235 C CA . ALA A 1 522 ? -20.003 -21.523 20.261 1.00 55.97 522 ALA A CA 1
ATOM 4236 C C . ALA A 1 522 ? -20.800 -22.262 21.352 1.00 55.97 522 ALA A C 1
ATOM 4238 O O . ALA A 1 522 ? -21.701 -21.695 21.957 1.00 55.97 522 ALA A O 1
ATOM 4239 N N . SER A 1 523 ? -20.352 -23.465 21.733 1.00 64.62 523 SER A N 1
ATOM 4240 C CA . SER A 1 523 ? -20.939 -24.228 22.851 1.00 64.62 523 SER A CA 1
ATOM 4241 C C . SER A 1 523 ? -20.775 -23.562 24.226 1.00 64.62 523 SER A C 1
ATOM 4243 O O . SER A 1 523 ? -21.467 -23.913 25.180 1.00 64.62 523 SER A O 1
ATOM 4245 N N . LYS A 1 524 ? -19.835 -22.615 24.362 1.00 69.25 524 LYS A N 1
ATOM 4246 C CA . LYS A 1 524 ? -19.699 -21.795 25.572 1.00 69.25 524 LYS A CA 1
ATOM 4247 C C . LYS A 1 524 ? -20.711 -20.649 25.577 1.00 69.25 524 LYS A C 1
ATOM 4249 O O . LYS A 1 524 ? -21.134 -20.268 26.661 1.00 69.25 524 LYS A O 1
ATOM 4254 N N . GLY A 1 525 ? -21.102 -20.131 24.409 1.00 69.69 525 GLY A N 1
ATOM 4255 C CA . GLY A 1 525 ? -22.109 -19.078 24.251 1.00 69.69 525 GLY A CA 1
ATOM 4256 C C . GLY A 1 525 ? -23.482 -19.499 24.758 1.00 69.69 525 GLY A C 1
ATOM 4257 O O . GLY A 1 525 ? -24.016 -18.862 25.660 1.00 69.69 525 GLY A O 1
ATOM 4258 N N . GLU A 1 526 ? -23.994 -20.633 24.280 1.00 73.75 526 GLU A N 1
ATOM 4259 C CA . GLU A 1 526 ? -25.259 -21.203 24.768 1.00 73.75 526 GLU A CA 1
ATOM 4260 C C . GLU A 1 526 ? -25.215 -21.485 26.278 1.00 73.75 526 GLU A C 1
ATOM 4262 O O . GLU A 1 526 ? -26.154 -21.168 27.003 1.00 73.75 526 GLU A O 1
ATOM 4267 N N . LYS A 1 527 ? -24.094 -22.014 26.792 1.00 79.06 527 LYS A N 1
ATOM 4268 C CA . LYS A 1 527 ? -23.905 -22.220 28.240 1.00 79.06 527 LYS A CA 1
ATOM 4269 C C . LYS A 1 527 ? -23.893 -20.910 29.028 1.00 79.06 527 LYS A C 1
ATOM 4271 O O . LYS A 1 527 ? -24.394 -20.894 30.148 1.00 79.06 527 LYS A O 1
ATOM 4276 N N . ALA A 1 528 ? -23.321 -19.842 28.475 1.00 80.62 528 ALA A N 1
ATOM 4277 C CA . ALA A 1 528 ? -23.296 -18.526 29.105 1.00 80.62 528 ALA A CA 1
ATOM 4278 C C . ALA A 1 528 ? -24.702 -17.916 29.168 1.00 80.62 528 ALA A C 1
ATOM 4280 O O . ALA A 1 528 ? -25.108 -17.474 30.237 1.00 80.62 528 ALA A O 1
ATOM 4281 N N . ILE A 1 529 ? -25.470 -17.989 28.074 1.00 81.75 529 ILE A N 1
ATOM 4282 C CA . ILE A 1 529 ? -26.880 -17.562 28.045 1.00 81.75 529 ILE A CA 1
ATOM 4283 C C . ILE A 1 529 ? -27.688 -18.359 29.069 1.00 81.75 529 ILE A C 1
ATOM 4285 O O . ILE A 1 529 ? -28.409 -17.778 29.873 1.00 81.75 529 ILE A O 1
ATOM 4289 N N . ASN A 1 530 ? -27.514 -19.681 29.089 1.00 82.75 530 ASN A N 1
ATOM 4290 C CA . ASN A 1 530 ? -28.212 -20.551 30.024 1.00 82.75 530 ASN A CA 1
ATOM 4291 C C . ASN A 1 530 ? -27.935 -20.181 31.483 1.00 82.75 530 ASN A C 1
ATOM 4293 O O . ASN A 1 530 ? -28.856 -19.982 32.266 1.00 82.75 530 ASN A O 1
ATOM 4297 N N . LYS A 1 531 ? -26.649 -20.044 31.819 1.00 84.25 531 LYS A N 1
ATOM 4298 C CA . LYS A 1 531 ? -26.202 -19.660 33.155 1.00 84.25 531 LYS A CA 1
ATOM 4299 C C . LYS A 1 531 ? -26.777 -18.302 33.560 1.00 84.25 531 LYS A C 1
ATOM 4301 O O . LYS A 1 531 ? -27.253 -18.161 34.678 1.00 84.25 531 LYS A O 1
ATOM 4306 N N . TRP A 1 532 ? -26.765 -17.329 32.652 1.00 85.50 532 TRP A N 1
ATOM 4307 C CA . TRP A 1 532 ? -27.305 -16.001 32.918 1.00 85.50 532 TRP A CA 1
ATOM 4308 C C . TRP A 1 532 ? -28.822 -16.034 33.171 1.00 85.50 532 TRP A C 1
ATOM 4310 O O . TRP A 1 532 ? -29.301 -15.387 34.102 1.00 85.50 532 TRP A O 1
ATOM 4320 N N . LEU A 1 533 ? -29.581 -16.808 32.384 1.00 82.12 533 LEU A N 1
ATOM 4321 C CA . LEU A 1 533 ? -31.029 -16.973 32.574 1.00 82.12 533 LEU A CA 1
ATOM 4322 C C . LEU A 1 533 ? -31.353 -17.638 33.920 1.00 82.12 533 LEU A C 1
ATOM 4324 O O . LEU A 1 533 ? -32.263 -17.184 34.618 1.00 82.12 533 LEU A O 1
ATOM 4328 N N . ASP A 1 534 ? -30.575 -18.656 34.302 1.00 81.38 534 ASP A N 1
ATOM 4329 C CA . ASP A 1 534 ? -30.693 -19.346 35.591 1.00 81.38 534 ASP A CA 1
ATOM 4330 C C . ASP A 1 534 ? -30.393 -18.394 36.769 1.00 81.38 534 ASP A C 1
ATOM 4332 O O . ASP A 1 534 ? -31.176 -18.309 37.718 1.00 81.38 534 ASP A O 1
ATOM 4336 N N . GLU A 1 535 ? -29.302 -17.620 36.695 1.00 82.44 535 GLU A N 1
ATOM 4337 C CA . GLU A 1 535 ? -28.901 -16.648 37.728 1.00 82.44 535 GLU A CA 1
ATOM 4338 C C . GLU A 1 535 ? -29.944 -15.537 37.929 1.00 82.44 535 GLU A C 1
ATOM 4340 O O . GLU A 1 535 ? -30.176 -15.101 39.058 1.00 82.44 535 GLU A O 1
ATOM 4345 N N . ASN A 1 536 ? -30.621 -15.122 36.855 1.00 80.12 536 ASN A N 1
ATOM 4346 C CA . ASN A 1 536 ? -31.671 -14.100 36.892 1.00 80.12 536 ASN A CA 1
ATOM 4347 C C . ASN A 1 536 ? -33.082 -14.676 37.118 1.00 80.12 536 ASN A C 1
ATOM 4349 O O . ASN A 1 536 ? -34.058 -13.927 37.083 1.00 80.12 536 ASN A O 1
ATOM 4353 N N . ARG A 1 537 ? -33.207 -15.987 37.383 1.00 80.88 537 ARG A N 1
ATOM 4354 C CA . ARG A 1 537 ? -34.475 -16.691 37.667 1.00 80.88 537 ARG A CA 1
ATOM 4355 C C . ARG A 1 537 ? -35.547 -16.515 36.581 1.00 80.88 537 ARG A C 1
ATOM 4357 O O . ARG A 1 537 ? -36.742 -16.479 36.880 1.00 80.88 537 ARG A O 1
ATOM 4364 N N . ILE A 1 538 ? -35.138 -16.416 35.319 1.00 80.62 538 ILE A N 1
ATOM 4365 C CA . ILE A 1 538 ? -36.056 -16.287 34.182 1.00 80.62 538 ILE A CA 1
ATOM 4366 C C . ILE A 1 538 ? -36.471 -17.685 33.720 1.00 80.62 538 ILE A C 1
ATOM 4368 O O . ILE A 1 538 ? -35.625 -18.555 33.538 1.00 80.62 538 ILE A O 1
ATOM 4372 N N . LYS A 1 539 ? -37.772 -17.918 33.507 1.00 82.94 539 LYS A N 1
ATOM 4373 C CA . LYS A 1 539 ? -38.271 -19.199 32.979 1.00 82.94 539 LYS A CA 1
ATOM 4374 C C . LYS A 1 539 ? -38.032 -19.286 31.471 1.00 82.94 539 LYS A C 1
ATOM 4376 O O . LYS A 1 539 ? -38.462 -18.407 30.722 1.00 82.94 539 LYS A O 1
ATOM 4381 N N . TYR A 1 540 ? -37.398 -20.368 31.024 1.00 85.94 540 TYR A N 1
ATOM 4382 C CA . TYR A 1 540 ? -37.147 -20.627 29.608 1.00 85.94 540 TYR A CA 1
ATOM 4383 C C . TYR A 1 540 ? -37.260 -22.117 29.257 1.00 85.94 540 TYR A C 1
ATOM 4385 O O . TYR A 1 540 ? -37.127 -22.986 30.117 1.00 85.94 540 TYR A O 1
ATOM 4393 N N . ILE A 1 541 ? -37.485 -22.406 27.974 1.00 84.38 541 ILE A N 1
ATOM 4394 C CA . ILE A 1 541 ? -37.454 -23.749 27.381 1.00 84.38 541 ILE A CA 1
ATOM 4395 C C . ILE A 1 541 ? -36.330 -23.793 26.345 1.00 84.38 541 ILE A C 1
ATOM 4397 O O . ILE A 1 541 ? -36.191 -22.866 25.549 1.00 84.38 541 ILE A O 1
ATOM 4401 N N . LYS A 1 542 ? -35.526 -24.859 26.352 1.00 84.81 542 LYS A N 1
ATOM 4402 C CA . LYS A 1 542 ? -34.465 -25.081 25.357 1.00 84.81 542 LYS A CA 1
ATOM 4403 C C . LYS A 1 542 ? -34.999 -25.796 24.127 1.00 84.81 542 LYS A C 1
ATOM 4405 O O . LYS A 1 542 ? -35.918 -26.601 24.248 1.00 84.81 542 LYS A O 1
ATOM 4410 N N . GLU A 1 543 ? -34.373 -25.553 22.979 1.00 82.75 543 GLU A N 1
ATOM 4411 C CA . GLU A 1 543 ? -34.680 -26.238 21.712 1.00 82.75 543 GLU A CA 1
ATOM 4412 C C . GLU A 1 543 ? -36.181 -26.220 21.363 1.00 82.75 543 GLU A C 1
ATOM 4414 O O . GLU A 1 543 ? -36.742 -27.210 20.884 1.00 82.75 543 GLU A O 1
ATOM 4419 N N . TYR A 1 544 ? -36.843 -25.089 21.621 1.00 85.44 544 TYR A N 1
ATOM 4420 C CA . TYR A 1 544 ? -38.286 -24.938 21.459 1.00 85.44 544 TYR A CA 1
ATOM 4421 C C . TYR A 1 544 ? -38.686 -25.036 19.985 1.00 85.44 544 TYR A C 1
ATOM 4423 O O . TYR A 1 544 ? -38.039 -24.455 19.117 1.00 85.44 544 TYR A O 1
ATOM 4431 N N . ARG A 1 545 ? -39.743 -25.785 19.672 1.00 87.75 545 ARG A N 1
ATOM 4432 C CA . ARG A 1 545 ? -40.162 -26.070 18.292 1.00 87.75 545 ARG A CA 1
ATOM 4433 C C . ARG A 1 545 ? -41.608 -25.654 18.095 1.00 87.75 545 ARG A C 1
ATOM 4435 O O . ARG A 1 545 ? -42.433 -25.889 18.969 1.00 87.75 545 ARG A O 1
ATOM 4442 N N . PHE A 1 546 ? -41.893 -25.120 16.915 1.00 86.12 546 PHE A N 1
ATOM 4443 C CA . PHE A 1 546 ? -43.256 -24.965 16.418 1.00 86.12 546 PHE A CA 1
ATOM 4444 C C . PHE A 1 546 ? -43.515 -26.017 15.337 1.00 86.12 546 PHE A C 1
ATOM 4446 O O . PHE A 1 546 ? -42.614 -26.334 14.550 1.00 86.12 546 PHE A O 1
ATOM 4453 N N . ASP A 1 547 ? -44.727 -26.565 15.301 1.00 83.56 547 ASP A N 1
ATOM 4454 C CA . ASP A 1 547 ? -45.100 -27.653 14.386 1.00 83.56 547 ASP A CA 1
ATOM 4455 C C . ASP A 1 547 ? -45.167 -27.203 12.916 1.00 83.56 547 ASP A C 1
ATOM 4457 O O . ASP A 1 547 ? -44.900 -27.967 11.981 1.00 83.56 547 ASP A O 1
ATOM 4461 N N . ASP A 1 548 ? -45.474 -25.931 12.713 1.00 83.25 548 ASP A N 1
ATOM 4462 C CA . ASP A 1 548 ? -45.614 -25.232 11.443 1.00 83.25 548 ASP A CA 1
ATOM 4463 C C . ASP A 1 548 ? -44.313 -24.548 10.975 1.00 83.25 548 ASP A C 1
ATOM 4465 O O . ASP A 1 548 ? -44.108 -24.390 9.767 1.00 83.25 548 ASP A O 1
ATOM 4469 N N . CYS A 1 549 ? -43.366 -24.254 11.874 1.00 86.50 549 CYS A N 1
ATOM 4470 C CA . CYS A 1 549 ? -42.030 -23.764 11.508 1.00 86.50 549 CYS A CA 1
ATOM 4471 C C . CYS A 1 549 ? -41.109 -24.910 11.048 1.00 86.50 549 CYS A C 1
ATOM 4473 O O . CYS A 1 549 ? -40.347 -25.499 11.826 1.00 86.50 549 CYS A O 1
ATOM 4475 N N . LYS A 1 550 ? -41.157 -25.242 9.750 1.00 84.44 550 LYS A N 1
ATOM 4476 C CA . LYS A 1 550 ? -40.403 -26.367 9.168 1.00 84.44 550 LYS A CA 1
ATOM 4477 C C . LYS A 1 550 ? -39.694 -26.033 7.856 1.00 84.44 550 LYS A C 1
ATOM 4479 O O . LYS A 1 550 ? -40.215 -25.335 6.998 1.00 84.44 550 LYS A O 1
ATOM 4484 N N . TYR A 1 551 ? -38.516 -26.634 7.667 1.00 78.31 551 TYR A N 1
ATOM 4485 C CA . TYR A 1 551 ? -37.835 -26.679 6.361 1.00 78.31 551 TYR A CA 1
ATOM 4486 C C . TYR A 1 551 ? -38.004 -28.046 5.683 1.00 78.31 551 TYR A C 1
ATOM 4488 O O . TYR A 1 551 ? -38.539 -28.164 4.588 1.00 78.31 551 TYR A O 1
ATOM 4496 N N . LYS A 1 552 ? -37.550 -29.098 6.369 1.00 78.69 552 LYS A N 1
ATOM 4497 C CA . LYS A 1 552 ? -37.834 -30.515 6.056 1.00 78.69 552 LYS A CA 1
ATOM 4498 C C . LYS A 1 552 ? -38.367 -31.246 7.288 1.00 78.69 552 LYS A C 1
ATOM 4500 O O . LYS A 1 552 ? -39.204 -32.128 7.182 1.00 78.69 552 LYS A O 1
ATOM 4505 N N . LYS A 1 553 ? -37.864 -30.847 8.455 1.00 80.25 553 LYS A N 1
ATOM 4506 C CA . LYS A 1 553 ? -38.382 -31.135 9.794 1.00 80.25 553 LYS A CA 1
ATOM 4507 C C . LYS A 1 553 ? -38.623 -29.800 10.502 1.00 80.25 553 LYS A C 1
ATOM 4509 O O . LYS A 1 553 ? -38.149 -28.769 10.001 1.00 80.25 553 LYS A O 1
ATOM 4514 N N . THR A 1 554 ? -39.319 -29.835 11.635 1.00 83.19 554 THR A N 1
ATOM 4515 C CA . THR A 1 554 ? -39.489 -28.665 12.505 1.00 83.19 554 THR A CA 1
ATOM 4516 C C . THR A 1 554 ? -38.126 -28.124 12.932 1.00 83.19 554 THR A C 1
ATOM 4518 O O . THR A 1 554 ? -37.179 -28.890 13.168 1.00 83.19 554 THR A O 1
ATOM 4521 N N . LEU A 1 555 ? -37.991 -26.802 12.948 1.00 83.62 555 LEU A N 1
ATOM 4522 C CA . LEU A 1 555 ? -36.744 -26.121 13.284 1.00 83.62 555 LEU A CA 1
ATOM 4523 C C . LEU A 1 555 ? -36.756 -25.760 14.780 1.00 83.62 555 LEU A C 1
ATOM 4525 O O . LEU A 1 555 ? -37.694 -25.100 15.220 1.00 83.62 555 LEU A O 1
ATOM 4529 N N . PRO A 1 556 ? -35.763 -26.209 15.572 1.00 85.75 556 PRO A N 1
ATOM 4530 C CA . PRO A 1 556 ? -35.662 -25.836 16.980 1.00 85.75 556 PRO A CA 1
ATOM 4531 C C . PRO A 1 556 ? -35.120 -24.422 17.128 1.00 85.75 556 PRO A C 1
ATOM 4533 O O . PRO A 1 556 ? -34.245 -24.041 16.350 1.00 85.75 556 PRO A O 1
ATOM 4536 N N . PHE A 1 557 ? -35.586 -23.708 18.146 1.00 85.69 557 PHE A N 1
ATOM 4537 C CA . PHE A 1 557 ? -35.027 -22.451 18.618 1.00 85.69 557 PHE A CA 1
ATOM 4538 C C . PHE A 1 557 ? -34.187 -22.659 19.881 1.00 85.69 557 PHE A C 1
ATOM 4540 O O . PHE A 1 557 ? -34.642 -23.389 20.760 1.00 85.69 557 PHE A O 1
ATOM 4547 N N . ASP A 1 558 ? -33.008 -22.039 20.006 1.00 82.50 558 ASP A N 1
ATOM 4548 C CA . ASP A 1 558 ? -32.076 -22.361 21.109 1.00 82.50 558 ASP A CA 1
ATOM 4549 C C . ASP A 1 558 ? -32.702 -22.137 22.496 1.00 82.50 558 ASP A C 1
ATOM 4551 O O . ASP A 1 558 ? -32.658 -23.034 23.344 1.00 82.50 558 ASP A O 1
ATOM 4555 N N . PHE A 1 559 ? -33.353 -20.985 22.711 1.00 86.44 559 PHE A N 1
ATOM 4556 C CA . PHE A 1 559 ? -34.106 -20.692 23.935 1.00 86.44 559 PHE A CA 1
ATOM 4557 C C . PHE A 1 559 ? -35.431 -19.980 23.644 1.00 86.44 559 PHE A C 1
ATOM 4559 O O . PHE A 1 559 ? -35.496 -19.077 22.813 1.00 86.44 559 PHE A O 1
ATOM 4566 N N . ALA A 1 560 ? -36.474 -20.327 24.394 1.00 85.88 560 ALA A N 1
ATOM 4567 C CA . ALA A 1 560 ? -37.767 -19.652 24.404 1.00 85.88 560 ALA A CA 1
ATOM 4568 C C . ALA A 1 560 ? -38.095 -19.156 25.812 1.00 85.88 560 ALA A C 1
ATOM 4570 O O . ALA A 1 560 ? -38.150 -19.951 26.746 1.00 85.88 560 ALA A O 1
ATOM 4571 N N . ILE A 1 561 ? -38.306 -17.851 25.967 1.00 85.44 561 ILE A N 1
ATOM 4572 C CA . ILE A 1 561 ? -38.578 -17.193 27.247 1.00 85.44 561 ILE A CA 1
ATOM 4573 C C . ILE A 1 561 ? -40.072 -16.932 27.381 1.00 85.44 561 ILE A C 1
ATOM 4575 O O . ILE A 1 561 ? -40.695 -16.364 26.480 1.00 85.44 561 ILE A O 1
ATOM 4579 N N . PHE A 1 562 ? -40.622 -17.294 28.539 1.00 79.12 562 PHE A N 1
ATOM 4580 C CA . PHE A 1 562 ? -42.041 -17.144 28.848 1.00 79.12 562 PHE A CA 1
ATOM 4581 C C . PHE A 1 562 ? -42.248 -16.208 30.036 1.00 79.12 562 PHE A C 1
ATOM 4583 O O . PHE A 1 562 ? -41.538 -16.294 31.040 1.00 79.12 562 PHE A O 1
ATOM 4590 N N . LEU A 1 563 ? -43.267 -15.358 29.940 1.00 75.94 563 LEU A N 1
ATOM 4591 C CA . LEU A 1 563 ? -43.771 -14.544 31.042 1.00 75.94 563 LEU A CA 1
ATOM 4592 C C . LEU A 1 563 ? -45.255 -14.874 31.216 1.00 75.94 563 LEU A C 1
ATOM 4594 O O . LEU A 1 563 ? -46.008 -14.760 30.256 1.00 75.94 563 LEU A O 1
ATOM 4598 N N . GLU A 1 564 ? -45.656 -15.331 32.406 1.00 67.88 564 GLU A N 1
ATOM 4599 C CA . GLU A 1 564 ? -47.061 -15.670 32.718 1.00 67.88 564 GLU A CA 1
ATOM 4600 C C . GLU A 1 564 ? -47.719 -16.594 31.671 1.00 67.88 564 GLU A C 1
ATOM 4602 O O . GLU A 1 564 ? -48.843 -16.378 31.240 1.00 67.88 564 GLU A O 1
ATOM 4607 N N . ASN A 1 565 ? -46.991 -17.630 31.236 1.00 71.38 565 ASN A N 1
ATOM 4608 C CA . ASN A 1 565 ? -47.389 -18.587 30.189 1.00 71.38 565 ASN A CA 1
ATOM 4609 C C . ASN A 1 565 ? -47.551 -18.022 28.764 1.00 71.38 565 ASN A C 1
ATOM 4611 O O . ASN A 1 565 ? -47.905 -18.775 27.858 1.00 71.38 565 ASN A O 1
ATOM 4615 N N . HIS A 1 566 ? -47.195 -16.762 28.516 1.00 75.06 566 HIS A N 1
ATOM 4616 C CA . HIS A 1 566 ? -47.103 -16.203 27.168 1.00 75.06 566 HIS A CA 1
ATOM 4617 C C . HIS A 1 566 ? -45.651 -16.174 26.676 1.00 75.06 566 HIS A C 1
ATOM 4619 O O . HIS A 1 566 ? -44.735 -15.786 27.407 1.00 75.06 566 HIS A O 1
ATOM 4625 N N . LEU A 1 567 ? -45.434 -16.597 25.426 1.00 81.69 567 LEU A N 1
ATOM 4626 C CA . LEU A 1 567 ? -44.121 -16.551 24.782 1.00 81.69 567 LEU A CA 1
ATOM 4627 C C . LEU A 1 567 ? -43.714 -15.090 24.557 1.00 81.69 567 LEU A C 1
ATOM 4629 O O . LEU A 1 567 ? -44.370 -14.367 23.811 1.00 81.69 567 LEU A O 1
ATOM 4633 N N . LEU A 1 568 ? -42.624 -14.666 25.197 1.00 81.56 568 LEU A N 1
ATOM 4634 C CA . LEU A 1 568 ? -42.144 -13.284 25.156 1.00 81.56 568 LEU A CA 1
ATOM 4635 C C . LEU A 1 568 ? -41.040 -13.086 24.112 1.00 81.56 568 LEU A C 1
ATOM 4637 O O . LEU A 1 568 ? -41.035 -12.089 23.388 1.00 81.56 568 LEU A O 1
ATOM 4641 N N . LEU A 1 569 ? -40.068 -14.000 24.081 1.00 85.50 569 LEU A N 1
ATOM 4642 C CA . LEU A 1 569 ? -38.847 -13.848 23.292 1.00 85.50 569 LEU A CA 1
ATOM 4643 C C . LEU A 1 569 ? -38.252 -15.210 22.936 1.00 85.50 569 LEU A C 1
ATOM 4645 O O . LEU A 1 569 ? -38.125 -16.077 23.798 1.00 85.50 569 LEU A O 1
ATOM 4649 N N . LEU A 1 570 ? -37.819 -15.363 21.689 1.00 87.94 570 LEU A N 1
ATOM 4650 C CA . LEU A 1 570 ? -36.942 -16.450 21.258 1.00 87.94 570 LEU A CA 1
ATOM 4651 C C . LEU A 1 570 ? -35.502 -15.937 21.171 1.00 87.94 570 LEU A C 1
ATOM 4653 O O . LEU A 1 570 ? -35.281 -14.816 20.715 1.00 87.94 570 LEU A O 1
ATOM 4657 N N . ILE A 1 571 ? -34.528 -16.740 21.591 1.00 87.31 571 ILE A N 1
ATOM 4658 C CA . ILE A 1 571 ? -33.099 -16.424 21.502 1.00 87.31 571 ILE A CA 1
ATOM 4659 C C . ILE A 1 571 ? -32.405 -17.485 20.650 1.00 87.31 571 ILE A C 1
ATOM 4661 O O . ILE A 1 571 ? -32.607 -18.677 20.867 1.00 87.31 571 ILE A O 1
ATOM 4665 N N . GLU A 1 572 ? -31.563 -17.029 19.725 1.00 88.25 572 GLU A N 1
ATOM 4666 C CA . GLU A 1 572 ? -30.670 -17.843 18.896 1.00 88.25 572 GLU A CA 1
ATOM 4667 C C . GLU A 1 572 ? -29.226 -17.388 19.092 1.00 88.25 572 GLU A C 1
ATOM 4669 O O . GLU A 1 572 ? -28.917 -16.201 18.955 1.00 88.25 572 GLU A O 1
ATOM 4674 N N . TYR A 1 573 ? -28.322 -18.320 19.372 1.00 81.75 573 TYR A N 1
ATOM 4675 C CA . TYR A 1 573 ? -26.897 -18.044 19.440 1.00 81.75 573 TYR A CA 1
ATOM 4676 C C . TYR A 1 573 ? -26.205 -18.481 18.144 1.00 81.75 573 TYR A C 1
ATOM 4678 O O . TYR A 1 573 ? -25.931 -19.655 17.900 1.00 81.75 573 TYR A O 1
ATOM 4686 N N . GLN A 1 574 ? -25.860 -17.503 17.310 1.00 78.69 574 GLN A N 1
ATOM 4687 C CA . GLN A 1 574 ? -25.332 -17.744 15.974 1.00 78.69 574 GLN A CA 1
ATOM 4688 C C . GLN A 1 574 ? -23.817 -17.994 16.007 1.00 78.69 574 GLN A C 1
ATOM 4690 O O . GLN A 1 574 ? -22.995 -17.072 16.057 1.00 78.69 574 GLN A O 1
ATOM 4695 N N . GLY A 1 575 ? -23.428 -19.270 15.950 1.00 71.19 575 GLY A N 1
ATOM 4696 C CA . GLY A 1 575 ? -22.033 -19.700 15.819 1.00 71.19 575 GLY A CA 1
ATOM 4697 C C . GLY A 1 575 ? -21.370 -19.265 14.498 1.00 71.19 575 GLY A C 1
ATOM 4698 O O . GLY A 1 575 ? -22.034 -18.882 13.539 1.00 71.19 575 GLY A O 1
ATOM 4699 N N . ILE A 1 576 ? -20.042 -19.409 14.382 1.00 69.69 576 ILE A N 1
ATOM 4700 C CA . ILE A 1 576 ? -19.303 -19.046 13.147 1.00 69.69 576 ILE A CA 1
ATOM 4701 C C . ILE A 1 576 ? -19.821 -19.755 11.882 1.00 69.69 576 ILE A C 1
ATOM 4703 O O . ILE A 1 576 ? -19.708 -19.226 10.783 1.00 69.69 576 ILE A O 1
ATOM 4707 N N . GLN A 1 577 ? -20.452 -20.923 12.031 1.00 63.66 577 GLN A N 1
ATOM 4708 C CA . GLN A 1 577 ? -21.016 -21.716 10.931 1.00 63.66 577 GLN A CA 1
ATOM 4709 C C . GLN A 1 577 ? -22.197 -21.030 10.214 1.00 63.66 577 GLN A C 1
ATOM 4711 O O . GLN A 1 577 ? -22.567 -21.465 9.126 1.00 63.66 577 GLN A O 1
ATOM 4716 N N . HIS A 1 578 ? -22.769 -19.971 10.799 1.00 66.25 578 HIS A N 1
ATOM 4717 C CA . HIS A 1 578 ? -23.787 -19.120 10.169 1.00 66.25 578 HIS A CA 1
ATOM 4718 C C . HIS A 1 578 ? -23.177 -18.069 9.227 1.00 66.25 578 HIS A C 1
ATOM 4720 O O . HIS A 1 578 ? -23.858 -17.532 8.349 1.00 66.25 578 HIS A O 1
ATOM 4726 N N . TYR A 1 579 ? -21.876 -17.803 9.380 1.00 68.69 579 TYR A N 1
ATOM 4727 C CA . TYR A 1 579 ? -21.169 -16.710 8.715 1.00 68.69 579 TYR A CA 1
ATOM 4728 C C . TYR A 1 579 ? -20.059 -17.197 7.777 1.00 68.69 579 TYR A C 1
ATOM 4730 O O . TYR A 1 579 ? -19.837 -16.584 6.735 1.00 68.69 579 TYR A O 1
ATOM 4738 N N . GLU A 1 580 ? -19.388 -18.305 8.103 1.00 68.31 580 GLU A N 1
ATOM 4739 C CA . GLU A 1 580 ? -18.239 -18.812 7.351 1.00 68.31 580 GLU A CA 1
ATOM 4740 C C . GLU A 1 580 ? -18.350 -20.298 6.988 1.00 68.31 580 GLU A C 1
ATOM 4742 O O . GLU A 1 580 ? -19.042 -21.098 7.622 1.00 68.31 580 GLU A O 1
ATOM 4747 N N . VAL A 1 581 ? -17.624 -20.669 5.930 1.00 61.38 581 VAL A N 1
ATOM 4748 C CA . VAL A 1 581 ? -17.587 -22.029 5.390 1.00 61.38 581 VAL A CA 1
ATOM 4749 C C . VAL A 1 581 ? -16.906 -22.980 6.381 1.00 61.38 581 VAL A C 1
ATOM 4751 O O . VAL A 1 581 ? -15.736 -22.820 6.719 1.00 61.38 581 VAL A O 1
ATOM 4754 N N . TYR A 1 582 ? -17.643 -24.004 6.816 1.00 57.22 582 TYR A N 1
ATOM 4755 C CA . TYR A 1 582 ? -17.200 -24.996 7.798 1.00 57.22 582 TYR A CA 1
ATOM 4756 C C . TYR A 1 582 ? -16.716 -26.301 7.144 1.00 57.22 582 TYR A C 1
ATOM 4758 O O . TYR A 1 582 ? -17.433 -26.905 6.341 1.00 57.22 582 TYR A O 1
ATOM 4766 N N . PHE A 1 583 ? -15.542 -26.793 7.560 1.00 61.16 583 PHE A N 1
ATOM 4767 C CA . PHE A 1 583 ? -14.977 -28.074 7.119 1.00 61.16 583 PHE A CA 1
ATOM 4768 C C . PHE A 1 583 ? -14.920 -29.088 8.269 1.00 61.16 583 PHE A C 1
ATOM 4770 O O . PHE A 1 583 ? -14.319 -28.832 9.312 1.00 61.16 583 PHE A O 1
ATOM 4777 N N . LYS A 1 584 ? -15.538 -30.262 8.074 1.00 41.19 584 LYS A N 1
ATOM 4778 C CA . LYS A 1 584 ? -15.451 -31.404 9.008 1.00 41.19 584 LYS A CA 1
ATOM 4779 C C . LYS A 1 584 ? -14.295 -32.357 8.662 1.00 41.19 584 LYS A C 1
ATOM 4781 O O . LYS A 1 584 ? -13.739 -32.968 9.562 1.00 41.19 584 LYS A O 1
ATOM 4786 N N . TYR A 1 585 ? -13.918 -32.445 7.383 1.00 44.22 585 TYR A N 1
ATOM 4787 C CA . TYR A 1 585 ? -12.763 -33.192 6.870 1.00 44.22 585 TYR A CA 1
ATOM 4788 C C . TYR A 1 585 ? -12.146 -32.428 5.682 1.00 44.22 585 TYR A C 1
ATOM 4790 O O . TYR A 1 585 ? -12.800 -31.555 5.109 1.00 44.22 585 TYR A O 1
ATOM 4798 N N . LYS A 1 586 ? -10.879 -32.728 5.374 1.00 40.47 586 LYS A N 1
ATOM 4799 C CA . LYS A 1 586 ? -9.964 -32.027 4.449 1.00 40.47 586 LYS A CA 1
ATOM 4800 C C . LYS A 1 586 ? -10.637 -31.470 3.169 1.00 40.47 586 LYS A C 1
ATOM 4802 O O . LYS A 1 586 ? -11.284 -32.218 2.450 1.00 40.47 586 LYS A O 1
ATOM 4807 N N . TYR A 1 587 ? -10.431 -30.168 2.918 1.00 51.69 587 TYR A N 1
ATOM 4808 C CA . TYR A 1 587 ? -10.677 -29.383 1.688 1.00 51.69 587 TYR A CA 1
ATOM 4809 C C . TYR A 1 587 ? -11.770 -29.867 0.711 1.00 51.69 587 TYR A C 1
ATOM 4811 O O . TYR A 1 587 ? -11.503 -30.055 -0.471 1.00 51.69 587 TYR A O 1
ATOM 4819 N N . ASP A 1 588 ? -13.022 -29.959 1.161 1.00 60.41 588 ASP A N 1
ATOM 4820 C CA . ASP A 1 588 ? -14.179 -30.033 0.256 1.00 60.41 588 ASP A CA 1
ATOM 4821 C C . ASP A 1 588 ? -14.934 -28.693 0.276 1.00 60.41 588 ASP A C 1
ATOM 4823 O O . ASP A 1 588 ? -15.923 -28.502 0.996 1.00 60.41 588 ASP A O 1
ATOM 4827 N N . LYS A 1 589 ? -14.378 -27.714 -0.457 1.00 60.31 589 LYS A N 1
ATOM 4828 C CA . LYS A 1 589 ? -14.869 -26.324 -0.533 1.00 60.31 589 LYS A CA 1
ATOM 4829 C C . LYS A 1 589 ? -16.342 -26.264 -0.939 1.00 60.31 589 LYS A C 1
ATOM 4831 O O . LYS A 1 589 ? -17.116 -25.506 -0.358 1.00 60.31 589 LYS A O 1
ATOM 4836 N N . GLU A 1 590 ? -16.730 -27.123 -1.871 1.00 64.50 590 GLU A N 1
ATOM 4837 C CA . GLU A 1 590 ? -18.071 -27.166 -2.443 1.00 64.50 590 GLU A CA 1
ATOM 4838 C C . GLU A 1 590 ? -19.109 -27.656 -1.421 1.00 64.50 590 GLU A C 1
ATOM 4840 O O . GLU A 1 590 ? -20.181 -27.063 -1.255 1.00 64.50 590 GLU A O 1
ATOM 4845 N N . LYS A 1 591 ? -18.762 -28.682 -0.636 1.00 66.00 591 LYS A N 1
ATOM 4846 C CA . LYS A 1 591 ? -19.623 -29.189 0.440 1.00 66.00 591 LYS A CA 1
ATOM 4847 C C . LYS A 1 591 ? -19.763 -28.200 1.598 1.00 66.00 591 LYS A C 1
ATOM 4849 O O . LYS A 1 591 ? -20.855 -28.063 2.154 1.00 66.00 591 LYS A O 1
ATOM 4854 N N . GLY A 1 592 ? -18.691 -27.489 1.944 1.00 66.00 592 GLY A N 1
ATOM 4855 C CA . GLY A 1 592 ? -18.723 -26.431 2.954 1.00 66.00 592 GLY A CA 1
ATOM 4856 C C . GLY A 1 592 ? -19.643 -25.267 2.559 1.00 66.00 592 GLY A C 1
ATOM 4857 O O . GLY A 1 592 ? -20.473 -24.838 3.362 1.00 66.00 592 GLY A O 1
ATOM 4858 N N . GLU A 1 593 ? -19.539 -24.780 1.319 1.00 74.62 593 GLU A N 1
ATOM 4859 C CA . GLU A 1 593 ? -20.382 -23.689 0.806 1.00 74.62 593 GLU A CA 1
ATOM 4860 C C . GLU A 1 593 ? -21.862 -24.094 0.736 1.00 74.62 593 GLU A C 1
ATOM 4862 O O . GLU A 1 593 ? -22.751 -23.311 1.085 1.00 74.62 593 GLU A O 1
ATOM 4867 N N . LYS A 1 594 ? -22.144 -25.345 0.351 1.00 75.62 594 LYS A N 1
ATOM 4868 C CA . LYS A 1 594 ? -23.504 -25.899 0.351 1.00 75.62 594 LYS A CA 1
ATOM 4869 C C . LYS A 1 594 ? -24.095 -25.978 1.762 1.00 75.62 594 LYS A C 1
ATOM 4871 O O . LYS A 1 594 ? -25.279 -25.690 1.942 1.00 75.62 594 LYS A O 1
ATOM 4876 N N . ASN A 1 595 ? -23.281 -26.329 2.760 1.00 74.31 595 ASN A N 1
ATOM 4877 C CA . ASN A 1 595 ? -23.706 -26.364 4.159 1.00 74.31 595 ASN A CA 1
ATOM 4878 C C . ASN A 1 595 ? -24.017 -24.961 4.695 1.00 74.31 595 ASN A C 1
ATOM 4880 O O . ASN A 1 595 ? -25.080 -24.788 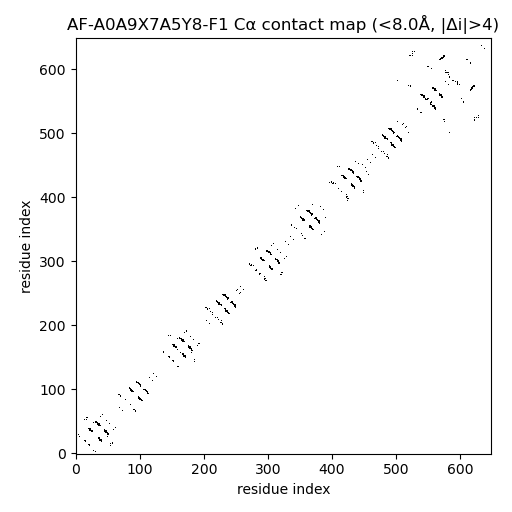5.286 1.00 74.31 595 ASN A O 1
ATOM 4884 N N . LEU A 1 596 ? -23.162 -23.964 4.431 1.00 77.50 596 LEU A N 1
ATOM 4885 C CA . LEU A 1 596 ? -23.399 -22.570 4.833 1.00 77.50 596 LEU A CA 1
ATOM 4886 C C . LEU A 1 596 ? -24.709 -22.032 4.239 1.00 77.50 596 LEU A C 1
ATOM 4888 O O . LEU A 1 596 ? -25.564 -21.543 4.973 1.00 77.50 596 LEU A O 1
ATOM 4892 N N . LYS A 1 597 ? -24.931 -22.230 2.930 1.00 80.94 597 LYS A N 1
ATOM 4893 C CA . LYS A 1 597 ? -26.198 -21.860 2.270 1.00 80.94 597 LYS A CA 1
ATOM 4894 C C . LYS A 1 597 ? -27.408 -22.561 2.899 1.00 80.94 597 LYS A C 1
ATOM 4896 O O . LYS A 1 597 ? -28.479 -21.973 3.011 1.00 80.94 597 LYS A O 1
ATOM 4901 N N . GLY A 1 598 ? -27.255 -23.820 3.311 1.00 80.44 598 GLY A N 1
ATOM 4902 C CA . GLY A 1 598 ? -28.306 -24.580 3.992 1.00 80.44 598 GLY A CA 1
ATOM 4903 C C . GLY A 1 598 ? -28.586 -24.119 5.428 1.00 80.44 598 GLY A C 1
ATOM 4904 O O . GLY A 1 598 ? -29.724 -24.222 5.882 1.00 80.44 598 GLY A O 1
ATOM 4905 N N . VAL A 1 599 ? -27.576 -23.627 6.150 1.00 79.19 599 VAL A N 1
ATOM 4906 C CA . VAL A 1 599 ? -27.730 -22.997 7.473 1.00 79.19 599 VAL A CA 1
ATOM 4907 C C . VAL A 1 599 ? -28.451 -21.658 7.320 1.00 79.19 599 VAL A C 1
ATOM 4909 O O . VAL A 1 599 ? -29.552 -21.522 7.838 1.00 79.19 599 VAL A O 1
ATOM 4912 N N . GLN A 1 600 ? -27.944 -20.766 6.465 1.00 82.56 600 GLN A N 1
ATOM 4913 C CA . GLN A 1 600 ? -28.538 -19.447 6.205 1.00 82.56 600 GLN A CA 1
ATOM 4914 C C . GLN A 1 600 ? -29.999 -19.530 5.745 1.00 82.56 600 GLN A C 1
ATOM 4916 O O . GLN A 1 600 ? -30.835 -18.731 6.157 1.00 82.56 600 GLN A O 1
ATOM 4921 N N . LYS A 1 601 ? -30.340 -20.532 4.923 1.00 85.12 601 LYS A N 1
ATOM 4922 C CA . LYS A 1 601 ? -31.726 -20.762 4.495 1.00 85.12 601 LYS A CA 1
ATOM 4923 C C . LYS A 1 601 ? -32.644 -21.167 5.654 1.00 85.12 601 LYS A C 1
ATOM 4925 O O . LYS A 1 601 ? -33.808 -20.787 5.651 1.00 85.12 601 LYS A O 1
ATOM 4930 N N . ARG A 1 602 ? -32.153 -21.940 6.628 1.00 82.19 602 ARG A N 1
ATOM 4931 C CA . ARG A 1 602 ? -32.932 -22.308 7.823 1.00 82.19 602 ARG A CA 1
ATOM 4932 C C . ARG A 1 602 ? -33.104 -21.118 8.762 1.00 82.19 602 ARG A C 1
ATOM 4934 O O . ARG A 1 602 ? -34.207 -20.935 9.264 1.00 82.19 602 ARG A O 1
ATOM 4941 N N . ASP A 1 603 ? -32.071 -20.298 8.930 1.00 84.44 603 ASP A N 1
ATOM 4942 C CA . ASP A 1 603 ? -32.157 -19.071 9.734 1.00 84.44 603 ASP A CA 1
ATOM 4943 C C . ASP A 1 603 ? -33.160 -18.089 9.128 1.00 84.44 603 ASP A C 1
ATOM 4945 O O . ASP A 1 603 ? -33.965 -17.506 9.847 1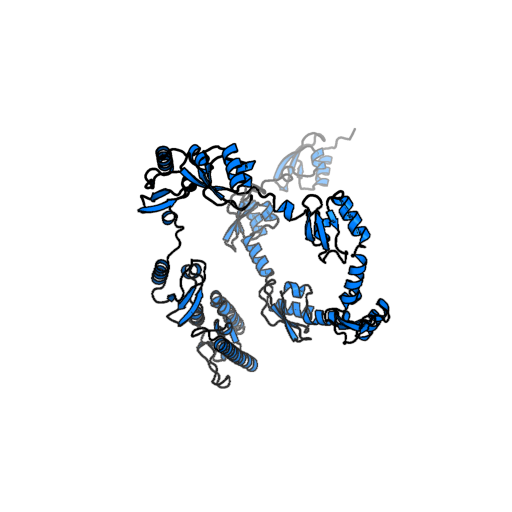.00 84.44 603 ASP A O 1
ATOM 4949 N N . GLN A 1 604 ? -33.176 -17.961 7.797 1.00 86.62 604 GLN A N 1
ATOM 4950 C CA . GLN A 1 604 ? -34.156 -17.120 7.116 1.00 86.62 604 GLN A CA 1
ATOM 4951 C C . GLN A 1 604 ? -35.588 -17.616 7.347 1.00 86.62 604 GLN A C 1
ATOM 4953 O O . GLN A 1 604 ? -36.447 -16.814 7.682 1.00 86.62 604 GLN A O 1
ATOM 4958 N N . ILE A 1 605 ? -35.836 -18.930 7.276 1.00 86.56 605 ILE A N 1
ATOM 4959 C CA . ILE A 1 605 ? -37.160 -19.500 7.586 1.00 86.56 605 ILE A CA 1
ATOM 4960 C C . ILE A 1 605 ? -37.574 -19.179 9.028 1.00 86.56 605 ILE A C 1
ATOM 4962 O O . ILE A 1 605 ? -38.723 -18.816 9.258 1.00 86.56 605 ILE A O 1
ATOM 4966 N N . LYS A 1 606 ? -36.651 -19.275 9.995 1.00 85.94 606 LYS A N 1
ATOM 4967 C CA . LYS A 1 606 ? -36.924 -18.891 11.388 1.00 85.94 606 LYS A CA 1
ATOM 4968 C C . LYS A 1 606 ? -37.284 -17.407 11.504 1.00 85.94 606 LYS A C 1
ATOM 4970 O O . LYS A 1 606 ? -38.260 -17.082 12.173 1.00 85.94 606 LYS A O 1
ATOM 4975 N N . ARG A 1 607 ? -36.530 -16.517 10.845 1.00 86.50 607 ARG A N 1
ATOM 4976 C CA . ARG A 1 607 ? -36.802 -15.068 10.833 1.00 86.50 607 ARG A CA 1
ATOM 4977 C C . ARG A 1 607 ? -38.160 -14.757 10.223 1.00 86.50 607 ARG A C 1
ATOM 4979 O O . ARG A 1 607 ? -38.953 -14.075 10.861 1.00 86.50 607 ARG A O 1
ATOM 4986 N N . ASP A 1 608 ? -38.434 -15.301 9.040 1.00 86.62 608 ASP A N 1
ATOM 4987 C CA . ASP A 1 608 ? -39.691 -15.096 8.320 1.00 86.62 608 ASP A CA 1
ATOM 4988 C C . ASP A 1 608 ? -40.878 -15.605 9.152 1.00 86.62 608 ASP A C 1
ATOM 4990 O O . ASP A 1 608 ? -41.896 -14.927 9.259 1.00 86.62 608 ASP A O 1
ATOM 4994 N N . TYR A 1 609 ? -40.728 -16.763 9.806 1.00 88.00 609 TYR A N 1
ATOM 4995 C CA . TYR A 1 609 ? -41.744 -17.325 10.695 1.00 88.00 609 TYR A CA 1
ATOM 4996 C C . TYR A 1 609 ? -42.006 -16.435 11.916 1.00 88.00 609 TYR A C 1
ATOM 4998 O O . TYR A 1 609 ? -43.162 -16.143 12.228 1.00 88.00 609 TYR A O 1
ATOM 5006 N N . CYS A 1 610 ? -40.950 -15.977 12.595 1.00 85.44 610 CYS A N 1
ATOM 5007 C CA . CYS A 1 610 ? -41.081 -15.062 13.726 1.00 85.44 610 CYS A CA 1
ATOM 5008 C C . CYS A 1 610 ? -41.741 -13.745 13.301 1.00 85.44 610 CYS A C 1
ATOM 5010 O O . CYS A 1 610 ? -42.615 -13.242 13.999 1.00 85.44 610 CYS A O 1
ATOM 5012 N N . GLN A 1 611 ? -41.382 -13.219 12.130 1.00 85.12 611 GLN A N 1
ATOM 5013 C CA . GLN A 1 611 ? -41.937 -11.979 11.601 1.00 85.12 611 GLN A CA 1
ATOM 5014 C C . GLN A 1 611 ? -43.418 -12.128 11.216 1.00 85.12 611 GLN A C 1
ATOM 5016 O O . GLN A 1 611 ? -44.220 -11.258 11.545 1.00 85.12 611 GLN A O 1
ATOM 5021 N N . ALA A 1 612 ? -43.800 -13.246 10.589 1.00 83.56 612 ALA A N 1
ATOM 5022 C CA . ALA A 1 612 ? -45.184 -13.538 10.214 1.00 83.56 612 ALA A CA 1
ATOM 5023 C C . ALA A 1 612 ? -46.103 -13.757 11.428 1.00 83.56 612 ALA A C 1
ATOM 5025 O O . ALA A 1 612 ? -47.264 -13.361 11.394 1.00 83.56 612 ALA A O 1
ATOM 5026 N N . ASN A 1 613 ? -45.580 -14.346 12.507 1.00 82.19 613 ASN A N 1
ATOM 5027 C CA . ASN A 1 613 ? -46.332 -14.622 13.736 1.00 82.19 613 ASN A CA 1
ATOM 5028 C C . ASN A 1 613 ? -46.168 -13.537 14.812 1.00 82.19 613 ASN A C 1
ATOM 5030 O O . ASN A 1 613 ? -46.615 -13.720 15.943 1.00 82.19 613 ASN A O 1
ATOM 5034 N N . ASN A 1 614 ? -45.518 -12.416 14.480 1.00 82.00 614 ASN A N 1
ATOM 5035 C CA . ASN A 1 614 ? -45.227 -11.318 15.405 1.00 82.00 614 ASN A CA 1
ATOM 5036 C C . ASN A 1 614 ? -44.510 -11.771 16.700 1.00 82.00 614 ASN A C 1
ATOM 5038 O O . ASN A 1 614 ? -44.756 -11.253 17.790 1.00 82.00 614 ASN A O 1
ATOM 5042 N N . ILE A 1 615 ? -43.620 -12.759 16.579 1.00 84.94 615 ILE A N 1
ATOM 5043 C CA . ILE A 1 615 ? -42.795 -13.289 17.666 1.00 84.94 615 ILE A CA 1
ATOM 5044 C C . ILE A 1 615 ? -41.453 -12.558 17.658 1.00 84.94 615 ILE A C 1
ATOM 5046 O O . ILE A 1 615 ? -40.768 -12.477 16.637 1.00 84.94 615 ILE A O 1
ATOM 5050 N N . ARG A 1 616 ? -41.034 -12.046 18.816 1.00 85.94 616 ARG A N 1
ATOM 5051 C CA . ARG A 1 616 ? -39.738 -11.375 18.954 1.00 85.94 616 ARG A CA 1
ATOM 5052 C C . ARG A 1 616 ? -38.604 -12.407 18.942 1.00 85.94 616 ARG A C 1
ATOM 5054 O O . ARG A 1 616 ? -38.631 -13.365 19.714 1.00 85.94 616 ARG A O 1
ATOM 5061 N N . LEU A 1 617 ? -37.595 -12.184 18.099 1.00 87.88 617 LEU A N 1
ATOM 5062 C CA . LEU A 1 617 ? -36.404 -13.029 17.965 1.00 87.88 617 LEU A CA 1
ATOM 5063 C C . LEU A 1 617 ? -35.137 -12.213 18.266 1.00 87.88 617 LEU A C 1
ATOM 5065 O O . LEU A 1 617 ? -34.916 -11.166 17.659 1.00 87.88 617 LEU A O 1
ATOM 5069 N N . LEU A 1 618 ? -34.308 -12.696 19.190 1.00 87.12 618 LEU A N 1
ATOM 5070 C CA . LEU A 1 618 ? -33.002 -12.138 19.535 1.00 87.12 618 LEU A CA 1
ATOM 5071 C C . LEU A 1 618 ? -31.893 -13.060 19.022 1.00 87.12 618 LEU A C 1
ATOM 5073 O O . LEU A 1 618 ? -31.690 -14.150 19.547 1.00 87.12 618 LEU A O 1
ATOM 5077 N N . GLU A 1 619 ? -31.140 -12.599 18.028 1.00 87.12 619 GLU A N 1
ATOM 5078 C CA . GLU A 1 619 ? -29.982 -13.322 17.497 1.00 87.12 619 GLU A CA 1
ATOM 5079 C C . GLU A 1 619 ? -28.683 -12.752 18.079 1.00 87.12 619 GLU A C 1
ATOM 5081 O O . GLU A 1 619 ? -28.388 -11.564 17.924 1.00 87.12 619 GLU A O 1
ATOM 5086 N N . ILE A 1 620 ? -27.891 -13.596 18.740 1.00 82.94 620 ILE A N 1
ATOM 5087 C CA . ILE A 1 620 ? -26.621 -13.223 19.369 1.00 82.94 620 ILE A CA 1
ATOM 5088 C C . ILE A 1 620 ? -25.469 -13.853 18.572 1.00 82.94 620 ILE A C 1
ATOM 5090 O O . ILE A 1 620 ? -25.308 -15.072 18.607 1.00 82.94 620 ILE A O 1
ATOM 5094 N N . PRO A 1 621 ? -24.644 -13.067 17.858 1.00 78.69 621 PRO A N 1
ATOM 5095 C CA . PRO A 1 621 ? -23.541 -13.606 17.069 1.00 78.69 621 PRO A CA 1
ATOM 5096 C C . PRO A 1 621 ? -22.340 -14.027 17.925 1.00 78.69 621 PRO A C 1
ATOM 5098 O O . PRO A 1 621 ? -22.067 -13.460 18.986 1.00 78.69 621 PRO A O 1
ATOM 5101 N N . TYR A 1 622 ? -21.546 -14.978 17.422 1.00 72.88 622 TYR A N 1
ATOM 5102 C CA . TYR A 1 622 ? -20.440 -15.566 18.186 1.00 72.88 622 TYR A CA 1
ATOM 5103 C C . TYR A 1 622 ? -19.350 -14.576 18.631 1.00 72.88 622 TYR A C 1
ATOM 5105 O O . TYR A 1 622 ? -18.692 -14.808 19.649 1.00 72.88 622 TYR A O 1
ATOM 5113 N N . TRP A 1 623 ? -19.136 -13.478 17.898 1.00 72.06 623 TRP A N 1
ATOM 5114 C CA . TRP A 1 623 ? -18.146 -12.454 18.258 1.00 72.06 623 TRP A CA 1
ATOM 5115 C C . TRP A 1 623 ? -18.572 -11.582 19.447 1.00 72.06 623 TRP A C 1
ATOM 5117 O O . TRP A 1 623 ? -17.706 -10.996 20.096 1.00 72.06 623 TRP A O 1
ATOM 5127 N N . ASP A 1 624 ? -19.863 -11.549 19.795 1.00 73.38 624 ASP A N 1
ATOM 5128 C CA . ASP A 1 624 ? -20.396 -10.809 20.947 1.00 73.38 624 ASP A CA 1
ATOM 5129 C C . ASP A 1 624 ? -20.414 -11.630 22.247 1.00 73.38 624 ASP A C 1
ATOM 5131 O O . ASP A 1 624 ? -21.038 -11.242 23.232 1.00 73.38 624 ASP A O 1
ATOM 5135 N N . PHE A 1 625 ? -19.662 -12.736 22.305 1.00 73.94 625 PHE A N 1
ATOM 5136 C CA . PHE A 1 625 ? -19.593 -13.619 23.475 1.00 73.94 625 PHE A CA 1
ATOM 5137 C C . PHE A 1 625 ? -19.327 -12.886 24.806 1.00 73.94 625 PHE A C 1
ATOM 5139 O O . PHE A 1 625 ? -19.924 -13.219 25.824 1.00 73.94 625 PHE A O 1
ATOM 5146 N N . LYS A 1 626 ? -18.456 -11.865 24.818 1.00 72.00 626 LYS A N 1
ATOM 5147 C CA . LYS A 1 626 ? -18.134 -11.096 26.040 1.00 72.00 626 LYS A CA 1
ATOM 5148 C C . LYS A 1 626 ? -19.242 -10.135 26.483 1.00 72.00 626 LYS A C 1
ATOM 5150 O O . LYS A 1 626 ? -19.204 -9.662 27.612 1.00 72.00 626 LYS A O 1
ATOM 5155 N N . ASN A 1 627 ? -20.188 -9.832 25.598 1.00 79.88 627 ASN A N 1
ATOM 5156 C CA . ASN A 1 627 ? -21.252 -8.859 25.824 1.00 79.88 627 ASN A CA 1
ATOM 5157 C C . ASN A 1 627 ? -22.618 -9.527 26.047 1.00 79.88 627 ASN A C 1
ATOM 5159 O O . ASN A 1 627 ? -23.608 -8.809 26.172 1.00 79.88 627 ASN A O 1
ATOM 5163 N N . ILE A 1 628 ? -22.683 -10.867 26.110 1.00 80.31 628 ILE A N 1
ATOM 5164 C CA . ILE A 1 628 ? -23.931 -11.629 26.291 1.00 80.31 628 ILE A CA 1
ATOM 5165 C C . ILE A 1 628 ? -24.737 -11.074 27.470 1.00 80.31 628 ILE A C 1
ATOM 5167 O O . ILE A 1 628 ? -25.900 -10.722 27.292 1.00 80.31 628 ILE A O 1
ATOM 5171 N N . ASP A 1 629 ? -24.103 -10.879 28.629 1.00 77.69 629 ASP A N 1
ATOM 5172 C CA . ASP A 1 629 ? -24.778 -10.367 29.826 1.00 77.69 629 ASP A CA 1
ATOM 5173 C C . ASP A 1 629 ? -25.387 -8.977 29.593 1.00 77.69 629 ASP A C 1
ATOM 5175 O O . ASP A 1 629 ? -26.500 -8.697 30.024 1.00 77.69 629 ASP A O 1
ATOM 5179 N N . GLN A 1 630 ? -24.686 -8.082 28.889 1.00 81.44 630 GLN A N 1
ATOM 5180 C CA . GLN A 1 630 ? -25.178 -6.727 28.607 1.00 81.44 630 GLN A CA 1
ATOM 5181 C C . GLN A 1 630 ? -26.350 -6.737 27.623 1.00 81.44 630 GLN A C 1
ATOM 5183 O O . GLN A 1 630 ? -27.299 -5.969 27.787 1.00 81.44 630 GLN A O 1
ATOM 5188 N N . ILE A 1 631 ? -26.286 -7.606 26.611 1.00 83.12 631 ILE A N 1
ATOM 5189 C CA . ILE A 1 631 ? -27.350 -7.783 25.621 1.00 83.12 631 ILE A CA 1
ATOM 5190 C C . ILE A 1 631 ? -28.604 -8.318 26.317 1.00 83.12 631 ILE A C 1
ATOM 5192 O O . ILE A 1 631 ? -29.670 -7.719 26.190 1.00 83.12 631 ILE A O 1
ATOM 5196 N N . LEU A 1 632 ? -28.469 -9.383 27.112 1.00 82.00 632 LEU A N 1
ATOM 5197 C CA . LEU A 1 632 ? -29.588 -9.980 27.840 1.00 82.00 632 LEU A CA 1
ATOM 5198 C C . LEU A 1 632 ? -30.171 -9.016 28.883 1.00 82.00 632 LEU A C 1
ATOM 5200 O O . LEU A 1 632 ? -31.389 -8.853 28.935 1.00 82.00 632 LEU A O 1
ATOM 5204 N N . ASN A 1 633 ? -29.329 -8.290 29.629 1.00 80.00 633 ASN A N 1
ATOM 5205 C CA . ASN A 1 633 ? -29.773 -7.235 30.549 1.00 80.00 633 ASN A CA 1
ATOM 5206 C C . ASN A 1 633 ? -30.628 -6.186 29.827 1.00 80.00 633 ASN A C 1
ATOM 5208 O O . ASN A 1 633 ? -31.710 -5.828 30.288 1.00 80.00 633 ASN A O 1
ATOM 5212 N N . LYS A 1 634 ? -30.164 -5.693 28.674 1.00 79.81 634 LYS A N 1
ATOM 5213 C CA . LYS A 1 634 ? -30.893 -4.676 27.918 1.00 79.81 634 LYS A CA 1
ATOM 5214 C C . LYS A 1 634 ? -32.239 -5.192 27.424 1.00 79.81 634 LYS A C 1
ATOM 5216 O O . LYS A 1 634 ? -33.227 -4.474 27.527 1.00 79.81 634 LYS A O 1
ATOM 5221 N N . GLU A 1 635 ? -32.284 -6.396 26.874 1.00 78.50 635 GLU A N 1
ATOM 5222 C CA . GLU A 1 635 ? -33.489 -6.917 26.226 1.00 78.50 635 GLU A CA 1
ATOM 5223 C C . GLU A 1 635 ? -34.529 -7.424 27.241 1.00 78.50 635 GLU A C 1
ATOM 5225 O O . GLU A 1 635 ? -35.728 -7.221 27.041 1.00 78.50 635 GLU A O 1
ATOM 5230 N N . LEU A 1 636 ? -34.092 -8.025 28.353 1.00 73.31 636 LEU A N 1
ATOM 5231 C CA . LEU A 1 636 ? -34.981 -8.688 29.313 1.00 73.31 636 LEU A CA 1
ATOM 5232 C C . LEU A 1 636 ? -35.272 -7.859 30.572 1.00 73.31 636 LEU A C 1
ATOM 5234 O O . LEU A 1 636 ? -36.397 -7.925 31.059 1.00 73.31 636 LEU A O 1
ATOM 5238 N N . LEU A 1 637 ? -34.339 -7.035 31.071 1.00 66.94 637 LEU A N 1
ATOM 5239 C CA . LEU A 1 637 ? -34.581 -6.221 32.279 1.00 66.94 637 LEU A CA 1
ATOM 5240 C C . LEU A 1 637 ? -35.250 -4.870 31.987 1.00 66.94 637 LEU A C 1
ATOM 5242 O O . LEU A 1 637 ? -35.965 -4.343 32.835 1.00 66.94 637 LEU A O 1
ATOM 5246 N N . SER A 1 638 ? -35.081 -4.306 30.785 1.00 54.34 638 SER A N 1
ATOM 5247 C CA . SER A 1 638 ? -35.813 -3.082 30.404 1.00 54.34 638 SER A CA 1
ATOM 5248 C C . SER A 1 638 ? -37.309 -3.339 30.161 1.00 54.34 638 SER A C 1
ATOM 5250 O O . SER A 1 638 ? -38.143 -2.457 30.373 1.00 54.34 638 SER A O 1
ATOM 5252 N N . THR A 1 639 ? -37.652 -4.569 29.767 1.00 50.91 639 THR A N 1
ATOM 5253 C CA . THR A 1 639 ? -39.024 -4.994 29.462 1.00 50.91 639 THR A CA 1
ATOM 5254 C C . THR A 1 639 ? -39.811 -5.365 30.732 1.00 50.91 639 THR A C 1
ATOM 5256 O O . THR A 1 639 ? -41.020 -5.166 30.786 1.00 50.91 639 THR A O 1
ATOM 5259 N N . THR A 1 640 ? -39.152 -5.847 31.793 1.00 49.16 640 THR A N 1
ATOM 5260 C CA . THR A 1 640 ? -39.796 -6.112 33.098 1.00 49.16 640 THR A CA 1
ATOM 5261 C C . THR A 1 640 ? -40.015 -4.843 33.923 1.00 49.16 640 THR A C 1
ATOM 5263 O O . THR A 1 640 ? -41.036 -4.732 34.596 1.00 49.16 640 THR A O 1
ATOM 5266 N N . LEU A 1 641 ? -39.140 -3.836 33.812 1.00 39.31 641 LEU A N 1
ATOM 5267 C CA . LEU A 1 641 ? -39.324 -2.537 34.480 1.00 39.31 641 LEU A CA 1
ATOM 5268 C C . LEU A 1 641 ? -40.490 -1.706 33.913 1.00 39.31 641 LEU A C 1
ATOM 5270 O O . LEU A 1 641 ? -41.018 -0.844 34.607 1.00 39.31 641 LEU A O 1
ATOM 5274 N N . THR A 1 642 ? -40.923 -1.968 32.678 1.00 39.94 642 THR A N 1
ATOM 5275 C CA . THR A 1 642 ? -42.038 -1.245 32.038 1.00 39.94 642 THR A CA 1
ATOM 5276 C C . THR A 1 642 ? -43.413 -1.859 32.309 1.00 39.94 642 THR A C 1
ATOM 5278 O O . THR A 1 642 ? -44.411 -1.160 32.169 1.00 39.94 642 THR A O 1
ATOM 5281 N N . LYS A 1 643 ? -43.491 -3.116 32.767 1.00 43.28 643 LYS A N 1
ATOM 5282 C CA . LYS A 1 643 ? -44.754 -3.747 33.200 1.00 43.28 643 LYS A CA 1
ATOM 5283 C C . LYS A 1 643 ? -45.016 -3.675 34.713 1.00 43.28 643 LYS A C 1
ATOM 5285 O O . LYS A 1 643 ? -46.094 -4.052 35.145 1.00 43.28 643 LYS A O 1
ATOM 5290 N N . GLY A 1 644 ? -44.081 -3.150 35.510 1.00 36.91 644 GLY A N 1
ATOM 5291 C CA . GLY A 1 644 ? -44.218 -3.007 36.970 1.00 36.91 644 GLY A CA 1
ATOM 5292 C C . GLY A 1 644 ? -44.732 -1.650 37.475 1.00 36.91 644 GLY A C 1
ATOM 5293 O O . GLY A 1 644 ? -44.674 -1.403 38.673 1.00 36.91 644 GLY A O 1
ATOM 5294 N N . LEU A 1 645 ? -45.189 -0.750 36.595 1.00 32.28 645 LEU A N 1
ATOM 5295 C CA . LEU A 1 645 ? -45.644 0.608 36.956 1.00 32.28 645 LEU A CA 1
ATOM 5296 C C . LEU A 1 645 ? -47.097 0.896 36.541 1.00 32.28 645 LEU A C 1
ATOM 5298 O O . LEU A 1 645 ? -47.469 2.047 36.330 1.00 32.28 645 LEU A O 1
ATOM 5302 N N . GLY A 1 646 ? -47.919 -0.144 36.413 1.00 34.84 646 GLY A N 1
ATOM 5303 C CA . GLY A 1 646 ? -49.307 -0.025 35.970 1.00 34.84 646 GLY A CA 1
ATOM 5304 C C . GLY A 1 646 ? -50.295 -0.816 36.813 1.00 34.84 646 GLY A C 1
ATOM 5305 O O . GLY A 1 646 ? -51.188 -1.399 36.228 1.00 34.84 646 GLY A O 1
ATOM 5306 N N . GLU A 1 647 ? -50.114 -0.886 38.135 1.00 36.78 647 GLU A N 1
ATOM 5307 C CA . GLU A 1 647 ? -51.132 -1.399 39.069 1.00 36.78 647 GLU A CA 1
ATOM 5308 C C . GLU A 1 647 ? -50.762 -1.029 40.518 1.00 36.78 647 GLU A C 1
ATOM 5310 O O . GLU A 1 647 ? -50.399 -1.871 41.321 1.00 36.78 647 GLU A O 1
ATOM 5315 N N . PHE A 1 648 ? -50.759 0.268 40.830 1.00 36.53 648 PHE A N 1
ATOM 5316 C CA . PHE A 1 648 ? -50.940 0.827 42.180 1.00 36.53 648 PHE A CA 1
ATOM 5317 C C . PHE A 1 648 ? -51.193 2.328 42.009 1.00 36.53 648 PHE A C 1
ATOM 5319 O O . PHE A 1 648 ? -50.269 3.121 42.156 1.00 36.53 648 PHE A O 1
ATOM 5326 N N . PHE A 1 649 ? -52.411 2.688 41.603 1.00 34.97 649 PHE A N 1
ATOM 5327 C CA . PHE A 1 649 ? -53.144 3.906 41.972 1.00 34.97 649 PHE A CA 1
ATOM 5328 C C . PHE A 1 649 ? -54.596 3.760 41.531 1.00 34.97 649 PHE A C 1
ATOM 5330 O O . PHE A 1 649 ? -54.806 3.275 40.395 1.00 34.97 649 PHE A O 1
#

Sequence (649 aa):
MPIKKTHDEFVIDVFNLVGNEFEIIGQYKGTKTKIEIKHITCNRHFQKIPYDFLKSGKCPLCSGNMKKNQEQFVKEIFELVGSEFSVISQYKNRKTKVQMKHHNCGEIISITPNDFLRGNRCRKCGIKNRVEKQIKTHYQFLEEVFHLVGNEYEVLSKYVSTETKVEIKHTKCGAIYLTSPHSFLSGTRCKKCFNEKMAKKYTKLHEQFVSEVAMKVGSEYDVLSQYEKSNKKVQLRHNSCGEIISINPNEFLRGQGCKKCGRKRAAEKNTKTHETFIEEVNQLFHGEYEVLGEYKNNRTKIKMKHIVCGYEFDVLPSNILFGSRCYNCASNSNKGHEQFEKEVFALVGNEFEIVGKYVNNNTPIEMNHTKCNRMIKVSPSYFLHKSQQCKLCLLDQRSISHEEFVDKIYKIVNDEYEVLSKYKNTFTKVTLKHTICNNLIDVNPGDFLKGSRCIKCSGKAKKTQEEFLAEVYKLVGNEYEVISEYKNALTKIDMKHNTCGYLFSIVPNSFLNGTRCIKCLASKGEKAINKWLDENRIKYIKEYRFDDCKYKKTLPFDFAIFLENHLLLLIEYQGIQHYEVYFKYKYDKEKGEKNLKGVQKRDQIKRDYCQANNIRLLEIPYWDFKNIDQILNKELLSTTLTKGLGEFF

Solvent-accessible surface area (backbone atoms only — not comparable to full-atom values): 38015 Å² total; per-residue (Å²): 129,85,80,82,77,54,50,66,59,50,52,50,52,47,36,75,71,52,44,85,45,55,45,79,73,44,77,70,85,48,62,81,46,67,32,38,36,31,35,59,89,79,72,46,76,47,76,42,36,49,53,62,42,75,74,60,73,63,55,76,73,74,75,50,85,71,79,71,52,56,66,61,48,53,49,54,49,33,75,72,55,43,82,47,51,46,78,73,48,79,68,82,51,56,79,50,64,29,39,30,36,34,63,89,78,68,46,74,46,78,44,28,53,52,51,42,76,73,65,56,68,65,62,70,59,53,51,52,56,52,54,65,74,64,63,72,50,48,65,58,51,50,50,53,49,35,77,73,52,44,82,48,54,46,77,78,45,81,65,81,47,59,77,48,61,27,38,34,30,33,61,87,80,67,50,71,46,77,41,32,51,53,51,42,75,76,67,56,69,66,60,66,62,50,50,53,53,49,45,67,72,68,47,66,55,47,68,60,51,51,51,52,49,37,74,73,56,45,83,48,52,47,80,75,46,82,61,73,45,60,85,49,66,29,39,32,32,33,62,89,78,67,48,76,43,78,41,34,50,57,49,40,77,73,68,55,71,63,62,68,62,51,49,51,56,51,44,64,72,69,41,68,55,52,66,63,50,52,52,52,54,34,69,76,50,75,62,47,59,46,79,77,46,77,66,79,40,57,84,47,67,30,39,32,31,36,63,89,79,66,51,72,49,76,40,40,52,49,46,50,77,73,67,55,71,62,60,68,63,68,66,57,68,66,66,47,57,68,54,49,52,54,52,49,35,73,75,52,44,81,45,54,45,80,74,46,78,73,85,52,56,76,54,68,32,40,31,33,33,59,87,78,71,45,81,43,79,42,37,48,48,48,42,77,74,72,51,81,71,60,65,68,58,58,47,49,74,71,36,70,53,50,67,58,49,52,50,53,48,36,77,75,51,45,84,47,54,47,80,75,45,83,64,69,40,56,77,52,65,30,40,32,32,33,61,86,78,69,45,78,44,79,37,40,48,53,52,42,76,74,66,56,72,63,49,74,82,69,71,70,59,80,79,52,58,67,58,50,52,52,49,49,35,73,74,52,43,80,47,50,45,79,74,48,82,71,87,50,61,77,51,68,31,39,34,31,32,60,86,81,54,45,65,48,76,43,35,49,50,50,40,75,75,67,54,71,68,68,72,63,49,36,67,46,42,56,50,48,54,50,52,52,37,58,77,69,69,54,56,69,41,70,57,40,66,46,90,81,49,57,85,92,55,61,48,64,34,58,32,34,33,46,54,96,89,39,84,62,39,36,38,38,73,42,35,64,55,66,80,44,72,55,63,82,61,86,90,49,66,69,62,15,50,53,47,27,54,54,42,45,52,51,52,47,51,53,51,53,49,26,62,76,69,73,46,50,75,46,78,44,52,56,90,48,58,90,44,48,69,61,54,51,45,56,66,55,52,57,58,54,64,68,69,72,78,79,87,88,132

Nearest PDB structures (foldseek):
  9asn-assembly1_B  TM=2.146E-01  e=5.482E-01  Homo sapiens
  5im2-assembly1_A  TM=4.708E-01  e=6.414E+00  Rhodoferax ferrireducens T118